Protein AF-A0A1S0Z612-F1 (afdb_monomer_lite)

Organism: NCBI:txid90105

Foldseek 3Di:
DDDDDDDDDDDDDDDDDDDDDDDDDDDDDDDDDDDDDDDDDDDDDDDDDDDDDDDDDDDDDDDDDDDDDPPPPDPPPDDDDPPDDDPDDDDDDDPDDDDPPCPPDPDPVVLVVVQVVQCVVCVVVVHHDDDSVVVVVVVVLVVVLVVQQVVVLVVVQVVVVVFFPPKDAQWKWWDDDPNDIDIDGFGIWGAGPVRAIATEHEDLAPDDDPVRVVRLVRCQAPWTFTDDQADGVRGGGDTGDHNHDYHYHYNHDPWDSVLVVVLVVADDDDQDPVLQVVQLPFQDDVVVPGFRDFLVVGDDPVNQVSLVVLQPQHWKDKALDCVVCVVVQWAADQLFHKIARPVVLVVLLVRCVQPVQSSCQLQQHDGCRNPNWMKMKGFQDFADKGQDRQNGPVRNPDPQDTRDQAGPPNSGGMITTGIGGSVRIDIGTSD

pLDDT: mean 73.45, std 26.63, range [21.95, 98.44]

Structure (mmCIF, N/CA/C/O backbone):
data_AF-A0A1S0Z612-F1
#
_entry.id   AF-A0A1S0Z612-F1
#
loop_
_atom_site.group_PDB
_atom_site.id
_atom_site.type_symbol
_atom_site.label_atom_id
_atom_site.label_alt_id
_atom_site.label_comp_id
_atom_site.label_asym_id
_atom_site.label_entity_id
_atom_site.label_seq_id
_atom_site.pdbx_PDB_ins_code
_atom_site.Cartn_x
_atom_site.Cartn_y
_atom_site.Cartn_z
_atom_site.occupancy
_atom_site.B_iso_or_equiv
_atom_site.auth_seq_id
_atom_site.auth_comp_id
_atom_site.auth_asym_id
_atom_site.auth_atom_id
_atom_site.pdbx_PDB_model_num
ATOM 1 N N . SER A 1 1 ? -15.750 5.768 -14.321 1.00 31.33 1 SER A N 1
ATOM 2 C CA . SER A 1 1 ? -16.744 4.994 -15.094 1.00 31.33 1 SER A CA 1
ATOM 3 C C . SER A 1 1 ? -16.498 5.187 -16.578 1.00 31.33 1 SER A C 1
ATOM 5 O O . SER A 1 1 ? -16.493 6.336 -16.980 1.00 31.33 1 SER A O 1
ATOM 7 N N . LYS A 1 2 ? -16.282 4.100 -17.341 1.00 25.38 2 LYS A N 1
ATOM 8 C CA . LYS A 1 2 ? -16.153 4.019 -18.819 1.00 25.38 2 LYS A CA 1
ATOM 9 C C . LYS A 1 2 ? -15.459 5.188 -19.551 1.00 25.38 2 LYS A C 1
ATOM 11 O O . LYS A 1 2 ? -16.087 6.201 -19.833 1.00 25.38 2 LYS A O 1
ATOM 16 N N . VAL A 1 3 ? -14.242 4.937 -20.033 1.00 23.78 3 VAL A N 1
ATOM 17 C CA . VAL A 1 3 ? -13.712 5.561 -21.258 1.00 23.78 3 VAL A CA 1
ATOM 18 C C . VAL A 1 3 ? -13.611 4.456 -22.311 1.00 23.78 3 VAL A C 1
ATOM 20 O O . VAL A 1 3 ? -13.101 3.377 -22.018 1.00 23.78 3 VAL A O 1
ATOM 23 N N . ILE A 1 4 ? -14.152 4.696 -23.505 1.00 26.53 4 ILE A N 1
ATOM 24 C CA . ILE A 1 4 ? -14.001 3.831 -24.683 1.00 26.53 4 ILE A CA 1
ATOM 25 C C . ILE A 1 4 ? -13.204 4.638 -25.704 1.00 26.53 4 ILE A C 1
ATOM 27 O O . ILE A 1 4 ? -13.576 5.771 -26.000 1.00 26.53 4 ILE A O 1
ATOM 31 N N . TYR A 1 5 ? -12.126 4.062 -26.233 1.00 26.64 5 TYR A N 1
ATOM 32 C CA . TYR A 1 5 ? -11.352 4.673 -27.310 1.00 26.64 5 TYR A CA 1
ATOM 33 C C . TYR A 1 5 ? -12.045 4.450 -28.658 1.00 26.64 5 TYR A C 1
ATOM 35 O O . TYR A 1 5 ? -12.297 3.310 -29.050 1.00 26.64 5 TYR A O 1
ATOM 43 N N . SER A 1 6 ? -12.307 5.537 -29.379 1.00 26.27 6 SER A N 1
ATOM 44 C CA . SER A 1 6 ? -12.602 5.530 -30.812 1.00 26.27 6 SER A CA 1
ATOM 45 C C . SER A 1 6 ? -11.356 5.967 -31.577 1.00 26.27 6 SER A C 1
ATOM 47 O O . SER A 1 6 ? -10.833 7.051 -31.323 1.00 26.27 6 SER A O 1
ATOM 49 N N . PHE A 1 7 ? -10.897 5.143 -32.516 1.00 31.05 7 PHE A N 1
ATOM 50 C CA . PHE A 1 7 ? -9.826 5.506 -33.443 1.00 31.05 7 PHE A CA 1
ATOM 51 C C . PHE A 1 7 ? -10.375 6.422 -34.541 1.00 31.05 7 PHE A C 1
ATOM 53 O O . PHE A 1 7 ? -11.472 6.178 -35.045 1.00 31.05 7 PHE A O 1
ATOM 60 N N . ALA A 1 8 ? -9.607 7.438 -34.934 1.00 26.27 8 ALA A N 1
ATOM 61 C CA . ALA A 1 8 ? -9.860 8.195 -36.154 1.00 26.27 8 ALA A CA 1
ATOM 62 C C . ALA A 1 8 ? -9.021 7.605 -37.296 1.00 26.27 8 ALA A C 1
ATOM 64 O O . ALA A 1 8 ? -7.806 7.462 -37.169 1.00 26.27 8 ALA A O 1
ATOM 65 N N . THR A 1 9 ? -9.676 7.262 -38.402 1.00 32.91 9 THR A N 1
ATOM 66 C CA . THR A 1 9 ? -9.040 6.963 -39.690 1.00 32.91 9 THR A CA 1
ATOM 67 C C . THR A 1 9 ? -9.418 8.069 -40.664 1.00 32.91 9 THR A C 1
ATOM 69 O O . THR A 1 9 ? -10.608 8.271 -40.906 1.00 32.91 9 THR A O 1
ATOM 72 N N . ASP A 1 10 ? -8.435 8.765 -41.228 1.00 27.55 10 ASP A N 1
ATOM 73 C CA . ASP A 1 10 ? -8.676 9.853 -42.177 1.00 27.55 10 ASP A CA 1
ATOM 74 C C . ASP A 1 10 ? -9.213 9.334 -43.521 1.00 27.55 10 ASP A C 1
ATOM 76 O O . ASP A 1 10 ? -8.425 8.907 -44.361 1.00 27.55 10 ASP A O 1
ATOM 80 N N . GLN A 1 11 ? -10.532 9.427 -43.746 1.00 28.70 11 GLN A N 1
ATOM 81 C CA . GLN A 1 11 ? -11.131 9.747 -45.056 1.00 28.70 11 GLN A CA 1
ATOM 82 C C . GLN A 1 11 ? -12.479 10.490 -44.894 1.00 28.70 11 GLN A C 1
ATOM 84 O O . GLN A 1 11 ? -13.418 9.961 -44.313 1.00 28.70 11 GLN A O 1
ATOM 89 N N . ASP A 1 12 ? -12.495 11.719 -45.426 1.00 27.14 12 ASP A N 1
ATOM 90 C CA . ASP A 1 12 ? -13.573 12.636 -45.869 1.00 27.14 12 ASP A CA 1
ATOM 91 C C . ASP A 1 12 ? -15.017 12.568 -45.270 1.00 27.14 12 ASP A C 1
ATOM 93 O O . ASP A 1 12 ? -15.658 11.515 -45.285 1.00 27.14 12 ASP A O 1
ATOM 97 N N . PRO A 1 13 ? -15.620 13.695 -44.813 1.00 38.22 13 PRO A N 1
ATOM 98 C CA . PRO A 1 13 ? -16.908 13.685 -44.115 1.00 38.22 13 PRO A CA 1
ATOM 99 C C . PRO A 1 13 ? -18.110 14.084 -44.997 1.00 38.22 13 PRO A C 1
ATOM 101 O O . PRO A 1 13 ? -18.361 15.272 -45.199 1.00 38.22 13 PRO A O 1
ATOM 104 N N . ASN A 1 14 ? -18.941 13.124 -45.435 1.00 24.69 14 ASN A N 1
ATOM 105 C CA . ASN A 1 14 ? -20.330 13.407 -45.859 1.00 24.69 14 ASN A CA 1
ATOM 106 C C . ASN A 1 14 ? -21.240 12.159 -45.984 1.00 24.69 14 ASN A C 1
ATOM 108 O O . ASN A 1 14 ? -21.367 11.577 -47.057 1.00 24.69 14 ASN A O 1
ATOM 112 N N . ALA A 1 15 ? -21.927 11.794 -44.894 1.00 28.98 15 ALA A N 1
ATOM 113 C CA . ALA A 1 15 ? -23.230 11.098 -44.868 1.00 28.98 15 ALA A CA 1
ATOM 114 C C . ALA A 1 15 ? -23.707 11.037 -43.398 1.00 28.98 15 ALA A C 1
ATOM 116 O O . ALA A 1 15 ? -23.167 10.292 -42.590 1.00 28.98 15 ALA A O 1
ATOM 117 N N . ALA A 1 16 ? -24.571 11.943 -42.935 1.00 24.00 16 ALA A N 1
ATOM 118 C CA . ALA A 1 16 ? -26.027 11.819 -43.067 1.00 24.00 16 ALA A CA 1
ATOM 119 C C . ALA A 1 16 ? -26.539 10.470 -42.500 1.00 24.00 16 ALA A C 1
ATOM 121 O O . ALA A 1 16 ? -26.438 9.445 -43.155 1.00 24.00 16 ALA A O 1
ATOM 122 N N . LEU A 1 17 ? -26.967 10.415 -41.233 1.00 23.56 17 LEU A N 1
ATOM 123 C CA . LEU A 1 17 ? -28.313 10.779 -40.737 1.00 23.56 17 LEU A CA 1
ATOM 124 C C . LEU A 1 17 ? -29.237 9.545 -40.569 1.00 23.56 17 LEU A C 1
ATOM 126 O O . LEU A 1 17 ? -29.348 8.724 -41.467 1.00 23.56 17 LEU A O 1
ATOM 130 N N . GLN A 1 18 ? -29.997 9.554 -39.462 1.00 23.20 18 GLN A N 1
ATOM 131 C CA . GLN A 1 18 ? -31.234 8.796 -39.165 1.00 23.20 18 GLN A CA 1
ATOM 132 C C . GLN A 1 18 ? -31.188 7.401 -38.493 1.00 23.20 18 GLN A C 1
ATOM 134 O O . GLN A 1 18 ? -30.359 6.543 -38.769 1.00 23.20 18 GLN A O 1
ATOM 139 N N . ASN A 1 19 ? -32.241 7.214 -37.679 1.00 26.34 19 ASN A N 1
ATOM 140 C CA . ASN A 1 19 ? -32.828 5.997 -37.094 1.00 26.34 19 ASN A CA 1
ATOM 141 C C . ASN A 1 19 ? -32.233 5.486 -35.757 1.00 26.34 19 ASN A C 1
ATOM 143 O O . ASN A 1 19 ? -31.111 5.003 -35.732 1.00 26.34 19 ASN A O 1
ATOM 147 N N . LEU A 1 20 ? -32.848 5.616 -34.561 1.00 24.78 20 LEU A N 1
ATOM 148 C CA . LEU A 1 20 ? -34.250 5.730 -34.064 1.00 24.78 20 LEU A CA 1
ATOM 149 C C . LEU A 1 20 ? -34.892 4.377 -33.641 1.00 24.78 20 LEU A C 1
ATOM 151 O O . LEU A 1 20 ? -35.499 3.707 -34.460 1.00 24.78 20 LEU A O 1
ATOM 155 N N . VAL A 1 21 ? -34.863 4.109 -32.320 1.00 23.91 21 VAL A N 1
ATOM 156 C CA . VAL A 1 21 ? -35.979 3.588 -31.473 1.00 23.91 21 VAL A CA 1
ATOM 157 C C . VAL A 1 21 ? -36.480 2.121 -31.605 1.00 23.91 21 VAL A C 1
ATOM 159 O O . VAL A 1 21 ? -36.608 1.569 -32.685 1.00 23.91 21 VAL A O 1
ATOM 162 N N . LEU A 1 22 ? -36.909 1.580 -30.442 1.00 24.48 22 LEU A N 1
ATOM 163 C CA . LEU A 1 22 ? -37.686 0.343 -30.172 1.00 24.48 22 LEU A CA 1
ATOM 164 C C . LEU A 1 22 ? -36.974 -1.018 -30.404 1.00 24.48 22 LEU A C 1
ATOM 166 O O . LEU A 1 22 ? -36.154 -1.166 -31.296 1.00 24.48 22 LEU A O 1
ATOM 170 N N . GLY A 1 23 ? -37.241 -2.063 -29.602 1.00 24.53 23 GLY A N 1
ATOM 171 C CA . GLY A 1 23 ? -38.189 -2.147 -28.478 1.00 24.53 23 GLY A CA 1
ATOM 172 C C . GLY A 1 23 ? -38.062 -3.414 -27.610 1.00 24.53 23 GLY A C 1
ATOM 173 O O . GLY A 1 23 ? -37.185 -4.248 -27.813 1.00 24.53 23 GLY A O 1
ATOM 174 N N . GLN A 1 24 ? -38.944 -3.532 -26.612 1.00 25.50 24 GLN A N 1
ATOM 175 C CA . GLN A 1 24 ? -39.135 -4.730 -25.774 1.00 25.50 24 GLN A CA 1
ATOM 176 C C . GLN A 1 24 ? -40.120 -5.712 -26.439 1.00 25.50 24 GLN A C 1
ATOM 178 O O . GLN A 1 24 ? -40.977 -5.249 -27.186 1.00 25.50 24 GLN A O 1
ATOM 183 N N . VAL A 1 25 ? -40.080 -7.008 -26.067 1.00 25.66 25 VAL A N 1
ATOM 184 C CA . VAL A 1 25 ? -41.227 -7.855 -25.608 1.00 25.66 25 VAL A CA 1
ATOM 185 C C . VAL A 1 25 ? -40.880 -9.364 -25.654 1.00 25.66 25 VAL A C 1
ATOM 187 O O . VAL A 1 25 ? -40.390 -9.827 -26.668 1.00 25.66 25 VAL A O 1
ATOM 190 N N . MET A 1 26 ? -41.161 -10.069 -24.535 1.00 25.95 26 MET A N 1
ATOM 191 C CA . MET A 1 26 ? -41.495 -11.507 -24.272 1.00 25.95 26 MET A CA 1
ATOM 192 C C . MET A 1 26 ? -41.015 -12.653 -25.211 1.00 25.95 26 MET A C 1
ATOM 194 O O . MET A 1 26 ? -40.861 -12.481 -26.405 1.00 25.95 26 MET A O 1
ATOM 198 N N . GLY A 1 27 ? -40.859 -13.917 -24.785 1.00 23.50 27 GLY A N 1
ATOM 199 C CA . GLY A 1 27 ? -41.155 -14.626 -23.523 1.00 23.50 27 GLY A CA 1
ATOM 200 C C . GLY A 1 27 ? -41.511 -16.112 -23.798 1.00 23.50 27 GLY A C 1
ATOM 201 O O . GLY A 1 27 ? -41.667 -16.477 -24.957 1.00 23.50 27 GLY A O 1
ATOM 202 N N . LEU A 1 28 ? -41.712 -16.932 -22.745 1.00 26.41 28 LEU A N 1
ATOM 203 C CA . LEU A 1 28 ? -41.977 -18.403 -22.740 1.00 26.41 28 LEU A CA 1
ATOM 204 C C . LEU A 1 28 ? -40.715 -19.305 -22.873 1.00 26.41 28 LEU A C 1
ATOM 206 O O . LEU A 1 28 ? -39.829 -19.011 -23.661 1.00 26.41 28 LEU A O 1
ATOM 210 N N . GLY A 1 29 ? -40.562 -20.420 -22.135 1.00 25.23 29 GLY A N 1
ATOM 211 C CA . GLY A 1 29 ? -41.479 -21.055 -21.169 1.00 25.23 29 GLY A CA 1
ATOM 212 C C . GLY A 1 29 ? -40.808 -22.030 -20.171 1.00 25.23 29 GLY A C 1
ATOM 213 O O . GLY A 1 29 ? -39.613 -22.296 -20.237 1.00 25.23 29 GLY A O 1
ATOM 214 N N . MET A 1 30 ? -41.598 -22.524 -19.207 1.00 24.75 30 MET A N 1
ATOM 215 C CA . MET A 1 30 ? -41.176 -23.256 -17.991 1.00 24.75 30 MET A CA 1
ATOM 216 C C . MET A 1 30 ? -41.228 -24.795 -18.116 1.00 24.75 30 MET A C 1
ATOM 218 O O . MET A 1 30 ? -42.009 -25.310 -18.912 1.00 24.75 30 MET A O 1
ATOM 222 N N . LYS A 1 31 ? -40.508 -25.497 -17.216 1.00 28.62 31 LYS A N 1
ATOM 223 C CA . LYS A 1 31 ? -40.882 -26.737 -16.466 1.00 28.62 31 LYS A CA 1
ATOM 224 C C . LYS A 1 31 ? -39.731 -27.062 -15.477 1.00 28.62 31 LYS A C 1
ATOM 226 O O . LYS A 1 31 ? -38.607 -27.234 -15.920 1.00 28.62 31 LYS A O 1
ATOM 231 N N . SER A 1 32 ? -39.851 -26.871 -14.154 1.00 28.86 32 SER A N 1
ATOM 232 C CA . SER A 1 32 ? -40.483 -27.735 -13.121 1.00 28.86 32 SER A CA 1
ATOM 233 C C . SER A 1 32 ? -39.885 -29.154 -13.007 1.00 28.86 32 SER A C 1
ATOM 235 O O . SER A 1 32 ? -39.773 -29.800 -14.039 1.00 28.86 32 SER A O 1
ATOM 237 N N . ALA A 1 33 ? -39.663 -29.816 -11.862 1.00 26.22 33 ALA A N 1
ATOM 238 C CA . ALA A 1 33 ? -39.539 -29.547 -10.411 1.00 26.22 33 ALA A CA 1
ATOM 239 C C . ALA A 1 33 ? -39.766 -30.911 -9.686 1.00 26.22 33 ALA A C 1
ATOM 241 O O . ALA A 1 33 ? -40.549 -31.717 -10.183 1.00 26.22 33 ALA A O 1
ATOM 242 N N . GLY A 1 34 ? -39.153 -31.158 -8.515 1.00 24.12 34 GLY A N 1
ATOM 243 C CA . GLY A 1 34 ? -39.317 -32.398 -7.712 1.00 24.12 34 GLY A CA 1
ATOM 244 C C . GLY A 1 34 ? -37.966 -33.059 -7.371 1.00 24.12 34 GLY A C 1
ATOM 245 O O . GLY A 1 34 ? -37.278 -33.461 -8.297 1.00 24.12 34 GLY A O 1
ATOM 246 N N . ASN A 1 35 ? -37.419 -33.145 -6.147 1.00 24.11 35 ASN A N 1
ATOM 247 C CA . ASN A 1 35 ? -37.853 -32.964 -4.745 1.00 24.11 35 ASN A CA 1
ATOM 248 C C . ASN A 1 35 ? -38.238 -34.265 -3.981 1.00 24.11 35 ASN A C 1
ATOM 250 O O . ASN A 1 35 ? -39.034 -35.053 -4.480 1.00 24.11 35 ASN A O 1
ATOM 254 N N . TYR A 1 36 ? -37.727 -34.372 -2.737 1.00 26.34 36 TYR A N 1
ATOM 255 C CA . TYR A 1 36 ? -38.213 -35.131 -1.554 1.00 26.34 36 TYR A CA 1
ATOM 256 C C . TYR A 1 36 ? -37.647 -36.497 -1.050 1.00 26.34 36 TYR A C 1
ATOM 258 O O . TYR A 1 36 ? -37.729 -37.530 -1.699 1.00 26.34 36 TYR A O 1
ATOM 266 N N . ILE A 1 37 ? -37.332 -36.455 0.267 1.00 25.83 37 ILE A N 1
ATOM 267 C CA . ILE A 1 37 ? -37.623 -37.415 1.374 1.00 25.83 37 ILE A CA 1
ATOM 268 C C . ILE A 1 37 ? -36.691 -38.626 1.636 1.00 25.83 37 ILE A C 1
ATOM 270 O O . ILE A 1 37 ? -36.299 -39.372 0.750 1.00 25.83 37 ILE A O 1
ATOM 274 N N . GLY A 1 38 ? -36.388 -38.840 2.931 1.00 22.77 38 GLY A N 1
ATOM 275 C CA . GLY A 1 38 ? -35.647 -39.990 3.481 1.00 22.77 38 GLY A CA 1
ATOM 276 C C . GLY A 1 38 ? -36.488 -40.917 4.383 1.00 22.77 38 GLY A C 1
ATOM 277 O O . GLY A 1 38 ? -37.709 -40.789 4.458 1.00 22.77 38 GLY A O 1
ATOM 278 N N . LYS A 1 39 ? -35.836 -41.850 5.099 1.00 25.67 39 LYS A N 1
ATOM 279 C CA . LYS A 1 39 ? -36.454 -42.815 6.043 1.00 25.67 39 LYS A CA 1
ATOM 280 C C . LYS A 1 39 ? -35.595 -43.040 7.301 1.00 25.67 39 LYS A C 1
ATOM 282 O O . LYS A 1 39 ? -34.401 -42.755 7.291 1.00 25.67 39 LYS A O 1
ATOM 287 N N . LYS A 1 40 ? -36.209 -43.549 8.382 1.00 28.38 40 LYS A N 1
ATOM 288 C CA . LYS A 1 40 ? -35.600 -43.768 9.714 1.00 28.38 40 LYS A CA 1
ATOM 289 C C . LYS A 1 40 ? -36.250 -44.970 10.444 1.00 28.38 40 LYS A C 1
ATOM 291 O O . LYS A 1 40 ? -37.417 -45.242 10.183 1.00 28.38 40 LYS A O 1
ATOM 296 N N . PHE A 1 41 ? -35.522 -45.556 11.414 1.00 27.08 41 PHE A N 1
ATOM 297 C CA . PHE A 1 41 ? -35.909 -46.617 12.389 1.00 27.08 41 PHE A CA 1
ATOM 298 C C . PHE A 1 41 ? -36.047 -48.069 11.843 1.00 27.08 41 PHE A C 1
ATOM 300 O O . PHE A 1 41 ? -36.478 -48.244 10.711 1.00 27.08 41 PHE A O 1
ATOM 307 N N . GLY A 1 42 ? -35.691 -49.146 12.577 1.00 21.95 42 GLY A N 1
ATOM 308 C CA . GLY A 1 42 ? -35.194 -49.274 13.971 1.00 21.95 42 GLY A CA 1
ATOM 309 C C . GLY A 1 42 ? -34.540 -50.648 14.311 1.00 21.95 42 GLY A C 1
ATOM 310 O O . GLY A 1 42 ? -34.349 -51.468 13.421 1.00 21.95 42 GLY A O 1
ATOM 311 N N . VAL A 1 43 ? -34.171 -50.860 15.590 1.00 27.03 43 VAL A N 1
ATOM 312 C CA . VAL A 1 43 ? -33.427 -52.024 16.182 1.00 27.03 43 VAL A CA 1
ATOM 313 C C . VAL A 1 43 ? -34.392 -53.044 16.853 1.00 27.03 43 VAL A C 1
ATOM 315 O O . VAL A 1 43 ? -35.556 -52.670 17.012 1.00 27.03 43 VAL A O 1
ATOM 318 N N . PRO A 1 44 ? -34.011 -54.301 17.221 1.00 33.50 44 PRO A N 1
ATOM 319 C CA . PRO A 1 44 ? -33.043 -54.684 18.289 1.00 33.50 44 PRO A CA 1
ATOM 320 C C . PRO A 1 44 ? -32.014 -55.760 17.797 1.00 33.50 44 PRO A C 1
ATOM 322 O O . PRO A 1 44 ? -31.892 -55.916 16.588 1.00 33.50 44 PRO A O 1
ATOM 325 N N . ALA A 1 45 ? -31.193 -56.503 18.568 1.00 22.34 45 ALA A N 1
ATOM 326 C CA . ALA A 1 45 ? -31.058 -56.760 20.020 1.00 22.34 45 ALA A CA 1
ATOM 327 C C . ALA A 1 45 ? -29.570 -56.993 20.453 1.00 22.34 45 ALA A C 1
ATOM 329 O O . ALA A 1 45 ? -28.678 -56.364 19.891 1.00 22.34 45 ALA A O 1
ATOM 330 N N . VAL A 1 46 ? -29.302 -57.842 21.467 1.00 25.48 46 VAL A N 1
ATOM 331 C CA . VAL A 1 46 ? -28.006 -58.073 22.166 1.00 25.48 46 VAL A CA 1
ATOM 332 C C . VAL A 1 46 ? -27.846 -59.560 22.555 1.00 25.48 46 VAL A C 1
ATOM 334 O O . VAL A 1 46 ? -28.839 -60.134 22.987 1.00 25.48 46 VAL A O 1
ATOM 337 N N . ASP A 1 47 ? -26.637 -60.153 22.468 1.00 22.00 47 ASP A N 1
ATOM 338 C CA . ASP A 1 47 ? -25.961 -60.749 23.650 1.00 22.00 47 ASP A CA 1
ATOM 339 C C . ASP A 1 47 ? -24.441 -61.000 23.489 1.00 22.00 47 ASP A C 1
ATOM 341 O O . ASP A 1 47 ? -23.903 -61.009 22.380 1.00 22.00 47 ASP A O 1
ATOM 345 N N . VAL A 1 48 ? -23.749 -61.122 24.628 1.00 30.11 48 VAL A N 1
ATOM 346 C CA . VAL A 1 48 ? -22.280 -61.080 24.808 1.00 30.11 48 VAL A CA 1
ATOM 347 C C . VAL A 1 48 ? -21.723 -62.462 25.213 1.00 30.11 48 VAL A C 1
ATOM 349 O O . VAL A 1 48 ? -22.471 -63.336 25.646 1.00 30.11 48 VAL A O 1
ATOM 352 N N . PRO A 1 49 ? -20.393 -62.673 25.172 1.00 22.67 49 PRO A N 1
ATOM 353 C CA . PRO A 1 49 ? -19.720 -62.922 26.454 1.00 22.67 49 PRO A CA 1
ATOM 354 C C . PRO A 1 49 ? -18.392 -62.166 26.645 1.00 22.67 49 PRO A C 1
ATOM 356 O O . PRO A 1 49 ? -17.730 -61.727 25.709 1.00 22.67 49 PRO A O 1
ATOM 359 N N . SER A 1 50 ? -18.011 -62.017 27.913 1.00 22.78 50 SER A N 1
ATOM 360 C CA . SER A 1 50 ? -16.896 -61.197 28.406 1.00 22.78 50 SER A CA 1
ATOM 361 C C . SER A 1 50 ? -15.780 -62.069 29.001 1.00 22.78 50 SER A C 1
ATOM 363 O O . SER A 1 50 ? -16.095 -63.102 29.585 1.00 22.78 50 SER A O 1
ATOM 365 N N . THR A 1 51 ? -14.504 -61.646 28.938 1.00 25.61 51 THR A N 1
ATOM 366 C CA . THR A 1 51 ? -13.668 -61.306 30.128 1.00 25.61 51 THR A CA 1
ATOM 367 C C . THR A 1 51 ? -12.136 -61.240 29.888 1.00 25.61 51 THR A C 1
ATOM 369 O O . THR A 1 51 ? -11.518 -62.167 29.389 1.00 25.61 51 THR A O 1
ATOM 372 N N . LYS A 1 52 ? -11.540 -60.134 30.373 1.00 23.42 52 LYS A N 1
ATOM 373 C CA . LYS A 1 52 ? -10.269 -59.983 31.138 1.00 23.42 52 LYS A CA 1
ATOM 374 C C . LYS A 1 52 ? -8.885 -60.487 30.638 1.00 23.42 52 LYS A C 1
ATOM 376 O O . LYS A 1 52 ? -8.538 -61.649 30.763 1.00 23.42 52 LYS A O 1
ATOM 381 N N . THR A 1 53 ? -8.040 -59.489 30.327 1.00 25.86 53 THR A N 1
ATOM 382 C CA . THR A 1 53 ? -6.684 -59.186 30.881 1.00 25.86 53 THR A CA 1
ATOM 383 C C . THR A 1 53 ? -5.624 -60.278 31.115 1.00 25.86 53 THR A C 1
ATOM 385 O O . THR A 1 53 ? -5.811 -61.122 31.985 1.00 25.86 53 THR A O 1
ATOM 388 N N . SER A 1 54 ? -4.414 -60.044 30.572 1.00 27.03 54 SER A N 1
ATOM 389 C CA . SER A 1 54 ? -3.115 -60.416 31.178 1.00 27.03 54 SER A CA 1
ATOM 390 C C . SER A 1 54 ? -1.993 -59.443 30.766 1.00 27.03 54 SER A C 1
ATOM 392 O O . SER A 1 54 ? -1.945 -59.007 29.618 1.00 27.03 54 SER A O 1
ATOM 394 N N . HIS A 1 55 ? -1.094 -59.113 31.702 1.00 24.97 55 HIS A N 1
ATOM 395 C CA . HIS A 1 55 ? 0.212 -58.468 31.454 1.00 24.97 55 HIS A CA 1
ATOM 396 C C . HIS A 1 55 ? 1.236 -59.478 30.889 1.00 24.97 55 HIS A C 1
ATOM 398 O O . HIS A 1 55 ? 1.076 -60.670 31.143 1.00 24.97 55 HIS A O 1
ATOM 404 N N . LEU A 1 56 ? 2.315 -58.991 30.242 1.00 25.31 56 LEU A N 1
ATOM 405 C CA . LEU A 1 56 ? 3.743 -59.198 30.620 1.00 25.31 56 LEU A CA 1
ATOM 406 C C . LEU A 1 56 ? 4.729 -58.985 29.436 1.00 25.31 56 LEU A C 1
ATOM 408 O O . LEU A 1 56 ? 4.830 -59.822 28.550 1.00 25.31 56 LEU A O 1
ATOM 412 N N . ASP A 1 57 ? 5.436 -57.849 29.477 1.00 24.94 57 ASP A N 1
ATOM 413 C CA . ASP A 1 57 ? 6.897 -57.613 29.381 1.00 24.94 57 ASP A CA 1
ATOM 414 C C . ASP A 1 57 ? 7.867 -58.299 28.366 1.00 24.94 57 ASP A C 1
ATOM 416 O O . ASP A 1 57 ? 7.732 -59.450 27.970 1.00 24.94 57 ASP A O 1
ATOM 420 N N . ILE A 1 58 ? 9.000 -57.583 28.166 1.00 25.91 58 ILE A N 1
ATOM 421 C CA . ILE A 1 58 ? 10.362 -58.018 27.734 1.00 25.91 58 ILE A CA 1
ATOM 422 C C . ILE A 1 58 ? 10.635 -58.097 26.200 1.00 25.91 58 ILE A C 1
ATOM 424 O O . ILE A 1 58 ? 9.812 -58.647 25.475 1.00 25.91 58 ILE A O 1
ATOM 428 N N . PRO A 1 59 ? 11.817 -57.667 25.664 1.00 33.94 59 PRO A N 1
ATOM 429 C CA . PRO A 1 59 ? 12.875 -56.782 26.192 1.00 33.94 59 PRO A CA 1
ATOM 430 C C . PRO A 1 59 ? 13.210 -55.560 25.302 1.00 33.94 59 PRO A C 1
ATOM 432 O O . PRO A 1 59 ? 13.081 -55.575 24.080 1.00 33.94 59 PRO A O 1
ATOM 435 N N . LEU A 1 60 ? 13.849 -54.554 25.909 1.00 35.69 60 LEU A N 1
ATOM 436 C CA . LEU A 1 60 ? 14.702 -53.602 25.192 1.00 35.69 60 LEU A CA 1
ATOM 437 C C . LEU A 1 60 ? 16.116 -54.206 25.043 1.00 35.69 60 LEU A C 1
ATOM 439 O O . LEU A 1 60 ? 16.822 -54.358 26.038 1.00 35.69 60 LEU A O 1
ATOM 443 N N . GLN A 1 61 ? 16.557 -54.533 23.823 1.00 30.53 61 GLN A N 1
ATOM 444 C CA . GLN A 1 61 ? 17.967 -54.843 23.533 1.00 30.53 61 GLN A CA 1
ATOM 445 C C . GLN A 1 61 ? 18.502 -53.920 22.435 1.00 30.53 61 GLN A C 1
ATOM 447 O O . GLN A 1 61 ? 17.917 -53.785 21.362 1.00 30.53 61 GLN A O 1
ATOM 452 N N . GLY A 1 62 ? 19.597 -53.225 22.746 1.00 29.45 62 GLY A N 1
ATOM 453 C CA . GLY A 1 62 ? 20.094 -52.120 21.935 1.00 29.45 62 GLY A CA 1
ATOM 454 C C . GLY A 1 62 ? 20.906 -52.556 20.718 1.00 29.45 62 GLY A C 1
ATOM 455 O O . GLY A 1 62 ? 21.663 -53.525 20.772 1.00 29.45 62 GLY A O 1
ATOM 456 N N . LYS A 1 63 ? 20.841 -51.753 19.649 1.00 31.52 63 LYS A N 1
ATOM 457 C CA . LYS A 1 63 ? 21.917 -51.693 18.657 1.00 31.52 63 LYS A CA 1
ATOM 458 C C . LYS A 1 63 ? 22.879 -50.560 19.001 1.00 31.52 63 LYS A C 1
ATOM 460 O O . LYS A 1 63 ? 22.520 -49.393 19.106 1.00 31.52 63 LYS A O 1
ATOM 465 N N . GLN A 1 64 ? 24.105 -50.999 19.219 1.00 29.94 64 GLN A N 1
ATOM 466 C CA . GLN A 1 64 ? 25.294 -50.287 19.650 1.00 29.94 64 GLN A CA 1
ATOM 467 C C . GLN A 1 64 ? 25.640 -49.101 18.734 1.00 29.94 64 GLN A C 1
ATOM 469 O O . GLN A 1 64 ? 25.871 -49.279 17.540 1.00 29.94 64 GLN A O 1
ATOM 474 N N . ILE A 1 65 ? 25.733 -47.898 19.308 1.00 35.88 65 ILE A N 1
ATOM 475 C CA . ILE A 1 65 ? 26.373 -46.748 18.653 1.00 35.88 65 ILE A CA 1
ATOM 476 C C . ILE A 1 65 ? 27.888 -47.030 18.605 1.00 35.88 65 ILE A C 1
ATOM 478 O O . ILE A 1 65 ? 28.452 -47.394 19.645 1.00 35.88 65 ILE A O 1
ATOM 482 N N . PRO A 1 66 ? 28.573 -46.878 17.455 1.00 33.06 66 PRO A N 1
ATOM 483 C CA . PRO A 1 66 ? 30.024 -47.021 17.393 1.00 33.06 66 PRO A CA 1
ATOM 484 C C . PRO A 1 66 ? 30.722 -46.020 18.321 1.00 33.06 66 PRO A C 1
ATOM 486 O O . PRO A 1 66 ? 30.481 -44.816 18.248 1.00 33.06 66 PRO A O 1
ATOM 489 N N . LYS A 1 67 ? 31.610 -46.516 19.190 1.00 30.67 67 LYS A N 1
ATOM 490 C CA . LYS A 1 67 ? 32.488 -45.660 19.996 1.00 30.67 67 LYS A CA 1
ATOM 491 C C . LYS A 1 67 ? 33.468 -44.942 19.067 1.00 30.67 67 LYS A C 1
ATOM 493 O O . LYS A 1 67 ? 34.289 -45.601 18.435 1.00 30.67 67 LYS A O 1
ATOM 498 N N . LEU A 1 68 ? 33.415 -43.613 19.030 1.00 34.88 68 LEU A N 1
ATOM 499 C CA . LEU A 1 68 ? 34.525 -42.802 18.534 1.00 34.88 68 LEU A CA 1
ATOM 500 C C . LEU A 1 68 ? 35.559 -42.639 19.652 1.00 34.88 68 LEU A C 1
ATOM 502 O O . LEU A 1 68 ? 35.216 -42.339 20.796 1.00 34.88 68 LEU A O 1
ATOM 506 N N . ASP A 1 69 ? 36.816 -42.893 19.306 1.00 35.28 69 ASP A N 1
ATOM 507 C CA . ASP A 1 69 ? 37.962 -42.869 20.212 1.00 35.28 69 ASP A CA 1
ATOM 508 C C . ASP A 1 69 ? 38.309 -41.420 20.631 1.00 35.28 69 ASP A C 1
ATOM 510 O O . ASP A 1 69 ? 38.514 -40.574 19.752 1.00 35.28 69 ASP A O 1
ATOM 514 N N . PRO A 1 70 ? 38.414 -41.101 21.940 1.00 41.81 70 PRO A N 1
ATOM 515 C CA . PRO A 1 70 ? 38.844 -39.780 22.407 1.00 41.81 70 PRO A CA 1
ATOM 516 C C . PRO A 1 70 ? 40.254 -39.356 21.957 1.00 41.81 70 PRO A C 1
ATOM 518 O O . PRO A 1 70 ? 40.594 -38.180 22.083 1.00 41.81 70 PRO A O 1
ATOM 521 N N . ALA A 1 71 ? 41.084 -40.266 21.436 1.00 36.91 71 ALA A N 1
ATOM 522 C CA . ALA A 1 71 ? 42.482 -39.993 21.098 1.00 36.91 71 ALA A CA 1
ATOM 523 C C . ALA A 1 71 ? 42.717 -39.086 19.867 1.00 36.91 71 ALA A C 1
ATOM 525 O O . ALA A 1 71 ? 43.849 -38.646 19.668 1.00 36.91 71 ALA A O 1
ATOM 526 N N . ASN A 1 72 ? 41.696 -38.778 19.050 1.00 39.28 72 ASN A N 1
ATOM 527 C CA . ASN A 1 72 ? 41.882 -38.085 17.758 1.00 39.28 72 ASN A CA 1
ATOM 528 C C . ASN A 1 72 ? 41.282 -36.669 17.632 1.00 39.28 72 ASN A C 1
ATOM 530 O O . ASN A 1 72 ? 41.306 -36.094 16.544 1.00 39.28 72 ASN A O 1
ATOM 534 N N . VAL A 1 73 ? 40.826 -36.034 18.721 1.00 34.06 73 VAL A N 1
ATOM 535 C CA . VAL A 1 73 ? 40.433 -34.606 18.689 1.00 34.06 73 VAL A CA 1
ATOM 536 C C . VAL A 1 73 ? 41.630 -33.700 19.001 1.00 34.06 73 VAL A C 1
ATOM 538 O O . VAL A 1 73 ? 41.689 -33.032 20.033 1.00 34.06 73 VAL A O 1
ATOM 541 N N . ARG A 1 74 ? 42.600 -33.635 18.079 1.00 34.03 74 ARG A N 1
ATOM 542 C CA . ARG A 1 74 ? 43.557 -32.517 18.042 1.00 34.03 74 ARG A CA 1
ATOM 543 C C . ARG A 1 74 ? 42.958 -31.363 17.244 1.00 34.03 74 ARG A C 1
ATOM 545 O O . ARG A 1 74 ? 43.054 -31.325 16.021 1.00 34.03 74 ARG A O 1
ATOM 552 N N . LEU A 1 75 ? 42.406 -30.385 17.960 1.00 33.28 75 LEU A N 1
ATOM 553 C CA . LEU A 1 75 ? 42.234 -29.030 17.437 1.00 33.28 75 LEU A CA 1
ATOM 554 C C . LEU A 1 75 ? 43.620 -28.475 17.087 1.00 33.28 75 LEU A C 1
ATOM 556 O O . LEU A 1 75 ? 44.356 -28.031 17.965 1.00 33.28 75 LEU A O 1
ATOM 560 N N . SER A 1 76 ? 43.993 -28.520 15.807 1.00 32.69 76 SER A N 1
ATOM 561 C CA . SER A 1 76 ? 45.195 -27.848 15.322 1.00 32.69 76 SER A CA 1
ATOM 562 C C . SER A 1 76 ? 44.941 -26.343 15.277 1.00 32.69 76 SER A C 1
ATOM 564 O O . SER A 1 76 ? 44.598 -25.784 14.232 1.00 32.69 76 SER A O 1
ATOM 566 N N . SER A 1 77 ? 45.126 -25.677 16.414 1.00 38.53 77 SER A N 1
ATOM 567 C CA . SER A 1 77 ? 45.448 -24.258 16.427 1.00 38.53 77 SER A CA 1
ATOM 568 C C . SER A 1 77 ? 46.709 -24.058 15.588 1.00 38.53 77 SER A C 1
ATOM 570 O O . SER A 1 77 ? 47.807 -24.425 16.001 1.00 38.53 77 SER A O 1
ATOM 572 N N . ARG A 1 78 ? 46.550 -23.490 14.390 1.00 32.31 78 ARG A N 1
ATOM 573 C CA . ARG A 1 78 ? 47.667 -22.866 13.687 1.00 32.31 78 ARG A CA 1
ATOM 574 C C . ARG A 1 78 ? 47.892 -21.489 14.325 1.00 32.31 78 ARG A C 1
ATOM 576 O O . ARG A 1 78 ? 47.043 -20.617 14.131 1.00 32.31 78 ARG A O 1
ATOM 583 N N . PRO A 1 79 ? 48.991 -21.259 15.071 1.00 37.81 79 PRO A N 1
ATOM 584 C CA . PRO A 1 79 ? 49.617 -19.943 15.030 1.00 37.81 79 PRO A CA 1
ATOM 585 C C . PRO A 1 79 ? 50.053 -19.650 13.578 1.00 37.81 79 PRO A C 1
ATOM 587 O O . PRO A 1 79 ? 49.940 -20.515 12.713 1.00 37.81 79 PRO A O 1
ATOM 590 N N . ASP A 1 80 ? 50.558 -18.442 13.328 1.00 36.47 80 ASP A N 1
ATOM 591 C CA . ASP A 1 80 ? 51.056 -17.956 12.024 1.00 36.47 80 ASP A CA 1
ATOM 592 C C . ASP A 1 80 ? 50.059 -17.143 11.181 1.00 36.47 80 ASP A C 1
ATOM 594 O O . ASP A 1 80 ? 49.867 -17.368 9.989 1.00 36.47 80 ASP A O 1
ATOM 598 N N . LEU A 1 81 ? 49.537 -16.066 11.777 1.00 32.97 81 LEU A N 1
ATOM 599 C CA . LEU A 1 81 ? 49.445 -14.796 11.047 1.00 32.97 81 LEU A CA 1
ATOM 600 C C . LEU A 1 81 ? 49.909 -13.631 11.938 1.00 32.97 81 LEU A C 1
ATOM 602 O O . LEU A 1 81 ? 49.125 -12.825 12.435 1.00 32.97 81 LEU A O 1
ATOM 606 N N . HIS A 1 82 ? 51.223 -13.562 12.168 1.00 34.41 82 HIS A N 1
ATOM 607 C CA . HIS A 1 82 ? 51.856 -12.428 12.842 1.00 34.41 82 HIS A CA 1
ATOM 608 C C . HIS A 1 82 ? 51.835 -11.189 11.935 1.00 34.41 82 HIS A C 1
ATOM 610 O O . HIS A 1 82 ? 52.814 -10.902 11.243 1.00 34.41 82 HIS A O 1
ATOM 616 N N . LEU A 1 83 ? 50.752 -10.408 11.979 1.00 32.16 83 LEU A N 1
ATOM 617 C CA . LEU A 1 83 ? 50.784 -9.040 11.467 1.00 32.16 83 LEU A CA 1
ATOM 618 C C . LEU A 1 83 ? 51.627 -8.193 12.432 1.00 32.16 83 LEU A C 1
ATOM 620 O O . LEU A 1 83 ? 51.137 -7.688 13.442 1.00 32.16 83 LEU A O 1
ATOM 624 N N . LYS A 1 84 ? 52.934 -8.103 12.161 1.00 33.41 84 LYS A N 1
ATOM 625 C CA . LYS A 1 84 ? 53.852 -7.279 12.953 1.00 33.41 84 LYS A CA 1
ATOM 626 C C . LYS A 1 84 ? 53.428 -5.816 12.848 1.00 33.41 84 LYS A C 1
ATOM 628 O O . LYS A 1 84 ? 53.451 -5.245 11.761 1.00 33.41 84 LYS A O 1
ATOM 633 N N . ALA A 1 85 ? 53.100 -5.203 13.982 1.00 33.09 85 ALA A N 1
ATOM 634 C CA . ALA A 1 85 ? 52.987 -3.756 14.067 1.00 33.09 85 ALA A CA 1
ATOM 635 C C . ALA A 1 85 ? 54.364 -3.136 13.773 1.00 33.09 85 ALA A C 1
ATOM 637 O O . ALA A 1 85 ? 55.316 -3.365 14.519 1.00 33.09 85 ALA A O 1
ATOM 638 N N . SER A 1 86 ? 54.466 -2.378 12.681 1.00 30.62 86 SER A N 1
ATOM 639 C CA . SER A 1 86 ? 55.631 -1.538 12.399 1.00 30.62 86 SER A CA 1
ATOM 640 C C . SER A 1 86 ? 55.420 -0.170 13.056 1.00 30.62 86 SER A C 1
ATOM 642 O O . SER A 1 86 ? 54.416 0.477 12.753 1.00 30.62 86 SER A O 1
ATOM 644 N N . PRO A 1 87 ? 56.303 0.287 13.961 1.00 37.53 87 PRO A N 1
ATOM 645 C CA . PRO A 1 87 ? 56.180 1.594 14.589 1.00 37.53 87 PRO A CA 1
ATOM 646 C C . PRO A 1 87 ? 56.939 2.652 13.774 1.00 37.53 87 PRO A C 1
ATOM 648 O O . PRO A 1 87 ? 58.083 2.969 14.089 1.00 37.53 87 PRO A O 1
ATOM 651 N N . ALA A 1 88 ? 56.303 3.210 12.741 1.00 31.64 88 ALA A N 1
ATOM 652 C CA . ALA A 1 88 ? 56.780 4.422 12.071 1.00 31.64 88 ALA A CA 1
ATOM 653 C C . ALA A 1 88 ? 55.634 5.190 11.387 1.00 31.64 88 ALA A C 1
ATOM 655 O O . ALA A 1 88 ? 54.716 4.592 10.834 1.00 31.64 88 ALA A O 1
ATOM 656 N N . ASP A 1 89 ? 55.751 6.516 11.434 1.00 32.12 89 ASP A N 1
ATOM 657 C CA . ASP A 1 89 ? 55.153 7.516 10.543 1.00 32.12 89 ASP A CA 1
ATOM 658 C C . ASP A 1 89 ? 53.618 7.627 10.440 1.00 32.12 89 ASP A C 1
ATOM 660 O O . ASP A 1 89 ? 52.949 7.128 9.543 1.00 32.12 89 ASP A O 1
ATOM 664 N N . GLY A 1 90 ? 53.088 8.492 11.309 1.00 36.91 90 GLY A N 1
ATOM 665 C CA . GLY A 1 90 ? 52.867 9.866 10.843 1.00 36.91 90 GLY A CA 1
ATOM 666 C C . GLY A 1 90 ? 51.600 10.149 10.026 1.00 36.91 90 GLY A C 1
ATOM 667 O O . GLY A 1 90 ? 51.563 10.012 8.811 1.00 36.91 90 GLY A O 1
ATOM 668 N N . THR A 1 91 ? 50.626 10.767 10.700 1.00 40.19 91 THR A N 1
ATOM 669 C CA . THR A 1 91 ? 49.577 11.628 10.115 1.00 40.19 91 THR A CA 1
ATOM 670 C C . THR A 1 91 ? 48.617 11.020 9.079 1.00 40.19 91 THR A C 1
ATOM 672 O O . THR A 1 91 ? 48.791 11.178 7.876 1.00 40.19 91 THR A O 1
ATOM 675 N N . LEU A 1 92 ? 47.447 10.574 9.553 1.00 32.78 92 LEU A N 1
ATOM 676 C CA . LEU A 1 92 ? 46.190 10.838 8.842 1.00 32.78 92 LEU A CA 1
ATOM 677 C C . LEU A 1 92 ? 45.166 11.445 9.811 1.00 32.78 92 LEU A C 1
ATOM 679 O O . LEU A 1 92 ? 44.925 10.922 10.899 1.00 32.78 92 LEU A O 1
ATOM 683 N N . ALA A 1 93 ? 44.607 12.599 9.452 1.00 31.44 93 ALA A N 1
ATOM 684 C CA . ALA A 1 93 ? 43.827 13.422 10.368 1.00 31.44 93 ALA A CA 1
ATOM 685 C C . ALA A 1 93 ? 42.311 13.165 10.279 1.00 31.44 93 ALA A C 1
ATOM 687 O O . ALA A 1 93 ? 41.743 13.105 9.195 1.00 31.44 93 ALA A O 1
ATOM 688 N N . LYS A 1 94 ? 41.649 13.191 11.445 1.00 37.34 94 LYS A N 1
ATOM 689 C CA . LYS A 1 94 ? 40.230 13.560 11.631 1.00 37.34 94 LYS A CA 1
ATOM 690 C C . LYS A 1 94 ? 39.187 12.776 10.812 1.00 37.34 94 LYS A C 1
ATOM 692 O O . LYS A 1 94 ? 38.463 13.365 10.011 1.00 37.34 94 LYS A O 1
ATOM 697 N N . LEU A 1 95 ? 38.935 11.520 11.187 1.00 28.52 95 LEU A N 1
ATOM 698 C CA . LEU A 1 95 ? 37.560 11.012 11.110 1.00 28.52 95 LEU A CA 1
ATOM 699 C C . LEU A 1 95 ? 36.784 11.569 12.316 1.00 28.52 95 LEU A C 1
ATOM 701 O O . LEU A 1 95 ? 37.097 11.245 13.462 1.00 28.52 95 LEU A O 1
ATOM 705 N N . LYS A 1 96 ? 35.813 12.463 12.086 1.00 32.00 96 LYS A N 1
ATOM 706 C CA . LYS A 1 96 ? 34.944 12.965 13.161 1.00 32.00 96 LYS A CA 1
ATOM 707 C C . LYS A 1 96 ? 33.970 11.859 13.563 1.00 32.00 96 LYS A C 1
ATOM 709 O O . LYS A 1 96 ? 33.104 11.494 12.775 1.00 32.00 96 LYS A O 1
ATOM 714 N N . THR A 1 97 ? 34.064 11.372 14.794 1.00 32.50 97 THR A N 1
ATOM 715 C CA . THR A 1 97 ? 33.003 10.558 15.389 1.00 32.50 97 THR A CA 1
ATOM 716 C C . THR A 1 97 ? 31.754 11.419 15.569 1.00 32.50 97 THR A C 1
ATOM 718 O O . THR A 1 97 ? 31.749 12.393 16.322 1.00 32.50 97 THR A O 1
ATOM 721 N N . HIS A 1 98 ? 30.679 11.078 14.860 1.00 30.61 98 HIS A N 1
ATOM 722 C CA . HIS A 1 98 ? 29.364 11.651 15.132 1.00 30.61 98 HIS A CA 1
ATOM 723 C C . HIS A 1 98 ? 28.895 11.183 16.522 1.00 30.61 98 HIS A C 1
ATOM 725 O O . HIS A 1 98 ? 29.155 10.030 16.883 1.00 30.61 98 HIS A O 1
ATOM 731 N N . PRO A 1 99 ? 28.229 12.034 17.324 1.00 28.39 99 PRO A N 1
ATOM 732 C CA . PRO A 1 99 ? 27.722 11.609 18.621 1.00 28.39 99 PRO A CA 1
ATOM 733 C C . PRO A 1 99 ? 26.675 10.499 18.426 1.00 28.39 99 PRO A C 1
ATOM 735 O O . PRO A 1 99 ? 25.840 10.613 17.524 1.00 28.39 99 PRO A O 1
ATOM 738 N N . PRO A 1 100 ? 26.684 9.434 19.248 1.00 31.38 100 PRO A N 1
ATOM 739 C CA . PRO A 1 100 ? 25.650 8.416 19.173 1.00 31.38 100 PRO A CA 1
ATOM 740 C C . PRO A 1 100 ? 24.293 9.049 19.490 1.00 31.38 100 PRO A C 1
ATOM 742 O O . PRO A 1 100 ? 24.132 9.724 20.509 1.00 31.38 100 PRO A O 1
ATOM 745 N N . VAL A 1 101 ? 23.307 8.811 18.623 1.00 29.19 101 VAL A N 1
ATOM 746 C CA . VAL A 1 101 ? 21.913 9.172 18.892 1.00 29.19 101 VAL A CA 1
ATOM 747 C C . VAL A 1 101 ? 21.480 8.419 20.146 1.00 29.19 101 VAL A C 1
ATOM 749 O O . VAL A 1 101 ? 21.372 7.193 20.138 1.00 29.19 101 VAL A O 1
ATOM 752 N N . SER A 1 102 ? 21.266 9.156 21.237 1.00 29.30 102 SER A N 1
ATOM 753 C CA . SER A 1 102 ? 20.879 8.598 22.532 1.00 29.30 102 SER A CA 1
ATOM 754 C C . SER A 1 102 ? 19.425 8.128 22.501 1.00 29.30 102 SER A C 1
ATOM 756 O O . SER A 1 102 ? 18.526 8.802 23.000 1.00 29.30 102 SER A O 1
ATOM 758 N N . VAL A 1 103 ? 19.193 6.949 21.924 1.00 35.78 103 VAL A N 1
ATOM 759 C CA . VAL A 1 103 ? 17.965 6.189 22.163 1.00 35.78 103 VAL A CA 1
ATOM 760 C C . VAL A 1 103 ? 17.979 5.788 23.637 1.00 35.78 103 VAL A C 1
ATOM 762 O O . VAL A 1 103 ? 18.901 5.098 24.071 1.00 35.78 103 VAL A O 1
ATOM 765 N N . ASP A 1 104 ? 16.995 6.257 24.406 1.00 40.41 104 ASP A N 1
ATOM 766 C CA . ASP A 1 104 ? 16.958 6.118 25.866 1.00 40.41 104 ASP A CA 1
ATOM 767 C C . ASP A 1 104 ? 16.766 4.642 26.274 1.00 40.41 104 ASP A C 1
ATOM 769 O O . ASP A 1 104 ? 15.656 4.108 26.372 1.00 40.41 104 ASP A O 1
ATOM 773 N N . LEU A 1 105 ? 17.891 3.935 26.392 1.00 48.53 105 LEU A N 1
ATOM 774 C CA . LEU A 1 105 ? 17.971 2.498 26.627 1.00 48.53 105 LEU A CA 1
ATOM 775 C C . LEU A 1 105 ? 17.745 2.205 28.118 1.00 48.53 105 LEU A C 1
ATOM 777 O O . LEU A 1 105 ? 18.538 2.652 28.952 1.00 48.53 105 LEU A O 1
ATOM 781 N N . PRO A 1 106 ? 16.728 1.397 28.487 1.00 54.59 106 PRO A N 1
ATOM 782 C CA . PRO A 1 106 ? 16.500 1.038 29.879 1.00 54.59 106 PRO A CA 1
ATOM 783 C C . PRO A 1 106 ? 17.748 0.407 30.500 1.00 54.59 106 PRO A C 1
ATOM 785 O O . PRO A 1 106 ? 18.353 -0.503 29.925 1.00 54.59 106 PRO A O 1
ATOM 788 N N . LYS A 1 107 ? 18.119 0.867 31.702 1.00 63.88 107 LYS A N 1
ATOM 789 C CA . LYS A 1 107 ? 19.265 0.335 32.457 1.00 63.88 107 LYS A CA 1
ATOM 790 C C . LYS A 1 107 ? 19.161 -1.191 32.520 1.00 63.88 107 LYS A C 1
ATOM 792 O O . LYS A 1 107 ? 18.117 -1.712 32.901 1.00 63.88 107 LYS A O 1
ATOM 797 N N . MET A 1 108 ? 20.245 -1.909 32.213 1.00 65.38 108 MET A N 1
ATOM 798 C CA . MET A 1 108 ? 20.235 -3.374 32.027 1.00 65.38 108 MET A CA 1
ATOM 799 C C . MET A 1 108 ? 19.605 -4.188 33.175 1.00 65.38 108 MET A C 1
ATOM 801 O O . MET A 1 108 ? 19.117 -5.291 32.941 1.00 65.38 108 MET A O 1
ATOM 805 N N . LYS A 1 109 ? 19.596 -3.651 34.404 1.00 72.38 109 LYS A N 1
ATOM 806 C CA . LYS A 1 109 ? 18.896 -4.242 35.556 1.00 72.38 109 LYS A CA 1
ATOM 807 C C . LYS A 1 109 ? 17.373 -4.309 35.356 1.00 72.38 109 LYS A C 1
ATOM 809 O O . LYS A 1 109 ? 16.790 -5.334 35.684 1.00 72.38 109 LYS A O 1
ATOM 814 N N . GLN A 1 110 ? 16.759 -3.274 34.776 1.00 79.31 110 GLN A N 1
ATOM 815 C CA . GLN A 1 110 ? 15.314 -3.213 34.526 1.00 79.31 110 GLN A CA 1
ATOM 816 C C . GLN A 1 110 ? 14.883 -4.271 33.508 1.00 79.31 110 GLN A C 1
ATOM 818 O O . GLN A 1 110 ? 14.002 -5.066 33.794 1.00 79.31 110 GLN A O 1
ATOM 823 N N . ILE A 1 111 ? 15.595 -4.367 32.377 1.00 76.25 111 ILE A N 1
ATOM 824 C CA . ILE A 1 111 ? 15.324 -5.360 31.319 1.00 76.25 111 ILE A CA 1
ATOM 825 C C . ILE A 1 111 ? 15.328 -6.795 31.879 1.00 76.25 111 ILE A C 1
ATOM 827 O O . ILE A 1 111 ? 14.581 -7.651 31.415 1.00 76.25 111 ILE A O 1
ATOM 831 N N . ARG A 1 112 ? 16.174 -7.064 32.883 1.00 84.31 112 ARG A N 1
ATOM 832 C CA . ARG A 1 112 ? 16.268 -8.374 33.540 1.00 84.31 112 ARG A CA 1
ATOM 833 C C . ARG A 1 112 ? 15.118 -8.636 34.517 1.00 84.31 112 ARG A C 1
ATOM 835 O O . ARG A 1 112 ? 14.679 -9.775 34.602 1.00 84.31 112 ARG A O 1
ATOM 842 N N . ALA A 1 113 ? 14.634 -7.610 35.219 1.00 88.69 113 ALA A N 1
ATOM 843 C CA . ALA A 1 113 ? 13.440 -7.705 36.059 1.00 88.69 113 ALA A CA 1
ATOM 844 C C . ALA A 1 113 ? 12.186 -7.938 35.198 1.00 88.69 113 ALA A C 1
ATOM 846 O O . ALA A 1 113 ? 11.526 -8.959 35.357 1.00 88.69 113 ALA A O 1
ATOM 847 N N . ASP A 1 114 ? 11.964 -7.081 34.196 1.00 86.62 114 ASP A N 1
ATOM 848 C CA . ASP A 1 114 ? 10.844 -7.166 33.249 1.00 86.62 114 ASP A CA 1
ATOM 849 C C . ASP A 1 114 ? 10.759 -8.549 32.557 1.00 86.62 114 ASP A C 1
ATOM 851 O O . ASP A 1 114 ? 9.670 -9.084 32.338 1.00 86.62 114 ASP A O 1
ATOM 855 N N . TYR A 1 115 ? 11.910 -9.150 32.218 1.00 91.44 115 TYR A N 1
ATOM 856 C CA . TYR A 1 115 ? 11.977 -10.497 31.640 1.00 91.44 115 TYR A CA 1
ATOM 857 C C . TYR A 1 115 ? 11.624 -11.597 32.652 1.00 91.44 115 TYR A C 1
ATOM 859 O O . TYR A 1 115 ? 10.905 -12.533 32.305 1.00 91.44 115 TYR A O 1
ATOM 867 N N . ASN A 1 116 ? 12.093 -11.492 33.899 1.00 91.81 116 ASN A N 1
ATOM 868 C CA . ASN A 1 116 ? 11.773 -12.465 34.945 1.00 91.81 116 ASN A CA 1
ATOM 869 C C . ASN A 1 116 ? 10.271 -12.460 35.277 1.00 91.81 116 ASN A C 1
ATOM 871 O O . ASN A 1 116 ? 9.677 -13.531 35.398 1.00 91.81 116 ASN A O 1
ATOM 875 N N . ASP A 1 117 ? 9.648 -11.281 35.341 1.00 93.31 117 ASP A N 1
ATOM 876 C CA . ASP A 1 117 ? 8.203 -11.135 35.557 1.00 93.31 117 ASP A CA 1
ATOM 877 C C . ASP A 1 117 ? 7.400 -11.735 34.387 1.00 93.31 117 ASP A C 1
ATOM 879 O O . ASP A 1 117 ? 6.415 -12.449 34.593 1.00 93.31 117 ASP A O 1
ATOM 883 N N . TYR A 1 118 ? 7.859 -11.523 33.146 1.00 91.44 118 TYR A N 1
ATOM 884 C CA . TYR A 1 118 ? 7.294 -12.165 31.955 1.00 91.44 118 TYR A CA 1
ATOM 885 C C . TYR A 1 118 ? 7.390 -13.699 32.006 1.00 91.44 118 TYR A C 1
ATOM 887 O O . TYR A 1 118 ? 6.404 -14.382 31.711 1.00 91.44 118 TYR A O 1
ATOM 895 N N . VAL A 1 119 ? 8.549 -14.245 32.390 1.00 92.81 119 VAL A N 1
ATOM 896 C CA . VAL A 1 119 ? 8.757 -15.695 32.540 1.00 92.81 119 VAL A CA 1
ATOM 897 C C . VAL A 1 119 ? 7.820 -16.255 33.609 1.00 92.81 119 VAL A C 1
ATOM 899 O O . VAL A 1 119 ? 7.093 -17.205 33.329 1.00 92.81 119 VAL A O 1
ATOM 902 N N . ALA A 1 120 ? 7.760 -15.626 34.787 1.00 93.31 120 ALA A N 1
ATOM 903 C CA . ALA A 1 120 ? 6.883 -16.043 35.879 1.00 93.31 120 ALA A CA 1
ATOM 904 C C . ALA A 1 120 ? 5.402 -16.052 35.463 1.00 93.31 120 ALA A C 1
ATOM 906 O O . ALA A 1 120 ? 4.697 -17.028 35.726 1.00 93.31 120 ALA A O 1
ATOM 907 N N . HIS A 1 121 ? 4.941 -15.016 34.750 1.00 91.88 121 HIS A N 1
ATOM 908 C CA . HIS A 1 121 ? 3.584 -14.969 34.202 1.00 91.88 121 HIS A CA 1
ATOM 909 C C . HIS A 1 121 ? 3.336 -16.079 33.174 1.00 91.88 121 HIS A C 1
ATOM 911 O O . HIS A 1 121 ? 2.258 -16.668 33.160 1.00 91.88 121 HIS A O 1
ATOM 917 N N . LYS A 1 122 ? 4.269 -16.355 32.254 1.00 91.06 122 LYS A N 1
ATOM 918 C CA . LYS A 1 122 ? 4.045 -17.390 31.229 1.00 91.06 122 LYS A CA 1
ATOM 919 C C . LYS A 1 122 ? 4.002 -18.785 31.842 1.00 91.06 122 LYS A C 1
ATOM 921 O O . LYS A 1 122 ? 3.070 -19.536 31.562 1.00 91.06 122 LYS A O 1
ATOM 926 N N . THR A 1 123 ? 4.909 -19.073 32.770 1.00 90.25 123 THR A N 1
ATOM 927 C CA . THR A 1 123 ? 4.913 -20.332 33.522 1.00 90.25 123 THR A CA 1
ATOM 928 C C . THR A 1 123 ? 3.645 -20.514 34.363 1.00 90.25 123 THR A C 1
ATOM 930 O O . THR A 1 123 ? 3.110 -21.619 34.393 1.00 90.25 123 THR A O 1
ATOM 933 N N . SER A 1 124 ? 3.104 -19.462 34.994 1.00 93.12 124 SER A N 1
ATOM 934 C CA . SER A 1 124 ? 1.887 -19.584 35.818 1.00 93.12 124 SER A CA 1
ATOM 935 C C . SER A 1 124 ? 0.605 -19.863 35.021 1.00 93.12 124 SER A C 1
ATOM 937 O O . SER A 1 124 ? -0.333 -20.428 35.578 1.00 93.12 124 SER A O 1
ATOM 939 N N . VAL A 1 125 ? 0.573 -19.535 33.722 1.00 91.00 125 VAL A N 1
ATOM 940 C CA . VAL A 1 125 ? -0.531 -19.893 32.805 1.00 91.00 125 VAL A CA 1
ATOM 941 C C . VAL A 1 125 ? -0.259 -21.162 31.983 1.00 91.00 125 VAL A C 1
ATOM 943 O O . VAL A 1 125 ? -1.032 -21.484 31.085 1.00 91.00 125 VAL A O 1
ATOM 946 N N . GLY A 1 126 ? 0.824 -21.894 32.275 1.00 87.44 126 GLY A N 1
ATOM 947 C CA . GLY A 1 126 ? 1.186 -23.132 31.572 1.00 87.44 126 GLY A CA 1
ATOM 948 C C . GLY A 1 126 ? 1.758 -22.932 30.162 1.00 87.44 126 GLY A C 1
ATOM 949 O O . GLY A 1 126 ? 1.808 -23.882 29.384 1.00 87.44 126 GLY A O 1
ATOM 950 N N . GLU A 1 127 ? 2.189 -21.717 29.814 1.00 89.81 127 GLU A N 1
ATOM 951 C CA . GLU A 1 127 ? 2.817 -21.408 28.527 1.00 89.81 127 GLU A CA 1
ATOM 952 C C . GLU A 1 127 ? 4.352 -21.431 28.616 1.00 89.81 127 GLU A C 1
ATOM 954 O O . GLU A 1 127 ? 4.952 -20.952 29.582 1.00 89.81 127 GLU A O 1
ATOM 959 N N . ASN A 1 128 ? 5.007 -21.894 27.547 1.00 91.06 128 ASN A N 1
ATOM 960 C CA . ASN A 1 128 ? 6.460 -21.797 27.423 1.00 91.06 128 ASN A CA 1
ATOM 961 C C . ASN A 1 128 ? 6.884 -20.334 27.163 1.00 91.06 128 ASN A C 1
ATOM 963 O O . ASN A 1 128 ? 6.403 -19.723 26.202 1.00 91.06 128 ASN A O 1
ATOM 967 N N . PRO A 1 129 ? 7.781 -19.748 27.978 1.00 89.88 129 PRO A N 1
ATOM 968 C CA . PRO A 1 129 ? 8.297 -18.405 27.737 1.00 89.88 129 PRO A CA 1
ATOM 969 C C . PRO A 1 129 ? 9.231 -18.364 26.518 1.00 89.88 129 PRO A C 1
ATOM 971 O O . PRO A 1 129 ? 9.923 -19.331 26.203 1.00 89.88 129 PRO A O 1
ATOM 974 N N . LEU A 1 130 ? 9.281 -17.207 25.855 1.00 89.62 130 LEU A N 1
ATOM 975 C CA . LEU A 1 130 ? 10.276 -16.910 24.821 1.00 89.62 130 LEU A CA 1
ATOM 976 C C . LEU A 1 130 ? 11.681 -16.776 25.421 1.00 89.62 130 LEU A C 1
ATOM 978 O O . LEU A 1 130 ? 11.825 -16.389 26.582 1.00 89.62 130 LEU A O 1
ATOM 982 N N . SER A 1 131 ? 12.714 -17.003 24.603 1.00 90.31 131 SER A N 1
ATOM 983 C CA . SER A 1 131 ? 14.094 -16.693 24.988 1.00 90.31 131 SER A CA 1
ATOM 984 C C . SER A 1 131 ? 14.272 -15.190 25.258 1.00 90.31 131 SER A C 1
ATOM 986 O O . SER A 1 131 ? 13.508 -14.355 24.765 1.00 90.31 131 SER A O 1
ATOM 988 N N . MET A 1 132 ? 15.310 -14.809 26.008 1.00 86.00 132 MET A N 1
ATOM 989 C CA . MET A 1 132 ? 15.549 -13.397 26.335 1.00 86.00 132 MET A CA 1
ATOM 990 C C . MET A 1 132 ? 15.813 -12.530 25.090 1.00 86.00 132 MET A C 1
ATOM 992 O O . MET A 1 132 ? 15.433 -11.357 25.076 1.00 86.00 132 MET A O 1
ATOM 996 N N . SER A 1 133 ? 16.423 -13.086 24.038 1.00 77.25 133 SER A N 1
ATOM 997 C CA . SER A 1 133 ? 16.607 -12.410 22.747 1.00 77.25 133 SER A CA 1
ATOM 998 C C . SER A 1 133 ? 15.277 -12.195 22.028 1.00 77.25 133 SER A C 1
ATOM 1000 O O . SER A 1 133 ? 14.978 -11.062 21.647 1.00 77.25 133 SER A O 1
ATOM 1002 N N . ASP A 1 134 ? 14.447 -13.233 21.917 1.00 76.19 134 ASP A N 1
ATOM 1003 C CA . ASP A 1 134 ? 13.185 -13.172 21.163 1.00 76.19 134 ASP A CA 1
ATOM 1004 C C . ASP A 1 134 ? 12.145 -12.322 21.898 1.00 76.19 134 ASP A C 1
ATOM 1006 O O . ASP A 1 134 ? 11.408 -11.547 21.288 1.00 76.19 134 ASP A O 1
ATOM 1010 N N . TRP A 1 135 ? 12.123 -12.398 23.232 1.00 87.12 135 TRP A N 1
ATOM 1011 C CA . TRP A 1 135 ? 11.322 -11.513 24.072 1.00 87.12 135 TRP A CA 1
ATOM 1012 C C . TRP A 1 135 ? 11.753 -10.052 23.919 1.00 87.12 135 TRP A C 1
ATOM 1014 O O . TRP A 1 135 ? 10.902 -9.184 23.725 1.00 87.12 135 TRP A O 1
ATOM 1024 N N . LYS A 1 136 ? 13.062 -9.760 23.943 1.00 81.06 136 LYS A N 1
ATOM 1025 C CA . LYS A 1 136 ? 13.571 -8.392 23.761 1.00 81.06 136 LYS A CA 1
ATOM 1026 C C . LYS A 1 136 ? 13.236 -7.853 22.368 1.00 81.06 136 LYS A C 1
ATOM 1028 O O . LYS A 1 136 ? 12.830 -6.696 22.261 1.00 81.06 136 LYS A O 1
ATOM 1033 N N . LEU A 1 137 ? 13.347 -8.682 21.328 1.00 71.56 137 LEU A N 1
ATOM 1034 C CA . LEU A 1 137 ? 12.919 -8.345 19.968 1.00 71.56 137 LEU A CA 1
ATOM 1035 C C . LEU A 1 137 ? 11.414 -8.037 19.935 1.00 71.56 137 LEU A C 1
ATOM 1037 O O . LEU A 1 137 ? 11.019 -6.948 19.530 1.00 71.56 137 LEU A O 1
ATOM 1041 N N . LYS A 1 138 ? 10.575 -8.925 20.479 1.00 69.94 138 LYS A N 1
ATOM 1042 C CA . LYS A 1 138 ? 9.118 -8.741 20.569 1.00 69.94 138 LYS A CA 1
ATOM 1043 C C . LYS A 1 138 ? 8.717 -7.471 21.329 1.00 69.94 138 LYS A C 1
ATOM 1045 O O . LYS A 1 138 ? 7.817 -6.759 20.889 1.00 69.94 138 LYS A O 1
ATOM 1050 N N . VAL A 1 139 ? 9.380 -7.157 22.443 1.00 72.81 139 VAL A N 1
ATOM 1051 C CA . VAL A 1 139 ? 9.140 -5.929 23.224 1.00 72.81 139 VAL A CA 1
ATOM 1052 C C . VAL A 1 139 ? 9.572 -4.679 22.455 1.00 72.81 139 VAL A C 1
ATOM 1054 O O . VAL A 1 139 ? 8.854 -3.679 22.477 1.00 72.81 139 VAL A O 1
ATOM 1057 N N . ASN A 1 140 ? 10.702 -4.722 21.747 1.00 69.44 140 ASN A N 1
ATOM 1058 C CA . ASN A 1 140 ? 11.135 -3.621 20.886 1.00 69.44 140 ASN A CA 1
ATOM 1059 C C . ASN A 1 140 ? 10.150 -3.393 19.730 1.00 69.44 140 ASN A C 1
ATOM 1061 O O . ASN A 1 140 ? 9.740 -2.254 19.512 1.00 69.44 140 ASN A O 1
ATOM 1065 N N . ASN A 1 141 ? 9.691 -4.460 19.072 1.00 58.62 141 ASN A N 1
ATOM 1066 C CA . ASN A 1 141 ? 8.707 -4.395 17.990 1.00 58.62 141 ASN A CA 1
ATOM 1067 C C . ASN A 1 141 ? 7.360 -3.845 18.489 1.00 58.62 141 ASN A C 1
ATOM 1069 O O . ASN A 1 141 ? 6.763 -2.990 17.843 1.00 58.62 141 ASN A O 1
ATOM 1073 N N . LEU A 1 142 ? 6.900 -4.254 19.679 1.00 63.09 142 LEU A N 1
ATOM 1074 C CA . LEU A 1 142 ? 5.703 -3.683 20.313 1.00 63.09 142 LEU A CA 1
ATOM 1075 C C . LEU A 1 142 ? 5.847 -2.175 20.566 1.00 63.09 142 LEU A C 1
ATOM 1077 O O . LEU A 1 142 ? 4.915 -1.423 20.284 1.00 63.09 142 LEU A O 1
ATOM 1081 N N . LYS A 1 143 ? 7.010 -1.720 21.051 1.00 68.31 143 LYS A N 1
ATOM 1082 C CA . LYS A 1 143 ? 7.298 -0.289 21.255 1.00 68.31 143 LYS A CA 1
ATOM 1083 C C . LYS A 1 143 ? 7.354 0.476 19.930 1.00 68.31 143 LYS A C 1
ATOM 1085 O O . LYS A 1 143 ? 6.752 1.540 19.830 1.00 68.31 143 LYS A O 1
ATOM 1090 N N . GLN A 1 144 ? 8.010 -0.068 18.904 1.00 58.56 144 GLN A N 1
ATOM 1091 C CA . GLN A 1 144 ? 8.051 0.536 17.568 1.00 58.56 144 GLN A CA 1
ATOM 1092 C C . GLN A 1 144 ? 6.651 0.634 16.950 1.00 58.56 144 GLN A C 1
ATOM 1094 O O . GLN A 1 144 ? 6.267 1.711 16.506 1.00 58.56 144 GLN A O 1
ATOM 1099 N N . ASN A 1 145 ? 5.839 -0.423 17.021 1.00 59.28 145 ASN A N 1
ATOM 1100 C CA . ASN A 1 145 ? 4.462 -0.417 16.517 1.00 59.28 145 ASN A CA 1
ATOM 1101 C C . ASN A 1 145 ? 3.565 0.588 17.266 1.00 59.28 145 ASN A C 1
ATOM 1103 O O . ASN A 1 145 ? 2.714 1.233 16.653 1.00 59.28 145 ASN A O 1
ATOM 1107 N N . GLN A 1 146 ? 3.774 0.778 18.575 1.00 62.91 146 GLN A N 1
ATOM 1108 C CA . GLN A 1 146 ? 3.115 1.844 19.342 1.00 62.91 146 GLN A CA 1
ATOM 1109 C C . GLN A 1 146 ? 3.544 3.244 18.875 1.00 62.91 146 GLN A C 1
ATOM 1111 O O . GLN A 1 146 ? 2.692 4.125 18.755 1.00 62.91 146 GLN A O 1
ATOM 1116 N N . THR A 1 147 ? 4.832 3.450 18.581 1.00 67.69 147 THR A N 1
ATOM 1117 C CA . THR A 1 147 ? 5.355 4.711 18.031 1.00 67.69 147 THR A CA 1
ATOM 1118 C C . THR A 1 147 ? 4.790 4.992 16.639 1.00 67.69 147 THR A C 1
ATOM 1120 O O . THR A 1 147 ? 4.153 6.026 16.459 1.00 67.69 147 THR A O 1
ATOM 1123 N N . VAL A 1 148 ? 4.899 4.050 15.697 1.00 63.81 148 VAL A N 1
ATOM 1124 C CA . VAL A 1 148 ? 4.364 4.175 14.326 1.00 63.81 148 VAL A CA 1
ATOM 1125 C C . VAL A 1 148 ? 2.855 4.431 14.347 1.00 63.81 148 VAL A C 1
ATOM 1127 O O . VAL A 1 148 ? 2.365 5.343 13.684 1.00 63.81 148 VAL A O 1
ATOM 1130 N N . GLY A 1 149 ? 2.101 3.696 15.171 1.00 65.06 149 GLY A N 1
ATOM 1131 C CA . GLY A 1 149 ? 0.660 3.910 15.317 1.00 65.06 149 GLY A CA 1
ATOM 1132 C C . GLY A 1 149 ? 0.296 5.277 15.910 1.00 65.06 149 GLY A C 1
ATOM 1133 O O . GLY A 1 149 ? -0.738 5.845 15.557 1.00 65.06 149 GLY A O 1
ATOM 1134 N N . LYS A 1 150 ? 1.143 5.841 16.779 1.00 73.75 150 LYS A N 1
ATOM 1135 C CA . LYS A 1 150 ? 0.986 7.199 17.321 1.00 73.75 150 LYS A CA 1
ATOM 1136 C C . LYS A 1 150 ? 1.326 8.263 16.273 1.00 73.75 150 LYS A C 1
ATOM 1138 O O . LYS A 1 150 ? 0.566 9.217 16.127 1.00 73.75 150 LYS A O 1
ATOM 1143 N N . GLU A 1 151 ? 2.423 8.096 15.542 1.00 72.62 151 GLU A N 1
ATOM 1144 C CA . GLU A 1 151 ? 2.865 9.004 14.476 1.00 72.62 151 GLU A CA 1
ATOM 1145 C C . GLU A 1 151 ? 1.856 9.054 13.326 1.00 72.62 151 GLU A C 1
ATOM 1147 O O . GLU A 1 151 ? 1.477 10.145 12.903 1.00 72.62 151 GLU A O 1
ATOM 1152 N N . PHE A 1 152 ? 1.308 7.905 12.915 1.00 73.94 152 PHE A N 1
ATOM 1153 C CA . PHE A 1 152 ? 0.197 7.833 11.963 1.00 73.94 152 PHE A CA 1
ATOM 1154 C C . PHE A 1 152 ? -0.999 8.691 12.408 1.00 73.94 152 PHE A C 1
ATOM 1156 O O . PHE A 1 152 ? -1.493 9.512 11.636 1.00 73.94 152 PHE A O 1
ATOM 1163 N N . LYS A 1 153 ? -1.443 8.558 13.667 1.00 80.69 153 LYS A N 1
ATOM 1164 C CA . LYS A 1 153 ? -2.572 9.341 14.209 1.00 80.69 153 LYS A CA 1
ATOM 1165 C C . LYS A 1 153 ? -2.293 10.846 14.251 1.00 80.69 153 LYS A C 1
ATOM 1167 O O . LYS A 1 153 ? -3.209 11.643 14.038 1.00 80.69 153 LYS A O 1
ATOM 1172 N N . VAL A 1 154 ? -1.046 11.242 14.510 1.00 79.31 154 VAL A N 1
ATOM 1173 C CA . VAL A 1 154 ? -0.618 12.647 14.430 1.00 79.31 154 VAL A CA 1
ATOM 1174 C C . VAL A 1 154 ? -0.677 13.130 12.980 1.00 79.31 154 VAL A C 1
ATOM 1176 O O . VAL A 1 154 ? -1.356 14.116 12.710 1.00 79.31 154 VAL A O 1
ATOM 1179 N N . ALA A 1 155 ? -0.076 12.401 12.037 1.00 69.31 155 ALA A N 1
ATOM 1180 C CA . ALA A 1 155 ? -0.070 12.764 10.619 1.00 69.31 155 ALA A CA 1
ATOM 1181 C C . ALA A 1 155 ? -1.488 12.897 10.031 1.00 69.31 155 ALA A C 1
ATOM 1183 O O . ALA A 1 155 ? -1.780 13.887 9.362 1.00 69.31 155 ALA A O 1
ATOM 1184 N N . GLN A 1 156 ? -2.404 11.968 10.336 1.00 76.44 156 GLN A N 1
ATOM 1185 C CA . GLN A 1 156 ? -3.800 12.091 9.892 1.00 76.44 156 GLN A CA 1
ATOM 1186 C C . GLN A 1 156 ? -4.525 13.279 10.537 1.00 76.44 156 GLN A C 1
ATOM 1188 O O . GLN A 1 156 ? -5.310 13.944 9.868 1.00 76.44 156 GLN A O 1
ATOM 1193 N N . THR A 1 157 ? -4.216 13.623 11.794 1.00 81.00 157 THR A N 1
ATOM 1194 C CA . THR A 1 157 ? -4.747 14.848 12.420 1.00 81.00 157 THR A CA 1
ATOM 1195 C C . THR A 1 157 ? -4.281 16.108 11.687 1.00 81.00 157 THR A C 1
ATOM 1197 O O . THR A 1 157 ? -5.095 16.999 11.447 1.00 81.00 157 THR A O 1
ATOM 1200 N N . GLU A 1 158 ? -3.006 16.189 11.295 1.00 77.12 158 GLU A N 1
ATOM 1201 C CA . GLU A 1 158 ? -2.498 17.335 10.524 1.00 77.12 158 GLU A CA 1
ATOM 1202 C C . GLU A 1 158 ? -3.073 17.393 9.100 1.00 77.12 158 GLU A C 1
ATOM 1204 O O . GLU A 1 158 ? -3.342 18.484 8.599 1.00 77.12 158 GLU A O 1
ATOM 1209 N N . ASN A 1 159 ? -3.352 16.247 8.468 1.00 70.19 159 ASN A N 1
ATOM 1210 C CA . ASN A 1 159 ? -4.090 16.200 7.200 1.00 70.19 159 ASN A CA 1
ATOM 1211 C C . ASN A 1 159 ? -5.537 16.690 7.368 1.00 70.19 159 ASN A C 1
ATOM 1213 O O . ASN A 1 159 ? -6.017 17.497 6.576 1.00 70.19 159 ASN A O 1
ATOM 1217 N N . PHE A 1 160 ? -6.234 16.259 8.423 1.00 84.31 160 PHE A N 1
ATOM 1218 C CA . PHE A 1 160 ? -7.620 16.658 8.671 1.00 84.31 160 PHE A CA 1
ATOM 1219 C C . PHE A 1 160 ? -7.761 18.170 8.919 1.00 84.31 160 PHE A C 1
ATOM 1221 O O . PHE A 1 160 ? -8.702 18.784 8.419 1.00 84.31 160 PHE A O 1
ATOM 1228 N N . LYS A 1 161 ? -6.785 18.805 9.584 1.00 82.38 161 LYS A N 1
ATOM 1229 C CA . LYS A 1 161 ? -6.718 20.273 9.751 1.00 82.38 161 LYS A CA 1
ATOM 1230 C C . LYS A 1 161 ? -6.619 21.062 8.438 1.00 82.38 161 LYS A C 1
ATOM 1232 O O . LYS A 1 161 ? -6.923 22.249 8.441 1.00 82.38 161 LYS A O 1
ATOM 1237 N N . GLN A 1 162 ? -6.205 20.445 7.329 1.00 77.19 162 GLN A N 1
ATOM 1238 C CA . GLN A 1 162 ? -6.162 21.112 6.016 1.00 77.19 162 GLN A CA 1
ATOM 1239 C C . GLN A 1 162 ? -7.557 21.227 5.380 1.00 77.19 162 GLN A C 1
ATOM 1241 O O . GLN A 1 162 ? -7.768 22.080 4.524 1.00 77.19 162 GLN A O 1
ATOM 1246 N N . ILE A 1 163 ? -8.506 20.378 5.796 1.00 73.50 163 ILE A N 1
ATOM 1247 C CA . ILE A 1 163 ? -9.857 20.277 5.215 1.00 73.50 163 ILE A CA 1
ATOM 1248 C C . ILE A 1 163 ? -10.986 20.563 6.220 1.00 73.50 163 ILE A C 1
ATOM 1250 O O . ILE A 1 163 ? -12.157 20.581 5.838 1.00 73.50 163 ILE A O 1
ATOM 1254 N N . ALA A 1 164 ? -10.656 20.774 7.497 1.00 84.94 164 ALA A N 1
ATOM 1255 C CA . ALA A 1 164 ? -11.604 21.065 8.564 1.00 84.94 164 ALA A CA 1
ATOM 1256 C C . ALA A 1 164 ? -11.063 22.118 9.544 1.00 84.94 164 ALA A C 1
ATOM 1258 O O . ALA A 1 164 ? -9.882 22.139 9.888 1.00 84.94 164 ALA A O 1
ATOM 1259 N N . SER A 1 165 ? -11.957 22.973 10.039 1.00 90.94 165 SER A N 1
ATOM 1260 C CA . SER A 1 165 ? -11.668 23.990 11.052 1.00 90.94 165 SER A CA 1
ATOM 1261 C C . SER A 1 165 ? -11.983 23.499 12.470 1.00 90.94 165 SER A C 1
ATOM 1263 O O . SER A 1 165 ? -12.761 22.561 12.663 1.00 90.94 165 SER A O 1
ATOM 1265 N N . HIS A 1 166 ? -11.402 24.171 13.471 1.00 96.25 166 HIS A N 1
ATOM 1266 C CA . HIS A 1 166 ? -11.615 23.899 14.902 1.00 96.25 166 HIS A CA 1
ATOM 1267 C C . HIS A 1 166 ? -11.353 22.435 15.314 1.00 96.25 166 HIS A C 1
ATOM 1269 O O . HIS A 1 166 ? -12.030 21.918 16.200 1.00 96.25 166 HIS A O 1
ATOM 1275 N N . VAL A 1 167 ? -10.396 21.764 14.663 1.00 94.75 167 VAL A N 1
ATOM 1276 C CA . VAL A 1 167 ? -10.126 20.335 14.877 1.00 94.75 167 VAL A CA 1
ATOM 1277 C C . VAL A 1 167 ? -9.695 20.053 16.318 1.00 94.75 167 VAL A C 1
ATOM 1279 O O . VAL A 1 167 ? -8.688 20.575 16.791 1.00 94.75 167 VAL A O 1
ATOM 1282 N N . GLU A 1 168 ? -10.431 19.164 16.980 1.00 97.50 168 GLU A N 1
ATOM 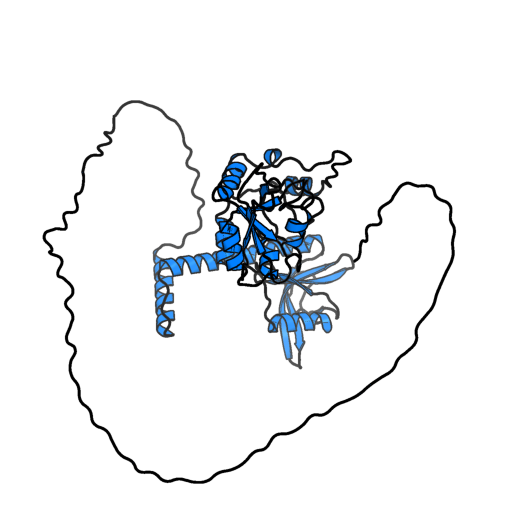1283 C CA . GLU A 1 168 ? -10.182 18.693 18.340 1.00 97.50 168 GLU A CA 1
ATOM 1284 C C . GLU A 1 168 ? -9.990 17.174 18.371 1.00 97.50 168 GLU A C 1
ATOM 1286 O O . GLU A 1 168 ? -10.663 16.423 17.665 1.00 97.50 168 GLU A O 1
ATOM 1291 N N . ASN A 1 169 ? -9.094 16.700 19.239 1.00 95.38 169 ASN A N 1
ATOM 1292 C CA . ASN A 1 169 ? -8.805 15.272 19.397 1.00 95.38 169 ASN A CA 1
ATOM 1293 C C . ASN A 1 169 ? -9.384 14.687 20.689 1.00 95.38 169 ASN A C 1
ATOM 1295 O O . ASN A 1 169 ? -9.417 15.363 21.723 1.00 95.38 169 ASN A O 1
ATOM 1299 N N . ARG A 1 170 ? -9.668 13.377 20.690 1.00 93.50 170 ARG A N 1
ATOM 1300 C CA . ARG A 1 170 ? -10.106 12.603 21.874 1.00 93.50 170 ARG A CA 1
ATOM 1301 C C . ARG A 1 170 ? -11.429 13.092 22.477 1.00 93.50 170 ARG A C 1
ATOM 1303 O O . ARG A 1 170 ? -11.580 13.156 23.698 1.00 93.50 170 ARG A O 1
ATOM 1310 N N . ILE A 1 171 ? -12.388 13.434 21.623 1.00 97.75 171 ILE A N 1
ATOM 1311 C CA . ILE A 1 171 ? -13.753 13.778 22.033 1.00 97.75 171 ILE A CA 1
ATOM 1312 C C . ILE A 1 171 ? -14.560 12.492 22.230 1.00 97.75 171 ILE A C 1
ATOM 1314 O O . ILE A 1 171 ? -14.459 11.562 21.433 1.00 97.75 171 ILE A O 1
ATOM 1318 N N . THR A 1 172 ? -15.339 12.412 23.310 1.00 98.19 172 THR A N 1
ATOM 1319 C CA . THR A 1 172 ? -16.163 11.235 23.616 1.00 98.19 172 THR A CA 1
ATOM 1320 C C . THR A 1 172 ? -17.610 11.500 23.230 1.00 98.19 172 THR A C 1
ATOM 1322 O O . THR A 1 172 ? -18.225 12.433 23.741 1.00 98.19 172 THR A O 1
ATOM 1325 N N . ILE A 1 173 ? -18.162 10.652 22.367 1.00 98.38 173 ILE A N 1
ATOM 1326 C CA . ILE A 1 173 ? -19.544 10.715 21.890 1.00 98.38 173 ILE A CA 1
ATOM 1327 C C . ILE A 1 173 ? -20.315 9.545 22.504 1.00 98.38 173 ILE A C 1
ATOM 1329 O O . ILE A 1 173 ? -19.833 8.409 22.522 1.00 98.38 173 ILE A O 1
ATOM 1333 N N . ALA A 1 174 ? -21.503 9.827 23.028 1.00 98.12 174 ALA A N 1
ATOM 1334 C CA . ALA A 1 174 ? -22.475 8.844 23.479 1.00 98.12 174 ALA A CA 1
ATOM 1335 C C . ALA A 1 174 ? -23.588 8.670 22.438 1.00 98.12 174 ALA A C 1
ATOM 1337 O O . ALA A 1 174 ? -24.020 9.636 21.815 1.00 98.12 174 ALA A O 1
ATOM 1338 N N . THR A 1 175 ? -24.075 7.445 22.280 1.00 97.88 175 THR A N 1
ATOM 1339 C CA . THR A 1 175 ? -25.240 7.107 21.452 1.00 97.88 175 THR A CA 1
ATOM 1340 C C . THR A 1 175 ? -25.995 5.945 22.101 1.00 97.88 175 THR A C 1
ATOM 1342 O O . THR A 1 175 ? -25.426 5.230 22.931 1.00 97.88 175 THR A O 1
ATOM 1345 N N . THR A 1 176 ? -27.259 5.736 21.744 1.00 96.38 176 THR A N 1
ATOM 1346 C CA . THR A 1 176 ? -28.079 4.651 22.306 1.00 96.38 176 THR A CA 1
ATOM 1347 C C . THR A 1 176 ? -28.236 3.529 21.286 1.00 96.38 176 THR A C 1
ATOM 1349 O O . THR A 1 176 ? -28.632 3.777 20.149 1.00 96.38 176 THR A O 1
ATOM 1352 N N . ILE A 1 177 ? -27.933 2.299 21.705 1.00 93.88 177 ILE A N 1
ATOM 1353 C CA . ILE A 1 177 ? -28.117 1.062 20.933 1.00 93.88 177 ILE A CA 1
ATOM 1354 C C . ILE A 1 177 ? -28.881 0.093 21.834 1.00 93.88 177 ILE A C 1
ATOM 1356 O O . ILE A 1 177 ? -28.450 -0.146 22.963 1.00 93.88 177 ILE A O 1
ATOM 1360 N N . ASP A 1 178 ? -30.023 -0.416 21.369 1.00 93.25 178 ASP A N 1
ATOM 1361 C CA . ASP A 1 178 ? -30.889 -1.360 22.098 1.00 93.25 178 ASP A CA 1
ATOM 1362 C C . ASP A 1 178 ? -31.230 -0.901 23.532 1.00 93.25 178 ASP A C 1
ATOM 1364 O O . ASP A 1 178 ? -31.127 -1.647 24.506 1.00 93.25 178 ASP A O 1
ATOM 1368 N N . GLY A 1 179 ? -31.559 0.388 23.681 1.00 92.31 179 GLY A N 1
ATOM 1369 C CA . GLY A 1 179 ? -31.850 1.025 24.974 1.00 92.31 179 GLY A CA 1
ATOM 1370 C C . GLY A 1 179 ? -30.630 1.261 25.878 1.00 92.31 179 GLY A C 1
ATOM 1371 O O . GLY A 1 179 ? -30.764 1.874 26.935 1.00 92.31 179 GLY A O 1
ATOM 1372 N N . GLN A 1 180 ? -29.429 0.833 25.480 1.00 95.62 180 GLN A N 1
ATOM 1373 C CA . GLN A 1 180 ? -28.198 1.001 26.254 1.00 95.62 180 GLN A CA 1
ATOM 1374 C C . GLN A 1 180 ? -27.326 2.131 25.701 1.00 95.62 180 GLN A C 1
ATOM 1376 O O . GLN A 1 180 ? -26.995 2.165 24.514 1.00 95.62 180 GLN A O 1
ATOM 1381 N N . VAL A 1 181 ? -26.855 3.013 26.585 1.00 96.50 181 VAL A N 1
ATOM 1382 C CA . VAL A 1 181 ? -25.877 4.047 26.222 1.00 96.50 181 VAL A CA 1
ATOM 1383 C C . VAL A 1 181 ? -24.522 3.398 25.932 1.00 96.50 181 VAL A C 1
ATOM 1385 O O . VAL A 1 181 ? -23.883 2.823 26.818 1.00 96.50 181 VAL A O 1
ATOM 1388 N N . LYS A 1 182 ? -24.053 3.524 24.692 1.00 97.81 182 LYS A N 1
ATOM 1389 C CA . LYS A 1 182 ? -22.692 3.188 24.261 1.00 97.81 182 LYS A CA 1
ATOM 1390 C C . LYS A 1 182 ? -21.894 4.474 24.072 1.00 97.81 182 LYS A C 1
ATOM 1392 O O . LYS A 1 182 ? -22.450 5.525 23.766 1.00 97.81 182 LYS A O 1
ATOM 1397 N N . LYS A 1 183 ? -20.582 4.404 24.296 1.00 97.31 183 LYS A N 1
ATOM 1398 C CA . LYS A 1 183 ? -19.672 5.551 24.194 1.00 97.31 183 LYS A CA 1
ATOM 1399 C C . LYS A 1 183 ? -18.457 5.175 23.363 1.00 97.31 183 LYS A C 1
ATOM 1401 O O . LYS A 1 183 ? -17.923 4.079 23.524 1.00 97.31 183 LYS A O 1
ATOM 1406 N N . VAL A 1 184 ? -17.999 6.098 22.530 1.00 97.06 184 VAL A N 1
ATOM 1407 C CA . VAL A 1 184 ? -16.748 5.983 21.778 1.00 97.06 184 VAL A CA 1
ATOM 1408 C C . VAL A 1 184 ? -15.976 7.290 21.895 1.00 97.06 184 VAL A C 1
ATOM 1410 O O . VAL A 1 184 ? -16.554 8.371 21.821 1.00 97.06 184 VAL A O 1
ATOM 1413 N N . GLN A 1 185 ? -14.668 7.194 22.116 1.00 97.06 185 GLN A N 1
ATOM 1414 C CA . GLN A 1 185 ? -13.768 8.329 21.963 1.00 97.06 185 GLN A CA 1
ATOM 1415 C C . GLN A 1 185 ? -13.218 8.308 20.542 1.00 97.06 185 GLN A C 1
ATOM 1417 O O . GLN A 1 185 ? -12.570 7.325 20.173 1.00 97.06 185 GLN A O 1
ATOM 1422 N N . VAL A 1 186 ? -13.506 9.360 19.777 1.00 96.31 186 VAL A N 1
ATOM 1423 C CA . VAL A 1 186 ? -13.056 9.530 18.389 1.00 96.31 186 VAL A CA 1
ATOM 1424 C C . VAL A 1 186 ? -11.694 10.212 18.351 1.00 96.31 186 VAL A C 1
ATOM 1426 O O . VAL A 1 186 ? -11.343 10.984 19.255 1.00 96.31 186 VAL A O 1
ATOM 1429 N N . ASP A 1 187 ? -10.905 9.913 17.324 1.00 94.62 187 ASP A N 1
ATOM 1430 C CA . ASP A 1 187 ? -9.548 10.443 17.216 1.00 94.62 187 ASP A CA 1
ATOM 1431 C C . ASP A 1 187 ? -9.521 11.928 16.844 1.00 94.62 187 ASP A C 1
ATOM 1433 O O . ASP A 1 187 ? -8.757 12.675 17.465 1.00 94.62 187 ASP A O 1
ATOM 1437 N N . ALA A 1 188 ? -10.375 12.370 15.914 1.00 96.12 188 ALA A N 1
ATOM 1438 C CA . ALA A 1 188 ? -10.523 13.776 15.544 1.00 96.12 188 ALA A CA 1
ATOM 1439 C C . ALA A 1 188 ? -11.977 14.161 15.206 1.00 96.12 188 ALA A C 1
ATOM 1441 O O . ALA A 1 188 ? -12.756 13.355 14.699 1.00 96.12 188 ALA A O 1
ATOM 1442 N N . ILE A 1 189 ? -12.340 15.414 15.476 1.00 97.75 189 ILE A N 1
ATOM 1443 C CA . ILE A 1 189 ? -13.625 16.029 15.113 1.00 97.75 189 ILE A CA 1
ATOM 1444 C C . ILE A 1 189 ? -13.405 17.507 14.770 1.00 97.75 189 ILE A C 1
ATOM 1446 O O . ILE A 1 189 ? -12.578 18.164 15.395 1.00 97.75 189 ILE A O 1
ATOM 1450 N N . GLY A 1 190 ? -14.106 18.022 13.762 1.00 96.12 190 GLY A N 1
ATOM 1451 C CA . GLY A 1 190 ? -13.977 19.396 13.263 1.00 96.12 190 GLY A CA 1
ATOM 1452 C C . GLY A 1 190 ? -15.201 19.817 12.448 1.00 96.12 190 GLY A C 1
ATOM 1453 O O . GLY A 1 190 ? -16.160 19.053 12.334 1.00 96.12 190 GLY A O 1
ATOM 1454 N N . PHE A 1 191 ? -15.170 21.017 11.869 1.00 91.88 191 PHE A N 1
ATOM 1455 C CA . PHE A 1 191 ? -16.194 21.486 10.925 1.00 91.88 191 PHE A CA 1
ATOM 1456 C C . PHE A 1 191 ? -15.624 21.582 9.511 1.00 91.88 191 PHE A C 1
ATOM 1458 O O . PHE A 1 191 ? -14.541 22.142 9.338 1.00 91.88 191 PHE A O 1
ATOM 1465 N N . ASP A 1 192 ? -16.346 21.084 8.507 1.00 80.06 192 ASP A N 1
ATOM 1466 C CA . ASP A 1 192 ? -15.992 21.308 7.100 1.00 80.06 192 ASP A CA 1
ATOM 1467 C C . ASP A 1 192 ? -16.252 22.758 6.647 1.00 80.06 192 ASP A C 1
ATOM 1469 O O . ASP A 1 192 ? -16.707 23.608 7.417 1.00 80.06 192 ASP A O 1
ATOM 1473 N N . SER A 1 193 ? -15.950 23.051 5.379 1.00 77.50 193 SER A N 1
ATOM 1474 C CA . SER A 1 193 ? -16.133 24.375 4.768 1.00 77.50 193 SER A CA 1
ATOM 1475 C C . SER A 1 193 ? -17.582 24.881 4.768 1.00 77.50 193 SER A C 1
ATOM 1477 O O . SER A 1 193 ? -17.790 26.084 4.639 1.00 77.50 193 SER A O 1
ATOM 1479 N N . ASN A 1 194 ? -18.572 24.000 4.946 1.00 83.12 194 ASN A N 1
ATOM 1480 C CA . ASN A 1 194 ? -19.989 24.359 5.051 1.00 83.12 194 ASN A CA 1
ATOM 1481 C C . ASN A 1 194 ? -20.450 24.502 6.514 1.00 83.12 194 ASN A C 1
ATOM 1483 O O . ASN A 1 194 ? -21.641 24.665 6.775 1.00 83.12 194 ASN A O 1
ATOM 1487 N N . GLY A 1 195 ? -19.533 24.391 7.482 1.00 86.56 195 GLY A N 1
ATOM 1488 C CA . GLY A 1 195 ? -19.847 24.413 8.909 1.00 86.56 195 GLY A CA 1
ATOM 1489 C C . GLY A 1 195 ? -20.485 23.122 9.432 1.00 86.56 195 GLY A C 1
ATOM 1490 O O . GLY A 1 195 ? -20.948 23.103 10.574 1.00 86.56 195 GLY A O 1
ATOM 1491 N N . LYS A 1 196 ? -20.518 22.030 8.651 1.00 87.88 196 LYS A N 1
ATOM 1492 C CA . LYS A 1 196 ? -21.055 20.744 9.118 1.00 87.88 196 LYS A CA 1
ATOM 1493 C C . LYS A 1 196 ? -19.987 19.982 9.903 1.00 87.88 196 LYS A C 1
ATOM 1495 O O . LYS A 1 196 ? -18.815 19.967 9.533 1.00 87.88 196 LYS A O 1
ATOM 1500 N N . ILE A 1 197 ? -20.400 19.316 10.984 1.00 92.56 197 ILE A N 1
ATOM 1501 C CA . ILE A 1 197 ? -19.515 18.443 11.763 1.00 92.56 197 ILE A CA 1
ATOM 1502 C C . ILE A 1 197 ? -18.974 17.313 10.871 1.00 92.56 197 ILE A C 1
ATOM 1504 O O . ILE A 1 197 ? -19.723 16.651 10.148 1.00 92.56 197 ILE A O 1
ATOM 1508 N N . ARG A 1 198 ? -17.667 17.069 10.968 1.00 89.50 198 ARG A N 1
ATOM 1509 C CA . ARG A 1 198 ? -16.959 15.915 10.406 1.00 89.50 198 ARG A CA 1
ATOM 1510 C C . ARG A 1 198 ? -16.160 15.235 11.503 1.00 89.50 198 ARG A C 1
ATOM 1512 O O . ARG A 1 198 ? -15.548 15.901 12.337 1.00 89.50 198 ARG A O 1
ATOM 1519 N N . ILE A 1 199 ? -16.168 13.909 11.492 1.00 94.56 199 ILE A N 1
ATOM 1520 C CA . ILE A 1 199 ? -15.495 13.070 12.483 1.00 94.56 199 ILE A CA 1
ATOM 1521 C C . ILE A 1 199 ? -14.544 12.137 11.739 1.00 94.56 199 ILE A C 1
ATOM 1523 O O . ILE A 1 199 ? -14.910 11.594 10.697 1.00 94.56 199 ILE A O 1
ATOM 1527 N N . GLN A 1 200 ? -13.349 11.926 12.287 1.00 89.38 200 GLN A N 1
ATOM 1528 C CA . GLN A 1 200 ? -12.438 10.884 11.829 1.00 89.38 200 GLN A CA 1
ATOM 1529 C C . GLN A 1 200 ? -12.040 9.953 12.977 1.00 89.38 200 GLN A C 1
ATOM 1531 O O . GLN A 1 200 ? -11.790 10.388 14.107 1.00 89.38 200 GLN A O 1
ATOM 1536 N N . ASP A 1 201 ? -11.973 8.661 12.668 1.00 91.75 201 ASP A N 1
ATOM 1537 C CA . ASP A 1 201 ? -11.518 7.616 13.582 1.00 91.75 201 ASP A CA 1
ATOM 1538 C C . ASP A 1 201 ? -10.291 6.925 12.993 1.00 91.75 201 ASP A C 1
ATOM 1540 O O . ASP A 1 201 ? -10.293 6.567 11.816 1.00 91.75 201 ASP A O 1
ATOM 1544 N N . TYR A 1 202 ? -9.232 6.744 13.779 1.00 86.62 202 TYR A N 1
ATOM 1545 C CA . TYR A 1 202 ? -7.953 6.257 13.270 1.00 86.62 202 TYR A CA 1
ATOM 1546 C C . TYR A 1 202 ? -7.617 4.892 13.862 1.00 86.62 202 TYR A C 1
ATOM 1548 O O . TYR A 1 202 ? -7.503 4.728 15.080 1.00 86.62 202 TYR A O 1
ATOM 1556 N N . THR A 1 203 ? -7.334 3.911 13.010 1.00 80.12 203 THR A N 1
ATOM 1557 C CA . THR A 1 203 ? -6.805 2.613 13.449 1.00 80.12 203 THR A CA 1
ATOM 1558 C C . THR A 1 203 ? -5.449 2.345 12.811 1.00 80.12 203 THR A C 1
ATOM 1560 O O . THR A 1 203 ? -5.307 2.380 11.597 1.00 80.12 203 THR A O 1
ATOM 1563 N N . ALA A 1 204 ? -4.439 2.048 13.633 1.00 64.75 204 ALA A N 1
ATOM 1564 C CA . ALA A 1 204 ? -3.130 1.568 13.176 1.00 64.75 204 ALA A CA 1
ATOM 1565 C C . ALA A 1 204 ? -3.134 0.047 12.893 1.00 64.75 204 ALA A C 1
ATOM 1567 O O . ALA A 1 204 ? -2.090 -0.594 12.865 1.00 64.75 204 ALA A O 1
ATOM 1568 N N . SER A 1 205 ? -4.320 -0.538 12.704 1.00 63.91 205 SER A N 1
ATOM 1569 C CA . SER A 1 205 ? -4.545 -1.891 12.196 1.00 63.91 205 SER A CA 1
ATOM 1570 C C . SER A 1 205 ? -5.306 -1.804 10.869 1.00 63.91 205 SER A C 1
ATOM 1572 O O . SER A 1 205 ? -6.058 -0.857 10.640 1.00 63.91 205 SER A O 1
ATOM 1574 N N . SER A 1 206 ? -5.156 -2.812 10.011 1.00 60.59 206 SER A N 1
ATOM 1575 C CA . SER A 1 206 ? -6.005 -3.010 8.829 1.00 60.59 206 SER A CA 1
ATOM 1576 C C . SER A 1 206 ? -7.490 -3.188 9.185 1.00 60.59 206 SER A C 1
ATOM 1578 O O . SER A 1 206 ? -8.368 -2.985 8.341 1.00 60.59 206 SER A O 1
ATOM 1580 N N . ASN A 1 207 ? -7.793 -3.516 10.445 1.00 63.94 207 ASN A N 1
ATOM 1581 C CA . ASN A 1 207 ? -9.141 -3.743 10.944 1.00 63.94 207 ASN A CA 1
ATOM 1582 C C . ASN A 1 207 ? -9.512 -2.829 12.121 1.00 63.94 207 ASN A C 1
ATOM 1584 O O . ASN A 1 207 ? -8.682 -2.305 12.865 1.00 63.94 207 ASN A O 1
ATOM 1588 N N . ILE A 1 208 ? -10.820 -2.657 12.283 1.00 79.69 208 ILE A N 1
ATOM 1589 C CA . ILE A 1 208 ? -11.476 -2.023 13.424 1.00 79.69 208 ILE A CA 1
ATOM 1590 C C . ILE A 1 208 ? -12.404 -3.072 14.042 1.00 79.69 208 ILE A C 1
ATOM 1592 O O . ILE A 1 208 ? -12.967 -3.901 13.328 1.00 79.69 208 ILE A O 1
ATOM 1596 N N . SER A 1 209 ? -12.532 -3.104 15.371 1.00 85.44 209 SER A N 1
ATOM 1597 C CA . SER A 1 209 ? -13.361 -4.131 16.009 1.00 85.44 209 SER A CA 1
ATOM 1598 C C . SER A 1 209 ? -14.838 -3.929 15.663 1.00 85.44 209 SER A C 1
ATOM 1600 O O . SER A 1 209 ? -15.334 -2.802 15.679 1.00 85.44 209 SER A O 1
ATOM 1602 N N . SER A 1 210 ? -15.563 -5.021 15.408 1.00 85.25 210 SER A N 1
ATOM 1603 C CA . SER A 1 210 ? -16.995 -4.989 15.063 1.00 85.25 210 SER A CA 1
ATOM 1604 C C . SER 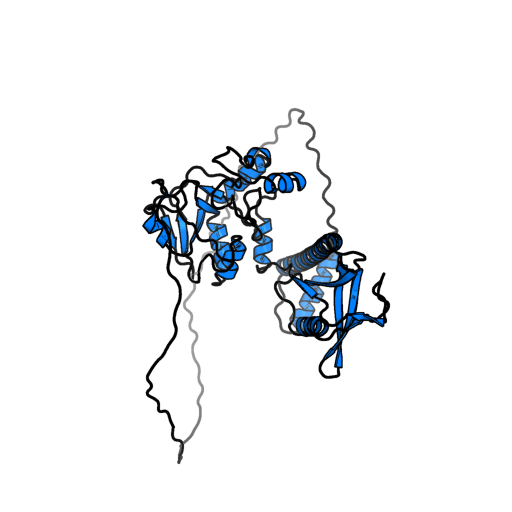A 1 210 ? -17.831 -4.202 16.080 1.00 85.25 210 SER A C 1
ATOM 1606 O O . SER A 1 210 ? -18.694 -3.415 15.703 1.00 85.25 210 SER A O 1
ATOM 1608 N N . LYS A 1 211 ? -17.504 -4.328 17.374 1.00 90.31 211 LYS A N 1
ATOM 1609 C CA . LYS A 1 211 ? -18.115 -3.550 18.465 1.00 90.31 211 LYS A CA 1
ATOM 1610 C C . LYS A 1 211 ? -17.877 -2.041 18.340 1.00 90.31 211 LYS A C 1
ATOM 1612 O O . LYS A 1 211 ? -18.771 -1.275 18.677 1.00 90.31 211 LYS A O 1
ATOM 1617 N N . ARG A 1 212 ? -16.692 -1.600 17.893 1.00 93.69 212 ARG A N 1
ATOM 1618 C CA . ARG A 1 212 ? -16.397 -0.172 17.679 1.00 93.69 212 ARG A CA 1
ATOM 1619 C C . ARG A 1 212 ? -17.081 0.333 16.412 1.00 93.69 212 ARG A C 1
ATOM 1621 O O . ARG A 1 212 ? -17.730 1.371 16.480 1.00 93.69 212 ARG A O 1
ATOM 1628 N N . GLN A 1 213 ? -17.013 -0.431 15.318 1.00 89.50 213 GLN A N 1
ATOM 1629 C CA . GLN A 1 213 ? -17.695 -0.096 14.065 1.00 89.50 213 GLN A CA 1
ATOM 1630 C C . GLN A 1 213 ? -19.198 0.099 14.291 1.00 89.50 213 GLN A C 1
ATOM 1632 O O . GLN A 1 213 ? -19.718 1.146 13.940 1.00 89.50 213 GLN A O 1
ATOM 1637 N N . ALA A 1 214 ? -19.868 -0.827 14.990 1.00 91.38 214 ALA A N 1
ATOM 1638 C CA . ALA A 1 214 ? -21.297 -0.724 15.302 1.00 91.38 214 ALA A CA 1
ATOM 1639 C C . ALA A 1 214 ? -21.684 0.561 16.068 1.00 91.38 214 ALA A C 1
ATOM 1641 O O . ALA A 1 214 ? -22.789 1.070 15.892 1.00 91.38 214 ALA A O 1
ATOM 1642 N N . ILE A 1 215 ? -20.787 1.111 16.899 1.00 97.31 215 ILE A N 1
ATOM 1643 C CA . ILE A 1 215 ? -21.032 2.378 17.608 1.00 97.31 215 ILE A CA 1
ATOM 1644 C C . ILE A 1 215 ? -20.866 3.575 16.664 1.00 97.31 215 ILE A C 1
ATOM 1646 O O . ILE A 1 215 ? -21.705 4.474 16.693 1.00 97.31 215 ILE A O 1
ATOM 1650 N N . LEU A 1 216 ? -19.826 3.587 15.822 1.00 95.12 216 LEU A N 1
ATOM 1651 C CA . LEU A 1 216 ? -19.604 4.648 14.827 1.00 95.12 216 LEU A CA 1
ATOM 1652 C C . LEU A 1 216 ? -20.753 4.685 13.805 1.00 95.12 216 LEU A C 1
ATOM 1654 O O . LEU A 1 216 ? -21.378 5.724 13.614 1.00 95.12 216 LEU A O 1
ATOM 1658 N N . ASP A 1 217 ? -21.108 3.523 13.260 1.00 89.19 217 ASP A N 1
ATOM 1659 C CA . ASP A 1 217 ? -22.279 3.284 12.416 1.00 89.19 217 ASP A CA 1
ATOM 1660 C C . ASP A 1 217 ? -23.576 3.851 13.015 1.00 89.19 217 ASP A C 1
ATOM 1662 O O . ASP A 1 217 ? -24.380 4.468 12.314 1.00 89.19 217 ASP A O 1
ATOM 1666 N N . ASN A 1 218 ? -23.808 3.632 14.315 1.00 96.19 218 ASN A N 1
ATOM 1667 C CA . ASN A 1 218 ? -25.007 4.135 14.979 1.00 96.19 218 ASN A CA 1
ATOM 1668 C C . ASN A 1 218 ? -24.971 5.658 15.156 1.00 96.19 218 ASN A C 1
ATOM 1670 O O . ASN A 1 218 ? -26.006 6.298 14.994 1.00 96.19 218 ASN A O 1
ATOM 1674 N N . ILE A 1 219 ? -23.802 6.248 15.432 1.00 96.50 219 ILE A N 1
ATOM 1675 C CA . ILE A 1 219 ? -23.648 7.711 15.492 1.00 96.50 219 ILE A CA 1
ATOM 1676 C C . ILE A 1 219 ? -23.913 8.334 14.117 1.00 96.50 219 ILE A C 1
ATOM 1678 O O . ILE A 1 219 ? -24.618 9.336 14.037 1.00 96.50 219 ILE A O 1
ATOM 1682 N N . GLU A 1 220 ? -23.440 7.729 13.028 1.00 87.88 220 GLU A N 1
ATOM 1683 C CA . GLU A 1 220 ? -23.735 8.229 11.681 1.00 87.88 220 GLU A CA 1
ATOM 1684 C C . GLU A 1 220 ? -25.236 8.117 11.346 1.00 87.88 220 GLU A C 1
ATOM 1686 O O . GLU A 1 220 ? -25.846 9.084 10.880 1.00 87.88 220 GLU A O 1
ATOM 1691 N N . ARG A 1 221 ? -25.879 6.977 11.642 1.00 88.12 221 ARG A N 1
ATOM 1692 C CA . ARG A 1 221 ? -27.302 6.734 11.310 1.00 88.12 221 ARG A CA 1
ATOM 1693 C C . ARG A 1 221 ? -28.306 7.456 12.207 1.00 88.12 221 ARG A C 1
ATOM 1695 O O . ARG A 1 221 ? -29.386 7.805 11.728 1.00 88.12 221 ARG A O 1
ATOM 1702 N N . ASN A 1 222 ? -27.989 7.637 13.487 1.00 94.69 222 ASN A N 1
ATOM 1703 C CA . ASN A 1 222 ? -28.934 8.072 14.524 1.00 94.69 222 ASN A CA 1
ATOM 1704 C C . ASN A 1 222 ? -28.454 9.288 15.332 1.00 94.69 222 ASN A C 1
ATOM 1706 O O . ASN A 1 222 ? -29.227 9.825 16.120 1.00 94.69 222 ASN A O 1
ATOM 1710 N N . GLY A 1 223 ? -27.222 9.752 15.116 1.00 95.31 223 GLY A N 1
ATOM 1711 C CA . GLY A 1 223 ? -26.622 10.835 15.884 1.00 95.31 223 GLY A CA 1
ATOM 1712 C C . GLY A 1 223 ? -26.091 10.391 17.250 1.00 95.31 223 GLY A C 1
ATOM 1713 O O . GLY A 1 223 ? -26.007 9.205 17.598 1.00 95.31 223 GLY A O 1
ATOM 1714 N N . GLY A 1 224 ? -25.705 11.377 18.047 1.00 97.56 224 GLY A N 1
ATOM 1715 C CA . GLY A 1 224 ? -25.188 11.175 19.396 1.00 97.56 224 GLY A CA 1
ATOM 1716 C C . GLY A 1 224 ? -25.050 12.487 20.154 1.00 97.56 224 GLY A C 1
ATOM 1717 O O . GLY A 1 224 ? -25.420 13.542 19.654 1.00 97.56 224 GLY A O 1
ATOM 1718 N N . VAL A 1 225 ? -24.492 12.430 21.359 1.00 98.06 225 VAL A N 1
ATOM 1719 C CA . VAL A 1 225 ? -24.241 13.609 22.201 1.00 98.06 225 VAL A CA 1
ATOM 1720 C C . VAL A 1 225 ? -22.814 13.551 22.728 1.00 98.06 225 VAL A C 1
ATOM 1722 O O . VAL A 1 225 ? -22.346 12.497 23.168 1.00 98.06 225 VAL A O 1
ATOM 1725 N N . ILE A 1 226 ? -22.103 14.673 22.695 1.00 98.12 226 ILE A N 1
ATOM 1726 C CA . ILE A 1 226 ? -20.761 14.790 23.267 1.00 98.12 226 ILE A CA 1
ATOM 1727 C C . ILE A 1 226 ? -20.857 14.730 24.795 1.00 98.12 226 ILE A C 1
ATOM 1729 O O . ILE A 1 226 ? -21.657 15.432 25.411 1.00 98.12 226 ILE A O 1
ATOM 1733 N N . VAL A 1 227 ? -20.037 13.890 25.429 1.00 96.94 227 VAL A N 1
ATOM 1734 C CA . VAL A 1 227 ? -20.083 13.633 26.877 1.00 96.94 227 VAL A CA 1
ATOM 1735 C C . VAL A 1 227 ? -18.733 13.840 27.562 1.00 96.94 227 VAL A C 1
ATOM 1737 O O . VAL A 1 227 ? -17.665 13.636 26.985 1.00 96.94 227 VAL A O 1
ATOM 1740 N N . GLY A 1 228 ? -18.787 14.203 28.845 1.00 94.25 228 GLY A N 1
ATOM 1741 C CA . GLY A 1 228 ? -17.620 14.648 29.607 1.00 94.25 228 GLY A CA 1
ATOM 1742 C C . GLY A 1 228 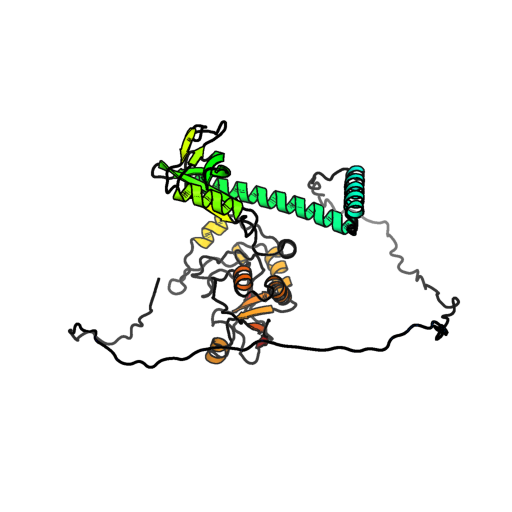? -17.339 16.135 29.377 1.00 94.25 228 GLY A C 1
ATOM 1743 O O . GLY A 1 228 ? -18.224 16.877 28.967 1.00 94.25 228 GLY A O 1
ATOM 1744 N N . LYS A 1 229 ? -16.108 16.583 29.654 1.00 91.38 229 LYS A N 1
ATOM 1745 C CA . LYS A 1 229 ? -15.745 18.009 29.533 1.00 91.38 229 LYS A CA 1
ATOM 1746 C C . LYS A 1 229 ? -15.739 18.517 28.081 1.00 91.38 229 LYS A C 1
ATOM 1748 O O . LYS A 1 229 ? -16.032 19.684 27.853 1.00 91.38 229 LYS A O 1
ATOM 1753 N N . GLY A 1 230 ? -15.429 17.645 27.117 1.00 92.06 230 GLY A N 1
ATOM 1754 C CA . GLY A 1 230 ? -15.200 18.045 25.727 1.00 92.06 230 GLY A CA 1
ATOM 1755 C C . GLY A 1 230 ? -13.993 18.984 25.571 1.00 92.06 230 GLY A C 1
ATOM 1756 O O . GLY A 1 230 ? -13.163 19.072 26.481 1.00 92.06 230 GLY A O 1
ATOM 1757 N N . LYS A 1 231 ? -13.874 19.651 24.416 1.00 95.12 231 LYS A N 1
ATOM 1758 C CA . LYS A 1 231 ? -12.836 20.659 24.111 1.00 95.12 231 LYS A CA 1
ATOM 1759 C C . LYS A 1 231 ? -13.311 21.644 23.044 1.00 95.12 231 LYS A C 1
ATOM 1761 O O . LYS A 1 231 ? -14.159 21.287 22.231 1.00 95.12 231 LYS A O 1
ATOM 1766 N N . GLY A 1 232 ? -12.732 22.843 23.005 1.00 95.00 232 GLY A N 1
ATOM 1767 C CA . GLY A 1 232 ? -12.977 23.819 21.939 1.00 95.00 232 GLY A CA 1
ATOM 1768 C C . GLY A 1 232 ? -14.466 24.115 21.740 1.00 95.00 232 GLY A C 1
ATOM 1769 O O . GLY A 1 232 ? -15.162 24.508 22.673 1.00 95.00 232 GLY A O 1
ATOM 1770 N N . LYS A 1 233 ? -14.963 23.908 20.516 1.00 94.50 233 LYS A N 1
ATOM 1771 C CA . LYS A 1 233 ? -16.395 24.019 20.164 1.00 94.50 233 LYS A CA 1
ATOM 1772 C C . LYS A 1 233 ? -17.205 22.745 20.468 1.00 94.50 233 LYS A C 1
ATOM 1774 O O . LYS A 1 233 ? -18.427 22.759 20.388 1.00 94.50 233 LYS A O 1
ATOM 1779 N N . PHE A 1 234 ? -16.530 21.660 20.834 1.00 96.75 234 PHE A N 1
ATOM 1780 C CA . PHE A 1 234 ? -17.060 20.316 21.054 1.00 96.75 234 PHE A CA 1
ATOM 1781 C C . PHE A 1 234 ? -17.122 20.004 22.556 1.00 96.75 234 PHE A C 1
ATOM 1783 O O . PHE A 1 234 ? -16.456 19.092 23.055 1.00 96.75 234 PHE A O 1
ATOM 1790 N N . VAL A 1 235 ? -17.878 20.821 23.294 1.00 95.75 235 VAL A N 1
ATOM 1791 C CA . VAL A 1 235 ? -18.098 20.683 24.745 1.00 95.75 235 VAL A CA 1
ATOM 1792 C C . VAL A 1 235 ? -19.182 19.648 25.067 1.00 95.75 235 VAL A C 1
ATOM 1794 O O . VAL A 1 235 ? -19.955 19.243 24.198 1.00 95.75 235 VAL A O 1
ATOM 1797 N N . GLY A 1 236 ? -19.241 19.198 26.323 1.00 95.44 236 GLY A N 1
ATOM 1798 C CA . GLY A 1 236 ? -20.292 18.285 26.782 1.00 95.44 236 GLY A CA 1
ATOM 1799 C C . GLY A 1 236 ? -21.701 18.854 26.568 1.00 95.44 236 GLY A C 1
ATOM 1800 O O . GLY A 1 236 ? -21.940 20.027 26.841 1.00 95.44 236 GLY A O 1
ATOM 1801 N N . GLY A 1 237 ? -22.624 18.018 26.089 1.00 94.38 237 GLY A N 1
ATOM 1802 C CA . GLY A 1 237 ? -24.006 18.390 25.765 1.00 94.38 237 GLY A CA 1
ATOM 1803 C C . GLY A 1 237 ? -24.242 18.800 24.307 1.00 94.38 237 GLY A C 1
ATOM 1804 O O . GLY A 1 237 ? -25.393 18.868 23.895 1.00 94.38 237 GLY A O 1
ATOM 1805 N N . VAL A 1 238 ? -23.192 19.023 23.507 1.00 96.81 238 VAL A N 1
ATOM 1806 C CA . VAL A 1 238 ? -23.336 19.286 22.063 1.00 96.81 238 VAL A CA 1
ATOM 1807 C C . VAL A 1 238 ? -23.862 18.038 21.350 1.00 96.81 238 VAL A C 1
ATOM 1809 O O . VAL A 1 238 ? -23.303 16.948 21.498 1.00 96.81 238 VAL A O 1
ATOM 1812 N N . GLU A 1 239 ? -24.918 18.196 20.556 1.00 97.38 239 GLU A N 1
ATOM 1813 C CA . GLU A 1 239 ? -25.468 17.125 19.725 1.00 97.38 239 GLU A CA 1
ATOM 1814 C C . GLU A 1 239 ? -24.622 16.895 18.464 1.00 97.38 239 GLU A C 1
ATOM 1816 O O . GLU A 1 239 ? -24.124 17.826 17.830 1.00 97.38 239 GLU A O 1
ATOM 1821 N N . ILE A 1 240 ? -24.488 15.627 18.084 1.00 97.69 240 ILE A N 1
ATOM 1822 C CA . ILE A 1 240 ? -23.958 15.175 16.800 1.00 97.69 240 ILE A CA 1
ATOM 1823 C C . ILE A 1 240 ? -25.168 14.859 15.913 1.00 97.69 240 ILE A C 1
ATOM 1825 O O . ILE A 1 240 ? -25.859 13.872 16.187 1.00 97.69 240 ILE A O 1
ATOM 1829 N N . PRO A 1 241 ? -25.449 15.657 14.864 1.00 93.50 241 PRO A N 1
ATOM 1830 C CA . PRO A 1 241 ? -26.617 15.451 14.018 1.00 93.50 241 PRO A CA 1
ATOM 1831 C C . PRO A 1 241 ? -26.638 14.071 13.360 1.00 93.50 241 PRO A C 1
ATOM 1833 O O . PRO A 1 241 ? -25.601 13.547 12.943 1.00 93.50 241 PRO A O 1
ATOM 1836 N N . LYS A 1 242 ? -27.837 13.519 13.176 1.00 92.31 242 LYS A N 1
ATOM 1837 C CA . LYS A 1 242 ? -28.060 12.356 12.310 1.00 92.31 242 LYS A CA 1
ATOM 1838 C C . LYS A 1 242 ? -27.523 12.628 10.897 1.00 92.31 242 LYS A C 1
ATOM 1840 O O . LYS A 1 242 ? -27.727 13.708 10.344 1.00 92.31 242 LYS A O 1
ATOM 1845 N N . GLY A 1 243 ? -26.838 11.651 10.305 1.00 80.31 243 GLY A N 1
ATOM 1846 C CA . GLY A 1 243 ? -26.149 11.810 9.022 1.00 80.31 243 GLY A CA 1
ATOM 1847 C C . GLY A 1 243 ? -24.841 12.606 9.118 1.00 80.31 243 GLY A C 1
ATOM 1848 O O . GLY A 1 243 ? -24.395 13.179 8.117 1.00 80.31 243 GLY A O 1
ATOM 1849 N N . THR A 1 244 ? -24.231 12.696 10.305 1.00 84.75 244 THR A N 1
ATOM 1850 C CA . THR A 1 244 ? -22.850 13.177 10.465 1.00 84.75 244 THR A CA 1
ATOM 1851 C C . THR A 1 244 ? -21.889 12.084 10.020 1.00 84.75 244 THR A C 1
ATOM 1853 O O . THR A 1 244 ? -21.819 11.033 10.647 1.00 84.75 244 THR A O 1
ATOM 1856 N N . ARG A 1 245 ? -21.154 12.352 8.937 1.00 77.88 245 ARG A N 1
ATOM 1857 C CA . ARG A 1 245 ? -20.221 11.406 8.322 1.00 77.88 245 ARG A CA 1
ATOM 1858 C C . ARG A 1 245 ? -19.014 11.145 9.227 1.00 77.88 245 ARG A C 1
ATOM 1860 O O . ARG A 1 245 ? -18.361 12.103 9.660 1.00 77.88 245 ARG A O 1
ATOM 1867 N N . ILE A 1 246 ? -18.700 9.869 9.435 1.00 87.38 246 ILE A N 1
ATOM 1868 C CA . ILE A 1 246 ? -17.525 9.399 10.175 1.00 87.38 246 ILE A CA 1
ATOM 1869 C C . ILE A 1 246 ? -16.566 8.685 9.218 1.00 87.38 246 ILE A C 1
ATOM 1871 O O . ILE A 1 246 ? -16.839 7.586 8.742 1.00 87.38 246 ILE A O 1
ATOM 1875 N N . ASP A 1 247 ? -15.407 9.286 8.962 1.00 78.19 247 ASP A N 1
ATOM 1876 C CA . ASP A 1 247 ? -14.375 8.685 8.116 1.00 78.19 247 ASP A CA 1
ATOM 1877 C C . ASP A 1 247 ? -13.420 7.818 8.966 1.00 78.19 247 ASP A C 1
ATOM 1879 O O . ASP A 1 247 ? -12.641 8.332 9.771 1.00 78.19 247 ASP A O 1
ATOM 1883 N N . VAL A 1 248 ? -13.470 6.489 8.804 1.00 83.62 248 VAL A N 1
ATOM 1884 C CA . VAL A 1 248 ? -12.551 5.553 9.485 1.00 83.62 248 VAL A CA 1
ATOM 1885 C C . VAL A 1 248 ? -11.269 5.398 8.663 1.00 83.62 248 VAL A C 1
ATOM 1887 O O . VAL A 1 248 ? -11.232 4.647 7.688 1.00 83.62 248 VAL A O 1
ATOM 1890 N N . ILE A 1 249 ? -10.202 6.093 9.061 1.00 75.00 249 ILE A N 1
ATOM 1891 C CA . ILE A 1 249 ? -8.907 6.057 8.374 1.00 75.00 249 ILE A CA 1
ATOM 1892 C C . ILE A 1 249 ? -8.045 4.930 8.955 1.00 75.00 249 ILE A C 1
ATOM 1894 O O . ILE A 1 249 ? -7.638 4.942 10.124 1.00 75.00 249 ILE A O 1
ATOM 1898 N N . LYS A 1 250 ? -7.752 3.939 8.115 1.00 77.31 250 LYS A N 1
ATOM 1899 C CA . LYS A 1 250 ? -6.896 2.798 8.443 1.00 77.31 250 LYS A CA 1
ATOM 1900 C C . LYS A 1 250 ? -5.451 3.107 8.050 1.00 77.31 250 LYS A C 1
ATOM 1902 O O . LYS A 1 250 ? -5.180 3.439 6.903 1.00 77.31 250 LYS A O 1
ATOM 1907 N N . GLY A 1 251 ? -4.541 2.999 9.010 1.00 52.03 251 GLY A N 1
ATOM 1908 C CA . GLY A 1 251 ? -3.094 3.180 8.850 1.00 52.03 251 GLY A CA 1
ATOM 1909 C C . GLY A 1 251 ? -2.268 1.973 9.251 1.00 52.03 251 GLY A C 1
ATOM 1910 O O . GLY A 1 251 ? -1.046 2.011 9.147 1.00 52.03 251 GLY A O 1
ATOM 1911 N N . GLY A 1 252 ? -2.908 0.905 9.729 1.00 54.06 252 GLY A N 1
ATOM 1912 C CA . GLY A 1 252 ? -2.216 -0.367 9.820 1.00 54.06 252 GLY A CA 1
ATOM 1913 C C . GLY A 1 252 ? -1.945 -0.872 8.422 1.00 54.06 252 GLY A C 1
ATOM 1914 O O . GLY A 1 252 ? -2.877 -0.993 7.625 1.00 54.06 252 GLY A O 1
ATOM 1915 N N . SER A 1 253 ? -0.684 -1.196 8.154 1.00 56.25 253 SER A N 1
ATOM 1916 C CA . SER A 1 253 ? -0.367 -2.016 7.001 1.00 56.25 253 SER A CA 1
ATOM 1917 C C . SER A 1 253 ? -1.232 -3.276 7.029 1.00 56.25 253 SER A C 1
ATOM 1919 O O . SER A 1 253 ? -1.448 -3.879 8.082 1.00 56.25 253 SER A O 1
ATOM 1921 N N . GLN A 1 254 ? -1.740 -3.668 5.866 1.00 56.81 254 GLN A N 1
ATOM 1922 C CA . GLN A 1 254 ? -2.381 -4.971 5.686 1.00 56.81 254 GLN A CA 1
ATOM 1923 C C . GLN A 1 254 ? -1.365 -6.127 5.693 1.00 56.81 254 GLN A C 1
ATOM 1925 O O . GLN A 1 254 ? -1.762 -7.291 5.651 1.00 56.81 254 GLN A O 1
ATOM 1930 N N . PHE A 1 255 ? -0.072 -5.799 5.755 1.00 73.25 255 PHE A N 1
ATOM 1931 C CA . PHE A 1 255 ? 1.046 -6.730 5.797 1.00 73.25 255 PHE A CA 1
ATOM 1932 C C . PHE A 1 255 ? 1.531 -6.964 7.235 1.00 73.25 255 PHE A C 1
ATOM 1934 O O . PHE A 1 255 ? 1.296 -6.152 8.135 1.00 73.25 255 PHE A O 1
ATOM 1941 N N . SER A 1 256 ? 2.209 -8.086 7.446 1.00 67.94 256 SER A N 1
ATOM 1942 C CA . SER A 1 256 ? 2.712 -8.540 8.740 1.00 67.94 256 SER A CA 1
ATOM 1943 C C . SER A 1 256 ? 3.745 -7.579 9.365 1.00 67.94 256 SER A C 1
ATOM 1945 O O . SER A 1 256 ? 4.407 -6.808 8.660 1.00 67.94 256 SER A O 1
ATOM 1947 N N . PRO A 1 257 ? 3.931 -7.608 10.699 1.00 65.25 257 PRO A N 1
ATOM 1948 C CA . PRO A 1 257 ? 5.057 -6.936 11.348 1.00 65.25 257 PRO A CA 1
ATOM 1949 C C . PRO A 1 257 ? 6.416 -7.371 10.782 1.00 65.25 257 PRO A C 1
ATOM 1951 O O . PRO A 1 257 ? 7.306 -6.539 10.628 1.00 65.25 257 PRO A O 1
ATOM 1954 N N . GLU A 1 258 ? 6.560 -8.649 10.435 1.00 69.25 258 GLU A N 1
ATOM 1955 C CA . GLU A 1 258 ? 7.741 -9.231 9.799 1.00 69.25 258 GLU A CA 1
ATOM 1956 C C . GLU A 1 258 ? 8.006 -8.586 8.431 1.00 69.25 258 GLU A C 1
ATOM 1958 O O . GLU A 1 258 ? 9.133 -8.185 8.144 1.00 69.25 258 GLU A O 1
ATOM 1963 N N . TRP A 1 259 ? 6.961 -8.376 7.625 1.00 79.62 259 TRP A N 1
ATOM 1964 C CA . TRP A 1 259 ? 7.052 -7.627 6.373 1.00 79.62 259 TRP A CA 1
ATOM 1965 C C . TRP A 1 259 ? 7.475 -6.172 6.596 1.00 79.62 259 TRP A C 1
ATOM 1967 O O . TRP A 1 259 ? 8.363 -5.665 5.915 1.00 79.62 259 TRP A O 1
ATOM 1977 N N . GLN A 1 260 ? 6.893 -5.495 7.590 1.00 71.69 260 GLN A N 1
ATOM 1978 C CA . GLN A 1 260 ? 7.283 -4.124 7.939 1.00 71.69 260 GLN A CA 1
ATOM 1979 C C . GLN A 1 260 ? 8.741 -4.026 8.417 1.00 71.69 260 GLN A C 1
ATOM 1981 O O . GLN A 1 260 ? 9.394 -3.011 8.173 1.00 71.69 260 GLN A O 1
ATOM 1986 N N . MET A 1 261 ? 9.279 -5.071 9.054 1.00 67.69 261 MET A N 1
ATOM 1987 C CA . MET A 1 261 ? 10.710 -5.169 9.353 1.00 67.69 261 MET A CA 1
ATOM 1988 C C . MET A 1 261 ? 11.539 -5.357 8.079 1.00 67.69 261 MET A C 1
ATOM 1990 O O . MET A 1 261 ? 12.514 -4.633 7.902 1.00 67.69 261 MET A O 1
ATOM 1994 N N . TYR A 1 262 ? 11.119 -6.232 7.165 1.00 77.62 262 TYR A N 1
ATOM 1995 C CA . TYR A 1 262 ? 11.814 -6.476 5.897 1.00 77.62 262 TYR A CA 1
ATOM 1996 C C . TYR A 1 262 ? 11.905 -5.209 5.019 1.00 77.62 262 TYR A C 1
ATOM 1998 O O . TYR A 1 262 ? 12.973 -4.875 4.510 1.00 77.62 262 TYR A O 1
ATOM 2006 N N . LEU A 1 263 ? 10.844 -4.387 4.969 1.00 76.88 263 LEU A N 1
ATOM 2007 C CA . LEU A 1 263 ? 10.862 -3.059 4.322 1.00 76.88 263 LEU A CA 1
ATOM 2008 C C . LEU A 1 263 ? 11.893 -2.069 4.925 1.00 76.88 263 LEU A C 1
ATOM 2010 O O . LEU A 1 263 ? 12.161 -1.004 4.347 1.00 76.88 263 LEU A O 1
ATOM 2014 N N . ASN A 1 264 ? 12.455 -2.359 6.104 1.00 76.62 264 ASN A N 1
ATOM 2015 C CA . ASN A 1 264 ? 13.512 -1.557 6.724 1.00 76.62 264 ASN A CA 1
ATOM 2016 C C . ASN A 1 264 ? 14.931 -1.971 6.337 1.00 76.62 264 ASN A C 1
ATOM 2018 O O . ASN A 1 264 ? 15.832 -1.158 6.535 1.00 76.62 264 ASN A O 1
ATOM 2022 N N . GLU A 1 265 ? 15.119 -3.152 5.752 1.00 82.00 265 GLU A N 1
ATOM 2023 C CA . GLU A 1 265 ? 16.422 -3.628 5.271 1.00 82.00 265 GLU A CA 1
ATOM 2024 C C . GLU A 1 265 ? 16.821 -2.955 3.948 1.00 82.00 265 GLU A C 1
ATOM 2026 O O . GLU A 1 265 ? 18.004 -2.753 3.679 1.00 82.00 265 GLU A O 1
ATOM 2031 N N . PHE A 1 266 ? 15.843 -2.529 3.141 1.00 85.94 266 PHE A N 1
ATOM 2032 C CA . PHE A 1 266 ? 16.107 -1.845 1.875 1.00 85.94 266 PHE A CA 1
ATOM 2033 C C . PHE A 1 266 ? 16.702 -0.437 2.067 1.00 85.94 266 PHE A C 1
ATOM 2035 O O . PHE A 1 266 ? 16.266 0.292 2.970 1.00 85.94 266 PHE A O 1
ATOM 2042 N N . PRO A 1 267 ? 17.585 0.016 1.148 1.00 83.75 267 PRO A N 1
ATOM 2043 C CA . PRO A 1 267 ? 18.147 1.362 1.138 1.00 83.75 267 PRO A CA 1
ATOM 2044 C C . PRO A 1 267 ? 17.082 2.434 1.373 1.00 83.75 267 PRO A C 1
ATOM 2046 O O . PRO A 1 267 ? 16.005 2.420 0.764 1.00 83.75 267 PRO A O 1
ATOM 2049 N N . LYS A 1 268 ? 17.364 3.368 2.279 1.00 80.31 268 LYS A N 1
ATOM 2050 C CA . LYS A 1 268 ? 16.481 4.497 2.585 1.00 80.31 268 LYS A CA 1
ATOM 2051 C C . LYS A 1 268 ? 16.962 5.722 1.806 1.00 80.31 268 LYS A C 1
ATOM 2053 O O . LYS A 1 268 ? 18.136 6.068 1.873 1.00 80.31 268 LYS A O 1
ATOM 2058 N N . VAL A 1 269 ? 16.043 6.404 1.127 1.00 78.31 269 VAL A N 1
ATOM 2059 C CA . VAL A 1 269 ? 16.256 7.752 0.587 1.00 78.31 269 VAL A CA 1
ATOM 2060 C C . VAL A 1 269 ? 15.186 8.676 1.150 1.00 78.31 269 VAL A C 1
ATOM 2062 O O . VAL A 1 269 ? 14.023 8.291 1.263 1.00 78.31 269 VAL A O 1
ATOM 2065 N N . GLN A 1 270 ? 15.589 9.886 1.523 1.00 70.69 270 GLN A N 1
ATOM 2066 C CA . GLN A 1 270 ? 14.673 10.995 1.762 1.00 70.69 270 GLN A CA 1
ATOM 2067 C C . GLN A 1 270 ? 14.812 11.939 0.572 1.00 70.69 270 GLN A C 1
ATOM 2069 O O . GLN A 1 270 ? 15.716 12.770 0.539 1.00 70.69 270 GLN A O 1
ATOM 2074 N N . VAL A 1 271 ? 13.954 11.764 -0.435 1.00 73.31 271 VAL A N 1
ATOM 2075 C CA . VAL A 1 271 ? 13.778 12.784 -1.475 1.00 73.31 271 VAL A CA 1
ATOM 2076 C C . VAL A 1 271 ? 13.052 13.956 -0.819 1.00 73.31 271 VAL A C 1
ATOM 2078 O O . VAL A 1 271 ? 12.084 13.736 -0.086 1.00 73.31 271 VAL A O 1
ATOM 2081 N N . ASP A 1 272 ? 13.527 15.186 -1.034 1.00 76.50 272 ASP A N 1
ATOM 2082 C CA . ASP A 1 272 ? 12.874 16.371 -0.472 1.00 76.50 272 ASP A CA 1
ATOM 2083 C C . ASP A 1 272 ? 11.401 16.421 -0.895 1.00 76.50 272 ASP A C 1
ATOM 2085 O O . ASP A 1 272 ? 11.073 16.221 -2.068 1.00 76.50 272 ASP A O 1
ATOM 2089 N N . LYS A 1 273 ? 10.503 16.700 0.057 1.00 72.31 273 LYS A N 1
ATOM 2090 C CA . LYS A 1 273 ? 9.063 16.655 -0.206 1.00 72.31 273 LYS A CA 1
ATOM 2091 C C . LYS A 1 273 ? 8.654 17.644 -1.300 1.00 72.31 273 LYS A C 1
ATOM 2093 O O . LYS A 1 273 ? 7.829 17.292 -2.136 1.00 72.31 273 LYS A O 1
ATOM 2098 N N . ASN A 1 274 ? 9.239 18.842 -1.336 1.00 78.06 274 ASN A N 1
ATOM 2099 C CA . ASN A 1 274 ? 8.913 19.821 -2.372 1.00 78.06 274 ASN A CA 1
ATOM 2100 C C . ASN A 1 274 ? 9.368 19.319 -3.745 1.00 78.06 274 ASN A C 1
ATOM 2102 O O . ASN A 1 274 ? 8.641 19.512 -4.714 1.00 78.06 274 ASN A O 1
ATOM 2106 N N . LYS A 1 275 ? 10.509 18.617 -3.826 1.00 84.12 275 LYS A N 1
ATOM 2107 C CA . LYS A 1 275 ? 10.971 17.991 -5.075 1.00 84.12 275 LYS A CA 1
ATOM 2108 C C . LYS A 1 275 ? 10.074 16.829 -5.516 1.00 84.12 275 LYS A C 1
ATOM 2110 O O . LYS A 1 275 ? 9.804 16.700 -6.706 1.00 84.12 275 LYS A O 1
ATOM 2115 N N . VAL A 1 276 ? 9.549 16.025 -4.586 1.00 79.81 276 VAL A N 1
ATOM 2116 C CA . VAL A 1 276 ? 8.514 15.016 -4.899 1.00 79.81 276 VAL A CA 1
ATOM 2117 C C . VAL A 1 276 ? 7.244 15.693 -5.429 1.00 79.81 276 VAL A C 1
ATOM 2119 O O . VAL A 1 276 ? 6.747 15.317 -6.488 1.00 79.81 276 VAL A O 1
ATOM 2122 N N . ASP A 1 277 ? 6.752 16.722 -4.736 1.00 80.62 277 ASP A N 1
ATOM 2123 C CA . ASP A 1 277 ? 5.549 17.473 -5.119 1.00 80.62 277 ASP A CA 1
ATOM 2124 C C . ASP A 1 277 ? 5.736 18.258 -6.439 1.00 80.62 277 ASP A C 1
ATOM 2126 O O . ASP A 1 277 ? 4.756 18.559 -7.117 1.00 80.62 277 ASP A O 1
ATOM 2130 N N . GLU A 1 278 ? 6.969 18.609 -6.814 1.00 90.00 278 GLU A N 1
ATOM 2131 C CA . GLU A 1 278 ? 7.346 19.185 -8.113 1.00 90.00 278 GLU A CA 1
ATOM 2132 C C . GLU A 1 278 ? 7.265 18.128 -9.225 1.00 90.00 278 GLU A C 1
ATOM 2134 O O . GLU A 1 278 ? 6.538 18.321 -10.199 1.00 90.00 278 GLU A O 1
ATOM 2139 N N . ILE A 1 279 ? 7.930 16.978 -9.049 1.00 89.50 279 ILE A N 1
ATOM 2140 C CA . ILE A 1 279 ? 7.955 15.876 -10.028 1.00 89.50 279 ILE A CA 1
ATOM 2141 C C . ILE A 1 279 ? 6.542 15.335 -10.296 1.00 89.50 279 ILE A C 1
ATOM 2143 O O . ILE A 1 279 ? 6.178 15.091 -11.446 1.00 89.50 279 ILE A O 1
ATOM 2147 N N . LEU A 1 280 ? 5.713 15.189 -9.256 1.00 84.25 280 LEU A N 1
ATOM 2148 C CA . LEU A 1 280 ? 4.340 14.684 -9.387 1.00 84.25 280 LEU A CA 1
ATOM 2149 C C . LEU A 1 280 ? 3.374 15.671 -10.070 1.00 84.25 280 LEU A C 1
ATOM 2151 O O . LEU A 1 280 ? 2.315 15.248 -10.531 1.00 84.25 280 LEU A O 1
ATOM 2155 N N . LYS A 1 281 ? 3.717 16.964 -10.170 1.00 89.00 281 LYS A N 1
ATOM 2156 C CA . LYS A 1 281 ? 2.945 17.946 -10.961 1.00 89.00 281 LYS A CA 1
ATOM 2157 C C . LYS A 1 281 ? 3.254 17.878 -12.454 1.00 89.00 281 LYS A C 1
ATOM 2159 O O . LYS A 1 281 ? 2.455 18.369 -13.248 1.00 89.00 281 LYS A O 1
ATOM 2164 N N . ILE A 1 282 ? 4.384 17.285 -12.842 1.00 89.88 282 ILE A N 1
ATOM 2165 C CA . ILE A 1 282 ? 4.716 17.067 -14.249 1.00 89.88 282 ILE A CA 1
ATOM 2166 C C . ILE A 1 282 ? 3.781 15.985 -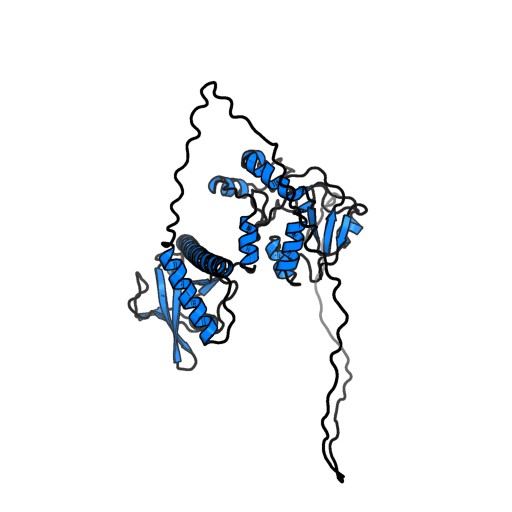14.797 1.00 89.88 282 ILE A C 1
ATOM 2168 O O . ILE A 1 282 ? 3.714 14.871 -14.266 1.00 89.88 282 ILE A O 1
ATOM 2172 N N . GLN A 1 283 ? 3.078 16.326 -15.875 1.00 88.31 283 GLN A N 1
ATOM 2173 C CA . GLN A 1 283 ? 2.311 15.406 -16.712 1.00 88.31 283 GLN A CA 1
ATOM 2174 C C . GLN A 1 283 ? 3.177 15.078 -17.939 1.00 88.31 283 GLN A C 1
ATOM 2176 O O . GLN A 1 283 ? 3.293 15.935 -18.818 1.00 88.31 283 GLN A O 1
ATOM 2181 N N . PRO A 1 284 ? 3.851 13.912 -17.996 1.00 90.12 284 PRO A N 1
ATOM 2182 C CA . PRO A 1 284 ? 4.723 13.591 -19.112 1.00 90.12 284 PRO A CA 1
ATOM 2183 C C . PRO A 1 284 ? 3.905 13.391 -20.380 1.00 90.12 284 PRO A C 1
ATOM 2185 O O . PRO A 1 284 ? 2.878 12.713 -20.376 1.00 90.12 284 PRO A O 1
ATOM 2188 N N . ASN A 1 285 ? 4.398 13.949 -21.472 1.00 90.25 285 ASN A N 1
ATOM 2189 C CA . ASN A 1 285 ? 3.844 13.794 -22.801 1.00 90.25 285 ASN A CA 1
ATOM 2190 C C . ASN A 1 285 ? 5.014 13.761 -23.799 1.00 90.25 285 ASN A C 1
ATOM 2192 O O . ASN A 1 285 ? 5.540 14.825 -24.143 1.00 90.25 285 ASN A O 1
ATOM 2196 N N . PRO A 1 286 ? 5.439 12.563 -24.251 1.00 87.75 286 PRO A N 1
ATOM 2197 C CA . PRO A 1 286 ? 6.540 12.423 -25.199 1.00 87.75 286 PRO A CA 1
ATOM 2198 C C . PRO A 1 286 ? 6.294 13.141 -26.528 1.00 87.75 286 PRO A C 1
ATOM 2200 O O . PRO A 1 286 ? 7.236 13.700 -27.083 1.00 87.75 286 PRO A O 1
ATOM 2203 N N . ASP A 1 287 ? 5.041 13.201 -26.995 1.00 90.12 287 ASP A N 1
ATOM 2204 C CA . ASP A 1 287 ? 4.678 13.843 -28.266 1.00 90.12 287 ASP A CA 1
ATOM 2205 C C . ASP A 1 287 ? 4.928 15.361 -28.228 1.00 90.12 287 ASP A C 1
ATOM 2207 O O . ASP A 1 287 ? 5.212 15.978 -29.253 1.00 90.12 287 ASP A O 1
ATOM 2211 N N . SER A 1 288 ? 4.872 15.968 -27.034 1.00 91.06 288 SER A N 1
ATOM 2212 C CA . SER A 1 288 ? 5.255 17.366 -26.797 1.00 91.06 288 SER A CA 1
ATOM 2213 C C . SER A 1 288 ? 6.607 17.530 -26.088 1.00 91.06 288 SER A C 1
ATOM 2215 O O . SER A 1 288 ? 6.910 18.624 -25.612 1.00 91.06 288 SER A O 1
ATOM 2217 N N . GLY A 1 289 ? 7.411 16.467 -25.980 1.00 92.81 289 GLY A N 1
ATOM 2218 C CA . GLY A 1 289 ? 8.742 16.492 -25.360 1.00 92.81 289 GLY A CA 1
ATOM 2219 C C . GLY A 1 289 ? 8.761 16.786 -23.853 1.00 92.81 289 GLY A C 1
ATOM 2220 O O . GLY A 1 289 ? 9.780 17.241 -23.337 1.00 92.81 289 GLY A O 1
ATOM 2221 N N . ILE A 1 290 ? 7.649 16.569 -23.143 1.00 93.69 290 ILE A N 1
ATOM 2222 C CA . ILE A 1 290 ? 7.542 16.809 -21.697 1.00 93.69 290 ILE A CA 1
ATOM 2223 C C . ILE A 1 290 ? 7.854 15.511 -20.952 1.00 93.69 290 ILE A C 1
ATOM 2225 O O . ILE A 1 290 ? 7.134 14.525 -21.098 1.00 93.69 290 ILE A O 1
ATOM 2229 N N . PHE A 1 291 ? 8.877 15.536 -20.100 1.00 95.00 291 PHE A N 1
ATOM 2230 C CA . PHE A 1 291 ? 9.322 14.389 -19.308 1.00 95.00 291 PHE A CA 1
ATOM 2231 C C . PHE A 1 291 ? 9.508 14.767 -17.833 1.00 95.00 291 PHE A C 1
ATOM 2233 O O . PHE A 1 291 ? 9.809 15.917 -17.502 1.00 95.00 291 PHE A O 1
ATOM 2240 N N . ARG A 1 292 ? 9.331 13.793 -16.936 1.00 95.00 292 ARG A N 1
ATOM 2241 C CA . ARG A 1 292 ? 9.836 13.851 -15.555 1.00 95.00 292 ARG A CA 1
ATOM 2242 C C . ARG A 1 292 ? 11.371 13.746 -15.576 1.00 95.00 292 ARG A C 1
ATOM 2244 O O . ARG A 1 292 ? 11.894 13.088 -16.475 1.00 95.00 292 ARG A O 1
ATOM 2251 N N . PRO A 1 293 ? 12.081 14.390 -14.630 1.00 96.00 293 PRO A N 1
ATOM 2252 C CA . PRO A 1 293 ? 13.543 14.380 -14.588 1.00 96.00 293 PRO A CA 1
ATOM 2253 C C . PRO A 1 293 ? 14.086 12.973 -14.347 1.00 96.00 293 PRO A C 1
ATOM 2255 O O . PRO A 1 293 ? 13.446 12.157 -13.675 1.00 96.00 293 PRO A O 1
ATOM 2258 N N . GLU A 1 294 ? 15.297 12.708 -14.829 1.00 95.50 294 GLU A N 1
ATOM 2259 C CA . GLU A 1 294 ? 15.916 11.398 -14.644 1.00 95.50 294 GLU A CA 1
ATOM 2260 C C . GLU A 1 294 ? 16.235 11.133 -13.158 1.00 95.50 294 GLU A C 1
ATOM 2262 O O . GLU A 1 294 ? 16.568 12.062 -12.411 1.00 95.50 294 GLU A O 1
ATOM 2267 N N . PRO A 1 295 ? 16.257 9.865 -12.695 1.00 95.38 295 PRO A N 1
ATOM 2268 C CA . PRO A 1 295 ? 16.513 9.542 -11.290 1.00 95.38 295 PRO A CA 1
ATOM 2269 C C . PRO A 1 295 ? 17.872 10.042 -10.792 1.00 95.38 295 PRO A C 1
ATOM 2271 O O . PRO A 1 295 ? 18.066 10.243 -9.596 1.00 95.38 295 PRO A O 1
ATOM 2274 N N . GLN A 1 296 ? 18.829 10.264 -11.694 1.00 95.56 296 GLN A N 1
ATOM 2275 C CA . GLN A 1 296 ? 20.147 10.788 -11.353 1.00 95.56 296 GLN A CA 1
ATOM 2276 C C . GLN A 1 296 ? 20.191 12.282 -11.015 1.00 95.56 296 GLN A C 1
ATOM 2278 O O . GLN A 1 296 ? 21.165 12.715 -10.402 1.00 95.56 296 GLN A O 1
ATOM 2283 N N . GLU A 1 297 ? 19.149 13.047 -11.344 1.00 94.88 297 GLU A N 1
ATOM 2284 C CA . GLU A 1 297 ? 19.033 14.462 -10.976 1.00 94.88 297 GLU A CA 1
ATOM 2285 C C . GLU A 1 297 ? 18.598 14.664 -9.516 1.00 94.88 297 GLU A C 1
ATOM 2287 O O . GLU A 1 297 ? 18.867 15.712 -8.930 1.00 94.88 297 GLU A O 1
ATOM 2292 N N . TYR A 1 298 ? 17.919 13.676 -8.918 1.00 92.69 298 TYR A N 1
ATOM 2293 C CA . TYR A 1 298 ? 17.319 13.799 -7.582 1.00 92.69 298 TYR A CA 1
ATOM 2294 C C . TYR A 1 298 ? 17.634 12.645 -6.610 1.00 92.69 298 TYR A C 1
ATOM 2296 O O . TYR A 1 298 ? 17.281 12.744 -5.432 1.00 92.69 298 TYR A O 1
ATOM 2304 N N . LEU A 1 299 ? 18.315 11.575 -7.046 1.00 94.00 299 LEU A N 1
ATOM 2305 C CA . LEU A 1 299 ? 18.773 10.480 -6.178 1.00 94.00 299 LEU A CA 1
ATOM 2306 C C . LEU A 1 299 ? 20.309 10.445 -6.056 1.00 94.00 299 LEU A C 1
ATOM 2308 O O . LEU A 1 299 ? 21.002 10.367 -7.078 1.00 94.00 299 LEU A O 1
ATOM 2312 N N . PRO A 1 300 ? 20.861 10.399 -4.824 1.00 94.38 300 PRO A N 1
ATOM 2313 C CA . PRO A 1 300 ? 22.294 10.223 -4.595 1.00 94.38 300 PRO A CA 1
ATOM 2314 C C . PRO A 1 300 ? 22.856 8.979 -5.290 1.00 94.38 300 PRO A C 1
ATOM 2316 O O . PRO A 1 300 ? 22.192 7.941 -5.373 1.00 94.38 300 PRO A O 1
ATOM 2319 N N . LYS A 1 301 ? 24.109 9.057 -5.752 1.00 95.88 301 LYS A N 1
ATOM 2320 C CA . LYS A 1 301 ? 24.789 7.951 -6.446 1.00 95.88 301 LYS A CA 1
ATOM 2321 C C . LYS A 1 301 ? 24.843 6.690 -5.578 1.00 95.88 301 LYS A C 1
ATOM 2323 O O . LYS A 1 301 ? 24.635 5.591 -6.080 1.00 95.88 301 LYS A O 1
ATOM 2328 N N . GLU A 1 302 ? 25.061 6.868 -4.282 1.00 93.81 302 GLU A N 1
ATOM 2329 C CA . GLU A 1 302 ? 25.153 5.819 -3.269 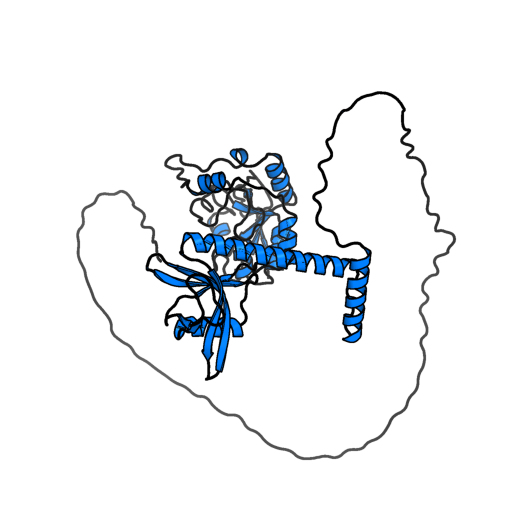1.00 93.81 302 GLU A CA 1
ATOM 2330 C C . GLU A 1 302 ? 23.817 5.079 -3.122 1.00 93.81 302 GLU A C 1
ATOM 2332 O O . GLU A 1 302 ? 23.798 3.854 -3.053 1.00 93.81 302 GLU A O 1
ATOM 2337 N N . TYR A 1 303 ? 22.692 5.807 -3.156 1.00 94.88 303 TYR A N 1
ATOM 2338 C CA . TYR A 1 303 ? 21.362 5.193 -3.152 1.00 94.88 303 TYR A CA 1
ATOM 2339 C C . TYR A 1 303 ? 21.102 4.416 -4.442 1.00 94.88 303 TYR A C 1
ATOM 2341 O O . TYR A 1 303 ? 20.631 3.286 -4.376 1.00 94.88 303 TYR A O 1
ATOM 2349 N N . ARG A 1 304 ? 21.428 4.988 -5.611 1.00 96.50 304 ARG A N 1
ATOM 2350 C CA . ARG A 1 304 ? 21.227 4.309 -6.905 1.00 96.50 304 ARG A CA 1
ATOM 2351 C C . ARG A 1 304 ? 22.048 3.021 -7.011 1.00 96.50 304 ARG A C 1
ATOM 2353 O O . ARG A 1 304 ? 21.539 2.025 -7.514 1.00 96.50 304 ARG A O 1
ATOM 2360 N N . GLN A 1 305 ? 23.278 3.032 -6.498 1.00 96.38 305 GLN A N 1
ATOM 2361 C CA . GLN A 1 305 ? 24.143 1.854 -6.435 1.00 96.38 305 GLN A CA 1
ATOM 2362 C C . GLN A 1 305 ? 23.563 0.781 -5.499 1.00 96.38 305 GLN A C 1
ATOM 2364 O O . GLN A 1 305 ? 23.316 -0.337 -5.943 1.00 96.38 305 GLN A O 1
ATOM 2369 N N . ALA A 1 306 ? 23.251 1.137 -4.248 1.00 94.44 306 ALA A N 1
ATOM 2370 C CA . ALA A 1 306 ? 22.681 0.201 -3.276 1.00 94.44 306 ALA A CA 1
ATOM 2371 C C . ALA A 1 306 ? 21.284 -0.314 -3.674 1.00 94.44 306 ALA A C 1
ATOM 2373 O O . ALA A 1 306 ? 20.896 -1.413 -3.292 1.00 94.44 306 ALA A O 1
ATOM 2374 N N . HIS A 1 307 ? 20.509 0.469 -4.434 1.00 96.56 307 HIS A N 1
ATOM 2375 C CA . HIS A 1 307 ? 19.230 0.042 -5.009 1.00 96.56 307 HIS A CA 1
ATOM 2376 C C . HIS A 1 307 ? 19.439 -0.986 -6.127 1.00 96.56 307 HIS A C 1
ATOM 2378 O O . HIS A 1 307 ? 18.781 -2.022 -6.096 1.00 96.56 307 HIS A O 1
ATOM 2384 N N . LYS A 1 308 ? 20.401 -0.766 -7.041 1.00 96.44 308 LYS A N 1
ATOM 2385 C CA . LYS A 1 308 ? 20.768 -1.744 -8.082 1.00 96.44 308 LYS A CA 1
ATOM 2386 C C . LYS A 1 308 ? 21.228 -3.078 -7.489 1.00 96.44 308 LYS A C 1
ATOM 2388 O O . LYS A 1 308 ? 20.801 -4.120 -7.975 1.00 96.44 308 LYS A O 1
ATOM 2393 N N . GLU A 1 309 ? 22.069 -3.053 -6.457 1.00 96.44 309 GLU A N 1
ATOM 2394 C CA . GLU A 1 309 ? 22.642 -4.261 -5.831 1.00 96.44 309 GLU A CA 1
ATOM 2395 C C . GLU A 1 309 ? 21.574 -5.268 -5.362 1.00 96.44 309 GLU A C 1
ATOM 2397 O O . GLU A 1 309 ? 21.812 -6.472 -5.375 1.00 96.44 309 GLU A O 1
ATOM 2402 N N . LEU A 1 310 ? 20.357 -4.807 -5.047 1.00 96.00 310 LEU A N 1
ATOM 2403 C CA . LEU A 1 310 ? 19.225 -5.675 -4.689 1.00 96.00 310 LEU A CA 1
ATOM 2404 C C . LEU A 1 310 ? 18.796 -6.614 -5.829 1.00 96.00 310 LEU A C 1
ATOM 2406 O O . LEU A 1 310 ? 18.190 -7.648 -5.566 1.00 96.00 310 LEU A O 1
ATOM 2410 N N . PHE A 1 311 ? 19.070 -6.255 -7.084 1.00 97.31 311 PHE A N 1
ATOM 2411 C CA . PHE A 1 311 ? 18.636 -6.980 -8.282 1.00 97.31 311 PHE A CA 1
ATOM 2412 C C . PHE A 1 311 ? 19.739 -7.872 -8.875 1.00 97.31 311 PHE A C 1
ATOM 2414 O O . PHE A 1 311 ? 19.487 -8.560 -9.865 1.00 97.31 311 PHE A O 1
ATOM 2421 N N . ASP A 1 312 ? 20.942 -7.892 -8.287 1.00 93.62 312 ASP A N 1
ATOM 2422 C CA . ASP A 1 312 ? 22.087 -8.642 -8.826 1.00 93.62 312 ASP A CA 1
ATOM 2423 C C . ASP A 1 312 ? 21.896 -10.168 -8.725 1.00 93.62 312 ASP A C 1
ATOM 2425 O O . ASP A 1 312 ? 22.321 -10.900 -9.618 1.00 93.62 312 ASP A O 1
ATOM 2429 N N . ASP A 1 313 ? 21.137 -10.649 -7.733 1.00 93.81 313 ASP A N 1
ATOM 2430 C CA . ASP A 1 313 ? 20.673 -12.045 -7.650 1.00 93.81 313 ASP A CA 1
ATOM 2431 C C . ASP A 1 313 ? 19.481 -12.351 -8.589 1.00 93.81 313 ASP A C 1
ATOM 2433 O O . ASP A 1 313 ? 18.850 -13.412 -8.509 1.00 93.81 313 ASP A O 1
ATOM 2437 N N . GLY A 1 314 ? 19.166 -11.451 -9.519 1.00 95.25 314 GLY A N 1
ATOM 2438 C CA . GLY A 1 314 ? 18.122 -11.591 -10.529 1.00 95.25 314 GLY A CA 1
ATOM 2439 C C . GLY A 1 314 ? 16.778 -10.986 -10.123 1.00 95.25 314 GLY A C 1
ATOM 2440 O O . GLY A 1 314 ? 16.542 -10.588 -8.979 1.00 95.25 314 GLY A O 1
ATOM 2441 N N . VAL A 1 315 ? 15.867 -10.936 -11.094 1.00 98.19 315 VAL A N 1
ATOM 2442 C CA . VAL A 1 315 ? 14.600 -10.199 -10.987 1.00 98.19 315 VAL A CA 1
ATOM 2443 C C . VAL A 1 315 ? 13.387 -11.116 -11.148 1.00 98.19 315 VAL A C 1
ATOM 2445 O O . VAL A 1 315 ? 13.492 -12.237 -11.648 1.00 98.19 315 VAL A O 1
ATOM 2448 N N . ALA A 1 316 ? 12.224 -10.622 -10.742 1.00 98.44 316 ALA A N 1
ATOM 2449 C CA . ALA A 1 316 ? 10.932 -11.246 -10.981 1.00 98.44 316 ALA A CA 1
ATOM 2450 C C . ALA A 1 316 ? 9.849 -10.182 -11.210 1.00 98.44 316 ALA A C 1
ATOM 2452 O O . ALA A 1 316 ? 9.998 -9.034 -10.798 1.00 98.44 316 ALA A O 1
ATOM 2453 N N . ALA A 1 317 ? 8.735 -10.569 -11.819 1.00 98.06 317 ALA A N 1
ATOM 2454 C CA . ALA A 1 317 ? 7.536 -9.742 -11.944 1.00 98.06 317 ALA A CA 1
ATOM 2455 C C . ALA A 1 317 ? 6.273 -10.584 -11.741 1.00 98.06 317 ALA A C 1
ATOM 2457 O O . ALA A 1 317 ? 6.353 -11.805 -11.625 1.00 98.06 317 ALA A O 1
ATOM 2458 N N . PHE A 1 318 ? 5.106 -9.942 -11.729 1.00 98.00 318 PHE A N 1
ATOM 2459 C CA . PHE A 1 318 ? 3.812 -10.616 -11.633 1.00 98.00 318 PHE A CA 1
ATOM 2460 C C . PHE A 1 318 ? 2.916 -10.211 -12.796 1.00 98.00 318 PHE A C 1
ATOM 2462 O O . PHE A 1 318 ? 2.846 -9.038 -13.158 1.00 98.00 318 PHE A O 1
ATOM 2469 N N . VAL A 1 319 ? 2.225 -11.191 -13.367 1.00 96.94 319 VAL A N 1
ATOM 2470 C CA . VAL A 1 319 ? 1.232 -11.005 -14.429 1.00 96.94 319 VAL A CA 1
ATOM 2471 C C . VAL A 1 319 ? -0.043 -11.748 -14.064 1.00 96.94 319 VAL A C 1
ATOM 2473 O O . VAL A 1 319 ? -0.008 -12.746 -13.347 1.00 96.94 319 VAL A O 1
ATOM 2476 N N . LYS A 1 320 ? -1.178 -11.272 -14.572 1.00 95.12 320 LYS A N 1
ATOM 2477 C CA . LYS A 1 320 ? -2.473 -11.933 -14.391 1.00 95.12 320 LYS A CA 1
ATOM 2478 C C . LYS A 1 320 ? -2.516 -13.322 -15.038 1.00 95.12 320 LYS A C 1
ATOM 2480 O O . LYS A 1 320 ? -3.014 -14.273 -14.449 1.00 95.12 320 LYS A O 1
ATOM 2485 N N . ASP A 1 321 ? -2.006 -13.411 -16.258 1.00 94.81 321 ASP A N 1
ATOM 2486 C CA . ASP A 1 321 ? -1.948 -14.602 -17.100 1.00 94.81 321 ASP A CA 1
ATOM 2487 C C . ASP A 1 321 ? -0.850 -14.397 -18.166 1.00 94.81 321 ASP A C 1
ATOM 2489 O O . ASP A 1 321 ? -0.162 -13.370 -18.171 1.00 94.81 321 ASP A O 1
ATOM 2493 N N . ASP A 1 322 ? -0.641 -15.371 -19.054 1.00 95.19 322 ASP A N 1
ATOM 2494 C CA . ASP A 1 322 ? 0.374 -15.293 -20.111 1.00 95.19 322 ASP A CA 1
ATOM 2495 C C . ASP A 1 322 ? -0.139 -14.693 -21.432 1.00 95.19 322 ASP A C 1
ATOM 2497 O O . ASP A 1 322 ? 0.639 -14.563 -22.382 1.00 95.19 322 ASP A O 1
ATOM 2501 N N . PHE A 1 323 ? -1.410 -14.271 -21.511 1.00 95.88 323 PHE A N 1
ATOM 2502 C CA . PHE A 1 323 ? -2.068 -13.868 -22.761 1.00 95.88 323 PHE A CA 1
ATOM 2503 C C . PHE A 1 323 ? -1.284 -12.793 -23.517 1.00 95.88 323 PHE A C 1
ATOM 2505 O O . PHE A 1 323 ? -1.049 -12.916 -24.721 1.00 95.88 323 PHE A O 1
ATOM 2512 N N . PHE A 1 324 ? -0.847 -11.744 -22.816 1.00 92.81 324 PHE A N 1
ATOM 2513 C CA . PHE A 1 324 ? -0.100 -10.651 -23.438 1.00 92.81 324 PHE A CA 1
ATOM 2514 C C . PHE A 1 324 ? 1.309 -11.068 -23.874 1.00 92.81 324 PHE A C 1
ATOM 2516 O O . PHE A 1 324 ? 1.750 -10.638 -24.939 1.00 92.81 324 PHE A O 1
ATOM 2523 N N . ILE A 1 325 ? 1.966 -11.964 -23.129 1.00 96.56 325 ILE A N 1
ATOM 2524 C CA . ILE A 1 325 ? 3.294 -12.493 -23.478 1.00 96.56 325 ILE A CA 1
ATOM 2525 C C . ILE A 1 325 ? 3.202 -13.349 -24.748 1.00 96.56 325 ILE A C 1
ATOM 2527 O O . ILE A 1 325 ? 4.017 -13.205 -25.662 1.00 96.56 325 ILE A O 1
ATOM 2531 N N . GLN A 1 326 ? 2.170 -14.191 -24.864 1.00 96.44 326 GLN A N 1
ATOM 2532 C CA . GLN A 1 326 ? 1.937 -14.970 -26.083 1.00 96.44 326 GLN A CA 1
ATOM 2533 C C . GLN A 1 326 ? 1.557 -14.084 -27.272 1.00 96.44 326 GLN A C 1
ATOM 2535 O O . GLN A 1 326 ? 2.042 -14.323 -28.380 1.00 96.44 326 GLN A O 1
ATOM 2540 N N . LYS A 1 327 ? 0.714 -13.066 -27.044 1.00 96.19 327 LYS A N 1
ATOM 2541 C CA . LYS A 1 327 ? 0.206 -12.154 -28.079 1.00 96.19 327 LYS A CA 1
ATOM 2542 C C . LYS A 1 327 ? 1.291 -11.256 -28.675 1.00 96.19 327 LYS A C 1
ATOM 2544 O O . LYS A 1 327 ? 1.288 -11.054 -29.886 1.00 96.19 327 LYS A O 1
ATOM 2549 N N . PHE A 1 328 ? 2.173 -10.701 -27.845 1.00 94.81 328 PHE A N 1
ATOM 2550 C CA . PHE A 1 328 ? 3.201 -9.746 -28.277 1.00 94.81 328 PHE A CA 1
ATOM 2551 C C . PHE A 1 328 ? 4.595 -10.367 -28.443 1.00 94.81 328 PHE A C 1
ATOM 2553 O O . PHE A 1 328 ? 5.487 -9.732 -28.996 1.00 94.81 328 PHE A O 1
ATOM 2560 N N . GLY A 1 329 ? 4.794 -11.617 -28.013 1.00 97.00 329 GLY A N 1
ATOM 2561 C CA . GLY A 1 329 ? 6.065 -12.329 -28.169 1.00 97.00 329 GLY A CA 1
ATOM 2562 C C . GLY A 1 329 ? 7.140 -11.951 -27.146 1.00 97.00 329 GLY A C 1
ATOM 2563 O O . GLY A 1 329 ? 8.245 -12.486 -27.216 1.00 97.00 329 GLY A O 1
ATOM 2564 N N . ASN A 1 330 ? 6.832 -11.070 -26.194 1.00 96.69 330 ASN A N 1
ATOM 2565 C CA . ASN A 1 330 ? 7.731 -10.623 -25.136 1.00 96.69 330 ASN A CA 1
ATOM 2566 C C . ASN A 1 330 ? 6.967 -10.324 -23.834 1.00 96.69 330 ASN A C 1
ATOM 2568 O O . ASN A 1 330 ? 5.751 -10.139 -23.827 1.00 96.69 330 ASN A O 1
ATOM 2572 N N . PHE A 1 331 ? 7.697 -10.305 -22.724 1.00 97.19 331 PHE A N 1
ATOM 2573 C CA . PHE A 1 331 ? 7.269 -9.755 -21.446 1.00 97.19 331 PHE A CA 1
ATOM 2574 C C . PHE A 1 331 ? 7.744 -8.305 -21.335 1.00 97.19 331 PHE A C 1
ATOM 2576 O O . PHE A 1 331 ? 8.935 -8.029 -21.464 1.00 97.19 331 PHE A O 1
ATOM 2583 N N . GLY A 1 332 ? 6.811 -7.398 -21.053 1.00 92.94 332 GLY A N 1
ATOM 2584 C CA . GLY A 1 332 ? 7.053 -5.960 -21.027 1.00 92.94 332 GLY A CA 1
ATOM 2585 C C . GLY A 1 332 ? 6.314 -5.231 -22.142 1.00 92.94 332 GLY A C 1
ATOM 2586 O O . GLY A 1 332 ? 5.478 -5.793 -22.846 1.00 92.94 332 GLY A O 1
ATOM 2587 N N . ARG A 1 333 ? 6.612 -3.945 -22.262 1.00 90.94 333 ARG A N 1
ATOM 2588 C CA . ARG A 1 333 ? 6.220 -3.069 -23.365 1.00 90.94 333 ARG A CA 1
ATOM 2589 C C . ARG A 1 333 ? 7.488 -2.564 -24.053 1.00 90.94 333 ARG A C 1
ATOM 2591 O O . ARG A 1 333 ? 8.583 -2.746 -23.529 1.00 90.94 333 ARG A O 1
ATOM 2598 N N . GLU A 1 334 ? 7.353 -1.891 -25.192 1.00 90.44 334 GLU A N 1
ATOM 2599 C CA . GLU A 1 334 ? 8.491 -1.279 -25.902 1.00 90.44 334 GLU A CA 1
ATOM 2600 C C . GLU A 1 334 ? 9.287 -0.295 -25.022 1.00 90.44 334 GLU A C 1
ATOM 2602 O O . GLU A 1 334 ? 10.501 -0.193 -25.155 1.00 90.44 334 GLU A O 1
ATOM 2607 N N . ASP A 1 335 ? 8.620 0.372 -24.074 1.00 90.62 335 ASP A N 1
ATOM 2608 C CA . ASP A 1 335 ? 9.212 1.284 -23.090 1.00 90.62 335 ASP A CA 1
ATOM 2609 C C . ASP A 1 335 ? 9.726 0.599 -21.804 1.00 90.62 335 ASP A C 1
ATOM 2611 O O . ASP A 1 335 ? 10.301 1.261 -20.933 1.00 90.62 335 ASP A O 1
ATOM 2615 N N . GLY A 1 336 ? 9.600 -0.728 -21.704 1.00 94.19 336 GLY A N 1
ATOM 2616 C CA . GLY A 1 336 ? 10.207 -1.559 -20.663 1.00 94.19 336 GLY A CA 1
ATOM 2617 C C . GLY A 1 336 ? 9.251 -2.508 -19.937 1.00 94.19 336 GLY A C 1
ATOM 2618 O O . GLY A 1 336 ? 8.043 -2.560 -20.183 1.00 94.19 336 GLY A O 1
ATOM 2619 N N . ALA A 1 337 ? 9.812 -3.273 -19.004 1.00 95.81 337 ALA A N 1
ATOM 2620 C CA . ALA A 1 337 ? 9.100 -4.160 -18.094 1.00 95.81 337 ALA A CA 1
ATOM 2621 C C . ALA A 1 337 ? 9.424 -3.804 -16.635 1.00 95.81 337 ALA A C 1
ATOM 2623 O O . ALA A 1 337 ? 10.595 -3.743 -16.261 1.00 95.81 337 ALA A O 1
ATOM 2624 N N . PHE A 1 338 ? 8.394 -3.601 -15.809 1.00 96.06 338 PHE A N 1
ATOM 2625 C CA . PHE A 1 338 ? 8.557 -3.401 -14.366 1.00 96.06 338 PHE A CA 1
ATOM 2626 C C . PHE A 1 338 ? 8.897 -4.726 -13.678 1.00 96.06 338 PHE A C 1
ATOM 2628 O O . PHE A 1 338 ? 8.237 -5.744 -13.909 1.00 96.06 338 PHE A O 1
ATOM 2635 N N . VAL A 1 339 ? 9.924 -4.706 -12.831 1.00 97.94 339 VAL A N 1
ATOM 2636 C CA . VAL A 1 339 ? 10.459 -5.874 -12.125 1.00 97.94 339 VAL A CA 1
ATOM 2637 C C . VAL A 1 339 ? 10.862 -5.534 -10.687 1.00 97.94 339 VAL A C 1
ATOM 2639 O O . VAL A 1 339 ? 11.142 -4.387 -10.339 1.00 97.94 339 VAL A O 1
ATOM 2642 N N . PHE A 1 340 ? 10.935 -6.569 -9.859 1.00 98.12 340 PHE A N 1
ATOM 2643 C CA . PHE A 1 340 ? 11.314 -6.546 -8.446 1.00 98.12 340 PHE A CA 1
ATOM 2644 C C . PHE A 1 340 ? 12.514 -7.478 -8.228 1.00 98.12 340 PHE A C 1
ATOM 2646 O O . PHE A 1 340 ? 12.717 -8.397 -9.029 1.00 98.12 340 PHE A O 1
ATOM 2653 N N . PRO A 1 341 ? 13.286 -7.331 -7.139 1.00 98.00 341 PRO A N 1
ATOM 2654 C CA . PRO A 1 341 ? 14.277 -8.330 -6.758 1.00 98.00 341 PRO A CA 1
ATOM 2655 C C . PRO A 1 341 ? 13.627 -9.708 -6.599 1.00 98.00 341 PRO A C 1
ATOM 2657 O O . PRO A 1 341 ? 12.596 -9.840 -5.931 1.00 98.00 341 PRO A O 1
ATOM 2660 N N . LYS A 1 342 ? 14.226 -10.752 -7.178 1.00 97.25 342 LYS A N 1
ATOM 2661 C CA . LYS A 1 342 ? 13.647 -12.108 -7.225 1.00 97.25 342 LYS A CA 1
ATOM 2662 C C . LYS A 1 342 ? 13.270 -12.649 -5.842 1.00 97.25 342 LYS A C 1
ATOM 2664 O O . LYS A 1 342 ? 12.211 -13.254 -5.682 1.00 97.25 342 LYS A O 1
ATOM 2669 N N . ASP A 1 343 ? 14.105 -12.419 -4.834 1.00 95.38 343 ASP A N 1
ATOM 2670 C CA . ASP A 1 343 ? 13.847 -12.927 -3.482 1.00 95.38 343 ASP A CA 1
ATOM 2671 C C . ASP A 1 343 ? 12.869 -12.042 -2.689 1.00 95.38 343 ASP A C 1
ATOM 2673 O O . ASP A 1 343 ? 12.090 -12.567 -1.890 1.00 95.38 343 ASP A O 1
ATOM 2677 N N . VAL A 1 344 ? 12.777 -10.744 -3.009 1.00 96.25 344 VAL A N 1
ATOM 2678 C CA . VAL A 1 344 ? 11.692 -9.872 -2.520 1.00 96.25 344 VAL A CA 1
ATOM 2679 C C . VAL A 1 344 ? 10.350 -10.317 -3.103 1.00 96.25 344 VAL A C 1
ATOM 2681 O O . VAL A 1 344 ? 9.361 -10.364 -2.377 1.00 96.25 344 VAL A O 1
ATOM 2684 N N . ALA A 1 345 ? 10.300 -10.727 -4.375 1.00 97.56 345 ALA A N 1
ATOM 2685 C CA . ALA A 1 345 ? 9.090 -11.277 -4.986 1.00 97.56 345 ALA A CA 1
ATOM 2686 C C . ALA A 1 345 ? 8.632 -12.586 -4.317 1.00 97.56 345 ALA A C 1
ATOM 2688 O O . ALA A 1 345 ? 7.451 -12.734 -4.003 1.00 97.56 345 ALA A O 1
ATOM 2689 N N . LYS A 1 346 ? 9.555 -13.500 -3.986 1.00 96.38 346 LYS A N 1
ATOM 2690 C CA . LYS A 1 346 ? 9.238 -14.690 -3.168 1.00 96.38 346 LYS A CA 1
ATOM 2691 C C . LYS A 1 346 ? 8.716 -14.316 -1.780 1.00 96.38 346 LYS A C 1
ATOM 2693 O O . LYS A 1 346 ? 7.769 -14.934 -1.293 1.00 96.38 346 LYS A O 1
ATOM 2698 N N . ALA A 1 347 ? 9.309 -13.305 -1.146 1.00 95.25 347 ALA A N 1
ATOM 2699 C CA . ALA A 1 347 ? 8.835 -12.799 0.136 1.00 95.25 347 ALA A CA 1
ATOM 2700 C C . ALA A 1 347 ? 7.430 -12.173 0.018 1.00 95.25 347 ALA A C 1
ATOM 2702 O O . ALA A 1 347 ? 6.609 -12.397 0.904 1.00 95.25 347 ALA A O 1
ATOM 2703 N N . MET A 1 348 ? 7.113 -11.486 -1.089 1.00 95.38 348 MET A N 1
ATOM 2704 C CA . MET A 1 348 ? 5.761 -10.984 -1.376 1.00 95.38 348 MET A CA 1
ATOM 2705 C C . MET A 1 348 ? 4.740 -12.115 -1.540 1.00 95.38 348 MET A C 1
ATOM 2707 O O . MET A 1 348 ? 3.647 -12.002 -0.999 1.00 95.38 348 MET A O 1
ATOM 2711 N N . ILE A 1 349 ? 5.084 -13.221 -2.212 1.00 96.00 349 ILE A N 1
ATOM 2712 C CA . ILE A 1 349 ? 4.202 -14.404 -2.321 1.00 96.00 349 ILE A CA 1
ATOM 2713 C C . ILE A 1 349 ? 3.924 -14.994 -0.930 1.00 96.00 349 ILE A C 1
ATOM 2715 O O . ILE A 1 349 ? 2.772 -15.249 -0.580 1.00 96.00 349 ILE A O 1
ATOM 2719 N N . LYS A 1 350 ? 4.968 -15.155 -0.106 1.00 93.62 350 LYS A N 1
ATOM 2720 C CA . LYS A 1 350 ? 4.833 -15.650 1.273 1.00 93.62 350 LYS A CA 1
ATOM 2721 C C . LYS A 1 350 ? 3.996 -14.712 2.148 1.00 93.62 350 LYS A C 1
ATOM 2723 O O . LYS A 1 350 ? 3.212 -15.182 2.962 1.00 93.62 350 LYS A O 1
ATOM 2728 N N . GLU A 1 351 ? 4.163 -13.401 1.995 1.00 88.00 351 GLU A N 1
ATOM 2729 C CA . GLU A 1 351 ? 3.356 -12.406 2.702 1.00 88.00 351 GLU A CA 1
ATOM 2730 C C . GLU A 1 351 ? 1.907 -12.398 2.196 1.00 88.00 351 GLU A C 1
ATOM 2732 O O . GLU A 1 351 ? 0.989 -12.225 2.993 1.00 88.00 351 GLU A O 1
ATOM 2737 N N . ALA A 1 352 ? 1.677 -12.608 0.898 1.00 89.12 352 ALA A N 1
ATOM 2738 C CA . ALA A 1 352 ? 0.345 -12.695 0.312 1.00 89.12 352 ALA A CA 1
ATOM 2739 C C . ALA A 1 352 ? -0.450 -13.911 0.819 1.00 89.12 352 ALA A C 1
ATOM 2741 O O . ALA A 1 352 ? -1.664 -13.794 0.954 1.00 89.12 352 ALA A O 1
ATOM 2742 N N . ASP A 1 353 ? 0.214 -15.031 1.133 1.00 88.50 353 ASP A N 1
ATOM 2743 C CA . ASP A 1 353 ? -0.389 -16.250 1.709 1.00 88.50 353 ASP A CA 1
ATOM 2744 C C . ASP A 1 353 ? -1.610 -16.742 0.900 1.00 88.50 353 ASP A C 1
ATOM 2746 O O . ASP A 1 353 ? -2.717 -16.914 1.409 1.00 88.50 353 ASP A O 1
ATOM 2750 N N . GLY A 1 354 ? -1.427 -16.857 -0.422 1.00 88.12 354 GLY A N 1
ATOM 2751 C CA . GLY A 1 354 ? -2.479 -17.248 -1.372 1.00 88.12 354 GLY A CA 1
ATOM 2752 C C . GLY A 1 354 ? -3.539 -16.174 -1.669 1.00 88.12 354 GLY A C 1
ATOM 2753 O O . GLY A 1 354 ? -4.508 -16.459 -2.369 1.00 88.12 354 GLY A O 1
ATOM 2754 N N . ASN A 1 355 ? -3.398 -14.944 -1.157 1.00 86.50 355 ASN A N 1
ATOM 2755 C CA . ASN A 1 355 ? -4.347 -13.853 -1.397 1.00 86.50 355 ASN A CA 1
ATOM 2756 C C . ASN A 1 355 ? -3.862 -12.879 -2.502 1.00 86.50 355 ASN A C 1
ATOM 2758 O O . ASN A 1 355 ? -3.016 -12.019 -2.227 1.00 86.50 355 ASN A O 1
ATOM 2762 N N . PRO A 1 356 ? -4.438 -12.912 -3.723 1.00 85.44 356 PRO A N 1
ATOM 2763 C CA . PRO A 1 356 ? -4.046 -12.015 -4.815 1.00 85.44 356 PRO A CA 1
ATOM 2764 C C . PRO A 1 356 ? -4.298 -10.533 -4.527 1.00 85.44 356 PRO A C 1
ATOM 2766 O O . PRO A 1 356 ? -3.504 -9.700 -4.952 1.00 85.44 356 PRO A O 1
ATOM 2769 N N . ARG A 1 357 ? -5.335 -10.187 -3.753 1.00 88.81 357 ARG A N 1
ATOM 2770 C CA . ARG A 1 357 ? -5.636 -8.790 -3.377 1.00 88.81 357 ARG A CA 1
ATOM 2771 C C . ARG A 1 357 ? -4.549 -8.222 -2.458 1.00 88.81 357 ARG A C 1
ATOM 2773 O O . ARG A 1 357 ? -4.174 -7.056 -2.557 1.00 88.81 357 ARG A O 1
ATOM 2780 N N . LYS A 1 358 ? -3.988 -9.073 -1.589 1.00 84.88 358 LYS A N 1
ATOM 2781 C CA . LYS A 1 358 ? -2.847 -8.719 -0.734 1.00 84.88 358 LYS A CA 1
ATOM 2782 C C . LYS A 1 358 ? -1.565 -8.549 -1.556 1.00 84.88 358 LYS A C 1
ATOM 2784 O O . LYS A 1 358 ? -0.815 -7.611 -1.297 1.00 84.88 358 LYS A O 1
ATOM 2789 N N . LEU A 1 359 ? -1.347 -9.399 -2.566 1.00 90.12 359 LEU A N 1
ATOM 2790 C CA . LEU A 1 359 ? -0.229 -9.268 -3.508 1.00 90.12 359 LEU A CA 1
ATOM 2791 C C . LEU A 1 359 ? -0.319 -7.978 -4.341 1.00 90.12 359 LEU A C 1
ATOM 2793 O O . LEU A 1 359 ? 0.661 -7.247 -4.428 1.00 90.12 359 LEU A O 1
ATOM 2797 N N . GLU A 1 360 ? -1.489 -7.640 -4.884 1.00 85.06 360 GLU A N 1
ATOM 2798 C CA . GLU A 1 360 ? -1.715 -6.374 -5.604 1.00 85.06 360 GLU A CA 1
ATOM 2799 C C . GLU A 1 360 ? -1.335 -5.158 -4.761 1.00 85.06 360 GLU A C 1
ATOM 2801 O O . GLU A 1 360 ? -0.619 -4.272 -5.225 1.00 85.06 360 GLU A O 1
ATOM 2806 N N . ALA A 1 361 ? -1.724 -5.142 -3.487 1.00 81.94 361 ALA A N 1
ATOM 2807 C CA . ALA A 1 361 ? -1.395 -4.029 -2.612 1.00 81.94 361 ALA A CA 1
ATOM 2808 C C . ALA A 1 361 ? 0.098 -3.953 -2.224 1.00 81.94 361 ALA A C 1
ATOM 2810 O O . ALA A 1 361 ? 0.587 -2.857 -1.940 1.00 81.94 361 ALA A O 1
ATOM 2811 N N . LEU A 1 362 ? 0.833 -5.077 -2.208 1.00 86.31 362 LEU A N 1
ATOM 2812 C CA . LEU A 1 362 ? 2.303 -5.086 -2.069 1.00 86.31 362 LEU A CA 1
ATOM 2813 C C . LEU A 1 362 ? 2.979 -4.444 -3.292 1.00 86.31 362 LEU A C 1
ATOM 2815 O O . LEU A 1 362 ? 3.984 -3.741 -3.170 1.00 86.31 362 LEU A O 1
ATOM 2819 N N . LEU A 1 363 ? 2.388 -4.661 -4.465 1.00 88.25 363 LEU A N 1
ATOM 2820 C CA . LEU A 1 363 ? 2.868 -4.163 -5.751 1.00 88.25 363 LEU A CA 1
ATOM 2821 C C . LEU A 1 363 ? 2.421 -2.721 -6.045 1.00 88.25 363 LEU A C 1
ATOM 2823 O O . LEU A 1 363 ? 2.964 -2.101 -6.950 1.00 88.25 363 LEU A O 1
ATOM 2827 N N . GLY A 1 364 ? 1.470 -2.168 -5.284 1.00 78.06 364 GLY A N 1
ATOM 2828 C CA . GLY A 1 364 ? 0.875 -0.862 -5.591 1.00 78.06 364 GLY A CA 1
ATOM 2829 C C . GLY A 1 364 ? -0.007 -0.912 -6.842 1.00 78.06 364 GLY A C 1
ATOM 2830 O O . GLY A 1 364 ? 0.117 -0.062 -7.717 1.00 78.06 364 GLY A O 1
ATOM 2831 N N . LEU A 1 365 ? -0.843 -1.949 -6.945 1.00 81.81 365 LEU A N 1
ATOM 2832 C CA . LEU A 1 365 ? -1.823 -2.147 -8.013 1.00 81.81 365 LEU A CA 1
ATOM 2833 C C . LEU A 1 365 ? -3.254 -1.979 -7.485 1.00 81.81 365 LEU A C 1
ATOM 2835 O O . LEU A 1 365 ? -3.532 -2.233 -6.310 1.00 81.81 365 LEU A O 1
ATOM 2839 N N . ASP A 1 366 ? -4.173 -1.617 -8.381 1.00 77.19 366 ASP A N 1
ATOM 2840 C CA . ASP A 1 366 ? -5.610 -1.616 -8.098 1.00 77.19 366 ASP A CA 1
ATOM 2841 C C . ASP A 1 366 ? -6.146 -3.042 -7.883 1.00 77.19 366 ASP A C 1
ATOM 2843 O O . ASP A 1 366 ? -5.700 -4.004 -8.519 1.00 77.19 366 ASP A O 1
ATOM 2847 N N . GLU A 1 367 ? -7.152 -3.167 -7.015 1.00 81.38 367 GLU A N 1
ATOM 2848 C CA . GLU A 1 367 ? -7.777 -4.447 -6.672 1.00 81.38 367 GLU A CA 1
ATOM 2849 C C . GLU A 1 367 ? -8.401 -5.125 -7.909 1.00 81.38 367 GLU A C 1
ATOM 2851 O O . GLU A 1 367 ? -9.270 -4.564 -8.580 1.00 81.38 367 GLU A O 1
ATOM 2856 N N . GLY A 1 368 ? -7.966 -6.353 -8.207 1.00 80.06 368 GLY A N 1
ATOM 2857 C CA . GLY A 1 368 ? -8.416 -7.162 -9.346 1.00 80.06 368 GLY A CA 1
ATOM 2858 C C . GLY A 1 368 ? -7.481 -7.161 -10.566 1.00 80.06 368 GLY A C 1
ATOM 2859 O O . GLY A 1 368 ? -7.674 -7.988 -11.464 1.00 80.06 368 GLY A O 1
ATOM 2860 N N . SER A 1 369 ? -6.462 -6.295 -10.602 1.00 85.81 369 SER A N 1
ATOM 2861 C CA . SER A 1 369 ? -5.471 -6.185 -11.691 1.00 85.81 369 SER A CA 1
ATOM 2862 C C . SER A 1 369 ? -4.794 -7.513 -12.068 1.00 85.81 369 SER A C 1
ATOM 2864 O O . SER A 1 369 ? -4.605 -7.805 -13.250 1.00 85.81 369 SER A O 1
ATOM 2866 N N . LEU A 1 370 ? -4.459 -8.336 -11.073 1.00 92.06 370 LEU A N 1
ATOM 2867 C CA . LEU A 1 370 ? -3.790 -9.632 -11.205 1.00 92.06 370 LEU A CA 1
ATOM 2868 C C . LEU A 1 370 ? -4.752 -10.819 -11.376 1.00 92.06 370 LEU A C 1
ATOM 2870 O O . LEU A 1 370 ? -4.294 -11.943 -11.564 1.00 92.06 370 LEU A O 1
ATOM 2874 N N . GLY A 1 371 ? -6.073 -10.616 -11.327 1.00 91.25 371 GLY A N 1
ATOM 2875 C CA . GLY A 1 371 ? -7.027 -11.733 -11.292 1.00 91.25 371 GLY A CA 1
ATOM 2876 C C . GLY A 1 371 ? -6.839 -12.631 -10.060 1.00 91.25 371 GLY A C 1
ATOM 2877 O O . GLY A 1 371 ? -6.236 -12.211 -9.073 1.00 91.25 371 GLY A O 1
ATOM 2878 N N . ASP A 1 372 ? -7.415 -13.835 -10.073 1.00 91.31 372 ASP A N 1
ATOM 2879 C CA . ASP A 1 372 ? -7.421 -14.735 -8.902 1.00 91.31 372 ASP A CA 1
ATOM 2880 C C . ASP A 1 372 ? -6.262 -15.754 -8.887 1.00 91.31 372 ASP A C 1
ATOM 2882 O O . ASP A 1 372 ? -5.925 -16.300 -7.837 1.00 91.31 372 ASP A O 1
ATOM 2886 N N . THR A 1 373 ? -5.625 -15.984 -10.039 1.00 94.19 373 THR A N 1
ATOM 2887 C CA . THR A 1 373 ? -4.501 -16.923 -10.220 1.00 94.19 373 THR A CA 1
ATOM 2888 C C . THR A 1 373 ? -3.349 -16.293 -11.026 1.00 94.19 373 THR A C 1
ATOM 2890 O O . THR A 1 373 ? -3.029 -16.783 -12.114 1.00 94.19 373 THR A O 1
ATOM 2893 N N . PRO A 1 374 ? -2.753 -15.179 -10.556 1.00 97.06 374 PRO A N 1
ATOM 2894 C CA . PRO A 1 374 ? -1.560 -14.602 -11.164 1.00 97.06 374 PRO A CA 1
ATOM 2895 C C . PRO A 1 374 ? -0.392 -15.584 -11.250 1.00 97.06 374 PRO A C 1
ATOM 2897 O O . PRO A 1 374 ? -0.286 -16.542 -10.487 1.00 97.06 374 PRO A O 1
ATOM 2900 N N . LYS A 1 375 ? 0.535 -15.275 -12.155 1.00 98.06 375 LYS A N 1
ATOM 2901 C CA . LYS A 1 375 ? 1.800 -15.984 -12.356 1.00 98.06 375 LYS A CA 1
ATOM 2902 C C . LYS A 1 375 ? 2.970 -15.061 -12.037 1.00 98.06 375 LYS A C 1
ATOM 2904 O O . LYS A 1 375 ? 2.928 -13.865 -12.337 1.00 98.06 375 LYS A O 1
ATOM 2909 N N . MET A 1 376 ? 4.038 -15.621 -11.481 1.00 98.38 376 MET A N 1
ATOM 2910 C CA . MET A 1 376 ? 5.330 -14.942 -11.403 1.00 98.38 376 MET A CA 1
ATOM 2911 C C . MET A 1 376 ? 6.097 -15.153 -12.712 1.00 98.38 376 MET A C 1
ATOM 2913 O O . MET A 1 376 ? 6.192 -16.272 -13.217 1.00 98.38 376 MET A O 1
ATOM 2917 N N . VAL A 1 377 ? 6.661 -14.074 -13.244 1.00 98.44 377 VAL A N 1
ATOM 2918 C CA . VAL A 1 377 ? 7.565 -14.073 -14.397 1.00 98.44 377 VAL A CA 1
ATOM 2919 C C . VAL A 1 377 ? 8.998 -14.010 -13.888 1.00 98.44 377 VAL A C 1
ATOM 2921 O O . VAL A 1 377 ? 9.322 -13.152 -13.068 1.00 98.44 377 VAL A O 1
ATOM 2924 N N . LEU A 1 378 ? 9.860 -14.883 -14.400 1.00 98.31 378 LEU A N 1
ATOM 2925 C CA . LEU A 1 378 ? 11.302 -14.875 -14.163 1.00 98.31 378 LEU A CA 1
ATOM 2926 C C . LEU A 1 378 ? 12.032 -14.643 -15.496 1.00 98.31 378 LEU A C 1
ATOM 2928 O O . LEU A 1 378 ? 12.199 -15.593 -16.269 1.00 98.31 378 LEU A O 1
ATOM 2932 N N . PRO A 1 379 ? 12.446 -13.399 -15.795 1.00 97.69 379 PRO A N 1
ATOM 2933 C CA . PRO A 1 379 ? 13.365 -13.103 -16.890 1.00 97.69 379 PRO A CA 1
ATOM 2934 C C . PRO A 1 379 ? 14.701 -13.838 -16.748 1.00 97.69 379 PRO A C 1
ATOM 2936 O O . PRO A 1 379 ? 15.290 -13.863 -15.667 1.00 97.69 379 PRO A O 1
ATOM 2939 N N . GLN A 1 380 ? 15.191 -14.412 -17.846 1.00 95.38 380 GLN A N 1
ATOM 2940 C CA . GLN A 1 380 ? 16.496 -15.083 -17.912 1.00 95.38 380 GLN A CA 1
ATOM 2941 C C . GLN A 1 380 ? 17.620 -14.135 -18.358 1.00 95.38 380 GLN A C 1
ATOM 2943 O O . GLN A 1 380 ? 18.781 -14.354 -18.021 1.00 95.38 380 GLN A O 1
ATOM 2948 N N . GLU A 1 381 ? 17.276 -13.076 -19.094 1.00 92.88 381 GLU A N 1
ATOM 2949 C CA . GLU A 1 381 ? 18.198 -12.069 -19.625 1.00 92.88 381 GLU A CA 1
ATOM 2950 C C . GLU A 1 381 ? 17.741 -10.679 -19.162 1.00 92.88 381 GLU A C 1
ATOM 2952 O O . GLU A 1 381 ? 16.550 -10.366 -19.198 1.00 92.88 381 GLU A O 1
ATOM 2957 N N . ILE A 1 382 ? 18.685 -9.865 -18.674 1.00 94.62 382 ILE A N 1
ATOM 2958 C CA . ILE A 1 382 ? 18.428 -8.550 -18.074 1.00 94.62 382 ILE A CA 1
ATOM 2959 C C . ILE A 1 382 ? 19.226 -7.493 -18.830 1.00 94.62 382 ILE A C 1
ATOM 2961 O O . ILE A 1 382 ? 20.459 -7.507 -18.820 1.00 94.62 382 ILE A O 1
ATOM 2965 N N . HIS A 1 383 ? 18.524 -6.542 -19.441 1.00 96.06 383 HIS A N 1
ATOM 2966 C CA . HIS A 1 383 ? 19.124 -5.439 -20.184 1.00 96.06 383 HIS A CA 1
ATOM 2967 C C . HIS A 1 383 ? 18.581 -4.093 -19.698 1.00 96.06 383 HIS A C 1
ATOM 2969 O O . HIS A 1 383 ? 17.428 -3.996 -19.276 1.00 96.06 383 HIS A O 1
ATOM 2975 N N . ASN A 1 384 ? 19.449 -3.073 -19.732 1.00 95.94 384 ASN A N 1
ATOM 2976 C CA . ASN A 1 384 ? 19.116 -1.671 -19.454 1.00 95.94 384 ASN A CA 1
ATOM 2977 C C . ASN A 1 384 ? 18.337 -1.449 -18.141 1.00 95.94 384 ASN A C 1
ATOM 2979 O O . ASN A 1 384 ? 17.298 -0.783 -18.100 1.00 95.94 384 ASN A O 1
ATOM 2983 N N . TYR A 1 385 ? 18.859 -2.034 -17.059 1.00 96.25 385 TYR A N 1
ATOM 2984 C CA . TYR A 1 385 ? 18.371 -1.795 -15.705 1.00 96.25 385 TYR A CA 1
ATOM 2985 C C . TYR A 1 385 ? 18.319 -0.294 -15.396 1.00 96.25 385 TYR A C 1
ATOM 2987 O O . TYR A 1 385 ? 19.341 0.395 -15.469 1.00 96.25 385 TYR A O 1
ATOM 2995 N N . ARG A 1 386 ? 17.151 0.190 -14.971 1.00 96.75 386 ARG A N 1
ATOM 2996 C CA . ARG A 1 386 ? 16.933 1.578 -14.556 1.00 96.75 386 ARG A CA 1
ATOM 2997 C C . ARG A 1 386 ? 15.939 1.667 -13.399 1.00 96.75 386 ARG A C 1
ATOM 2999 O O . ARG A 1 386 ? 15.030 0.855 -13.269 1.00 96.75 386 ARG A O 1
ATOM 3006 N N . ILE A 1 387 ? 16.120 2.675 -12.551 1.00 97.31 387 ILE A N 1
ATOM 3007 C CA . ILE A 1 387 ? 15.090 3.097 -11.592 1.00 97.31 387 ILE A CA 1
ATOM 3008 C C . ILE A 1 387 ? 13.971 3.769 -12.399 1.00 97.31 387 ILE A C 1
ATOM 3010 O O . ILE A 1 387 ? 14.317 4.615 -13.224 1.00 97.31 387 ILE A O 1
ATOM 3014 N N . PRO A 1 388 ? 12.681 3.448 -12.181 1.00 95.25 388 PRO A N 1
ATOM 3015 C CA . PRO A 1 388 ? 11.605 4.108 -12.903 1.00 95.25 388 PRO A CA 1
ATOM 3016 C C . PRO A 1 388 ? 11.574 5.607 -12.621 1.00 95.25 388 PRO A C 1
ATOM 3018 O O . PRO A 1 388 ? 11.657 6.044 -11.466 1.00 95.25 388 PRO A O 1
ATOM 3021 N N . ASP A 1 389 ? 11.435 6.389 -13.684 1.00 94.62 389 ASP A N 1
ATOM 3022 C CA . ASP A 1 389 ? 11.436 7.855 -13.650 1.00 94.62 389 ASP A CA 1
ATOM 3023 C C . ASP A 1 389 ? 10.027 8.460 -13.783 1.00 94.62 389 ASP A C 1
ATOM 3025 O O . ASP A 1 389 ? 9.831 9.658 -13.557 1.00 94.62 389 ASP A O 1
ATOM 3029 N N . GLY A 1 390 ? 9.032 7.616 -14.070 1.00 92.38 390 GLY A N 1
ATOM 3030 C CA . GLY A 1 390 ? 7.644 8.018 -14.236 1.00 92.38 390 GLY A CA 1
ATOM 3031 C C . GLY A 1 390 ? 7.285 8.385 -15.675 1.00 92.38 390 GLY A C 1
ATOM 3032 O O . GLY A 1 390 ? 6.184 8.892 -15.889 1.00 92.38 390 GLY A O 1
ATOM 3033 N N . ASN A 1 391 ? 8.178 8.189 -16.645 1.00 94.19 391 ASN A N 1
ATOM 3034 C CA . ASN A 1 391 ? 7.928 8.439 -18.064 1.00 94.19 391 ASN A CA 1
ATOM 3035 C C . ASN A 1 391 ? 7.426 7.186 -18.803 1.00 94.19 391 ASN A C 1
ATOM 3037 O O . ASN A 1 391 ? 6.851 7.318 -19.889 1.00 94.19 391 ASN A O 1
ATOM 3041 N N . GLU A 1 392 ? 7.580 5.990 -18.227 1.00 92.62 392 GLU A N 1
ATOM 3042 C CA . GLU A 1 392 ? 7.103 4.723 -18.794 1.00 92.62 392 GLU A CA 1
ATOM 3043 C C . GLU A 1 392 ? 5.566 4.674 -18.873 1.00 92.62 392 GLU A C 1
ATOM 3045 O O . GLU A 1 392 ? 4.860 5.206 -18.019 1.00 92.62 392 GLU A O 1
ATOM 3050 N N . GLY A 1 393 ? 4.989 3.987 -19.856 1.00 85.31 393 GLY A N 1
ATOM 3051 C CA . GLY A 1 393 ? 3.534 3.915 -20.047 1.00 85.31 393 GLY A CA 1
ATOM 3052 C C . GLY A 1 393 ? 2.763 3.269 -18.887 1.00 85.31 393 GLY A C 1
ATOM 3053 O O . GLY A 1 393 ? 1.564 3.492 -18.760 1.00 85.31 393 GLY A O 1
ATOM 3054 N N . GLY A 1 394 ? 3.432 2.492 -18.025 1.00 77.62 394 GLY A N 1
ATOM 3055 C CA . GLY A 1 394 ? 2.849 1.950 -16.787 1.00 77.62 394 GLY A CA 1
ATOM 3056 C C . GLY A 1 394 ? 2.859 2.914 -15.588 1.00 77.62 394 GLY A C 1
ATOM 3057 O O . GLY A 1 394 ? 2.146 2.682 -14.612 1.00 77.62 394 GLY A O 1
ATOM 3058 N N . SER A 1 395 ? 3.649 3.991 -15.648 1.00 84.50 395 SER A N 1
ATOM 3059 C CA . SER A 1 395 ? 3.875 4.955 -14.557 1.00 84.50 395 SER A CA 1
ATOM 3060 C C . SER A 1 395 ? 3.394 6.375 -14.892 1.00 84.50 395 SER A C 1
ATOM 3062 O O . SER A 1 395 ? 2.961 7.102 -13.997 1.00 84.50 395 SER A O 1
ATOM 3064 N N . ARG A 1 396 ? 3.395 6.755 -16.177 1.00 84.00 396 ARG A N 1
ATOM 3065 C CA . ARG A 1 396 ? 3.026 8.079 -16.710 1.00 84.00 396 ARG A CA 1
ATOM 3066 C C . ARG A 1 396 ? 1.708 8.604 -16.149 1.00 84.00 396 ARG A C 1
ATOM 3068 O O . ARG A 1 396 ? 1.702 9.644 -15.484 1.00 84.00 396 ARG A O 1
ATOM 3075 N N . ASP A 1 397 ? 0.646 7.826 -16.354 1.00 74.00 397 ASP A N 1
ATOM 3076 C CA . ASP A 1 397 ? -0.732 8.132 -15.953 1.00 74.00 397 ASP A CA 1
ATOM 3077 C C . ASP A 1 397 ? -1.107 7.537 -14.581 1.00 74.00 397 ASP A C 1
ATOM 3079 O O . ASP A 1 397 ? -2.219 7.731 -14.083 1.00 74.00 397 ASP A O 1
ATOM 3083 N N . ASN A 1 398 ? -0.190 6.802 -13.940 1.00 71.75 398 ASN A N 1
ATOM 3084 C CA . ASN A 1 398 ? -0.462 6.123 -12.680 1.00 71.75 398 ASN A CA 1
ATOM 3085 C C . ASN A 1 398 ? -0.322 7.082 -11.485 1.00 71.75 398 ASN A C 1
ATOM 3087 O O . ASN A 1 398 ? 0.776 7.380 -11.015 1.00 71.75 398 ASN A O 1
ATOM 3091 N N . SER A 1 399 ? -1.459 7.493 -10.918 1.00 70.94 399 SER A N 1
ATOM 3092 C CA . SER A 1 399 ? -1.521 8.350 -9.721 1.00 70.94 399 SER A CA 1
ATOM 3093 C C . SER A 1 399 ? -0.849 7.770 -8.460 1.00 70.94 399 SER A C 1
ATOM 3095 O O . SER A 1 399 ? -0.599 8.511 -7.500 1.00 70.94 399 SER A O 1
ATOM 3097 N N . GLN A 1 400 ? -0.542 6.469 -8.437 1.00 70.75 400 GLN A N 1
ATOM 3098 C CA . GLN A 1 400 ? 0.166 5.797 -7.346 1.00 70.75 400 GLN A CA 1
ATOM 3099 C C . GLN A 1 400 ? 1.692 5.813 -7.518 1.00 70.75 400 GLN A C 1
ATOM 3101 O O . GLN A 1 400 ? 2.382 5.693 -6.510 1.00 70.75 400 GLN A O 1
ATOM 3106 N N . TRP A 1 401 ? 2.236 6.043 -8.722 1.00 84.81 401 TRP A N 1
ATOM 3107 C CA . TRP A 1 401 ? 3.690 6.093 -8.939 1.00 84.81 401 TRP A CA 1
ATOM 3108 C C . TRP A 1 401 ? 4.363 7.189 -8.095 1.00 84.81 401 TRP A C 1
ATOM 3110 O O . TRP A 1 401 ? 3.808 8.277 -7.899 1.00 84.81 401 TRP A O 1
ATOM 3120 N N . ARG A 1 402 ? 5.568 6.922 -7.579 1.00 85.44 402 ARG A N 1
ATOM 3121 C CA . ARG A 1 402 ? 6.364 7.877 -6.792 1.00 85.44 402 ARG A CA 1
ATOM 3122 C C . ARG A 1 402 ? 7.835 7.849 -7.228 1.00 85.44 402 ARG A C 1
ATOM 3124 O O . ARG A 1 402 ? 8.370 6.766 -7.454 1.00 85.44 402 ARG A O 1
ATOM 3131 N N . PRO A 1 403 ? 8.525 9.004 -7.262 1.00 88.19 403 PRO A N 1
ATOM 3132 C CA . PRO A 1 403 ? 9.961 9.041 -7.527 1.00 88.19 403 PRO A CA 1
ATOM 3133 C C . PRO A 1 403 ? 10.748 8.290 -6.442 1.00 88.19 403 PRO A C 1
ATOM 3135 O O . PRO A 1 403 ? 10.468 8.432 -5.249 1.00 88.19 403 PRO A O 1
ATOM 3138 N N . GLY A 1 404 ? 11.771 7.531 -6.852 1.00 88.31 404 GLY A N 1
ATOM 3139 C CA . GLY A 1 404 ? 12.686 6.826 -5.940 1.00 88.31 404 GLY A CA 1
ATOM 3140 C C . GLY A 1 404 ? 12.800 5.307 -6.117 1.00 88.31 404 GLY A C 1
ATOM 3141 O O . GLY A 1 404 ? 13.555 4.687 -5.362 1.00 88.31 404 GLY A O 1
ATOM 3142 N N . GLY A 1 405 ? 12.099 4.708 -7.086 1.00 92.12 405 GLY A N 1
ATOM 3143 C CA . GLY A 1 405 ? 12.210 3.276 -7.403 1.00 92.12 405 GLY A CA 1
ATOM 3144 C C . GLY A 1 405 ? 11.624 2.360 -6.332 1.00 92.12 405 GLY A C 1
ATOM 3145 O O . GLY A 1 405 ? 12.257 1.363 -5.966 1.00 92.12 405 GLY A O 1
ATOM 3146 N N . LYS A 1 406 ? 10.456 2.725 -5.785 1.00 90.12 406 LYS A N 1
ATOM 3147 C CA . LYS A 1 406 ? 9.707 1.894 -4.834 1.00 90.12 406 LYS A CA 1
ATOM 3148 C C . LYS A 1 406 ? 8.204 1.955 -5.078 1.00 90.12 406 LYS A C 1
ATOM 3150 O O . LYS A 1 406 ? 7.670 3.049 -5.257 1.00 90.12 406 LYS A O 1
ATOM 3155 N N . THR A 1 407 ? 7.525 0.815 -4.945 1.00 84.06 407 THR A N 1
ATOM 3156 C CA . THR A 1 407 ? 6.057 0.764 -5.027 1.00 84.06 407 THR A CA 1
ATOM 3157 C C . THR A 1 407 ? 5.417 1.607 -3.929 1.00 84.06 407 THR A C 1
ATOM 3159 O O . THR A 1 407 ? 5.952 1.762 -2.824 1.00 84.06 407 THR A O 1
ATOM 3162 N N . TYR A 1 408 ? 4.216 2.112 -4.192 1.00 70.12 408 TYR A N 1
ATOM 3163 C CA . TYR A 1 408 ? 3.422 2.845 -3.214 1.00 70.12 408 TYR A CA 1
ATOM 3164 C C . TYR A 1 408 ? 1.980 2.316 -3.216 1.00 70.12 408 TYR A C 1
ATOM 3166 O O . TYR A 1 408 ? 1.378 2.229 -4.281 1.00 70.12 408 TYR A O 1
ATOM 3174 N N . PRO A 1 409 ? 1.398 1.954 -2.054 1.00 62.28 409 PRO A N 1
ATOM 3175 C CA . PRO A 1 409 ? 1.941 2.079 -0.696 1.00 62.28 409 PRO A CA 1
ATOM 3176 C C . PRO A 1 409 ? 2.862 0.920 -0.257 1.00 62.28 409 PRO A C 1
ATOM 3178 O O . PRO A 1 409 ? 3.293 0.912 0.895 1.00 62.28 409 PRO A O 1
ATOM 3181 N N . GLY A 1 410 ? 3.136 -0.064 -1.123 1.00 67.00 410 GLY A N 1
ATOM 3182 C CA . GLY A 1 410 ? 3.815 -1.316 -0.755 1.00 67.00 410 GLY A CA 1
ATOM 3183 C C . GLY A 1 410 ? 5.257 -1.178 -0.248 1.00 67.00 410 GLY A C 1
ATOM 3184 O O . GLY A 1 410 ? 5.665 -1.925 0.642 1.00 67.00 410 GLY A O 1
ATOM 3185 N N . GLY A 1 411 ? 6.012 -0.200 -0.756 1.00 80.62 411 GLY A N 1
ATOM 3186 C CA . GLY A 1 411 ? 7.360 0.144 -0.302 1.00 80.62 411 GLY A CA 1
ATOM 3187 C C . GLY A 1 411 ? 8.480 -0.783 -0.788 1.00 80.62 411 GLY A C 1
ATOM 3188 O O . GLY A 1 411 ? 9.613 -0.628 -0.317 1.00 80.62 411 GLY A O 1
ATOM 3189 N N . VAL A 1 412 ? 8.203 -1.726 -1.699 1.00 91.12 412 VAL A N 1
ATOM 3190 C CA . VAL A 1 412 ? 9.235 -2.636 -2.233 1.00 91.12 412 VAL A CA 1
ATOM 3191 C C . VAL A 1 412 ? 10.083 -1.959 -3.305 1.00 91.12 412 VAL A C 1
ATOM 3193 O O . VAL A 1 412 ? 9.548 -1.137 -4.044 1.00 91.12 412 VAL A O 1
ATOM 3196 N N . PRO A 1 413 ? 11.382 -2.293 -3.425 1.00 93.94 413 PRO A N 1
ATOM 3197 C CA . PRO A 1 413 ? 12.218 -1.845 -4.533 1.00 93.94 413 PRO A CA 1
ATOM 3198 C C . PRO A 1 413 ? 11.653 -2.322 -5.873 1.00 93.94 413 PRO A C 1
ATOM 3200 O O . PRO A 1 413 ? 11.414 -3.515 -6.052 1.00 93.94 413 PRO A O 1
ATOM 32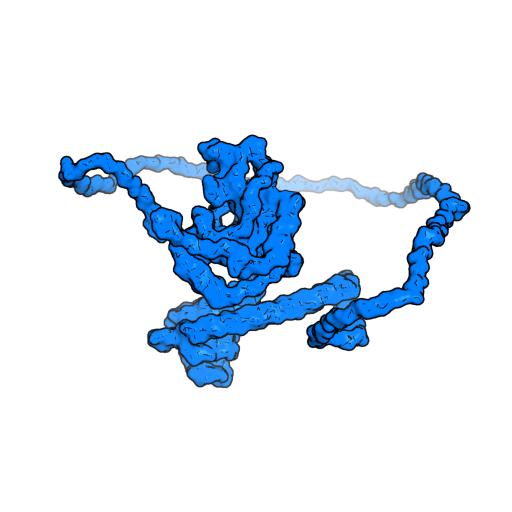03 N N . GLU A 1 414 ? 11.496 -1.397 -6.812 1.00 95.69 414 GLU A N 1
ATOM 3204 C CA . GLU A 1 414 ? 11.107 -1.661 -8.199 1.00 95.69 414 GLU A CA 1
ATOM 3205 C C . GLU A 1 414 ? 12.149 -1.079 -9.160 1.00 95.69 414 GLU A C 1
ATOM 3207 O O . GLU A 1 414 ? 12.816 -0.083 -8.860 1.00 95.69 414 GLU A O 1
ATOM 3212 N N . ALA A 1 415 ? 12.277 -1.715 -10.315 1.00 97.38 415 ALA A N 1
ATOM 3213 C CA . ALA A 1 415 ? 13.110 -1.285 -11.424 1.00 97.38 415 ALA A CA 1
ATOM 3214 C C . ALA A 1 415 ? 12.372 -1.513 -12.746 1.00 97.38 415 ALA A C 1
ATOM 3216 O O . ALA A 1 415 ? 11.390 -2.256 -12.806 1.00 97.38 415 ALA A O 1
ATOM 3217 N N . VAL A 1 416 ? 12.883 -0.910 -13.812 1.00 97.81 416 VAL A N 1
ATOM 3218 C CA . VAL A 1 416 ? 12.484 -1.202 -15.186 1.00 97.81 416 VAL A CA 1
ATOM 3219 C C . VAL A 1 416 ? 13.676 -1.818 -15.912 1.00 97.81 416 VAL A C 1
ATOM 3221 O O . VAL A 1 416 ? 14.826 -1.426 -15.702 1.00 97.81 416 VAL A O 1
ATOM 3224 N N . ILE A 1 417 ? 13.394 -2.811 -16.746 1.00 97.94 417 ILE A N 1
ATOM 3225 C CA . ILE A 1 417 ? 14.339 -3.434 -17.679 1.00 97.94 417 ILE A CA 1
ATOM 3226 C C . ILE A 1 417 ? 13.770 -3.334 -19.097 1.00 97.94 417 ILE A C 1
ATOM 3228 O O . ILE A 1 417 ? 12.596 -3.003 -19.272 1.00 97.94 417 ILE A O 1
ATOM 3232 N N . ASP A 1 418 ? 14.568 -3.618 -20.118 1.00 97.38 418 ASP A N 1
ATOM 3233 C CA . ASP A 1 418 ? 14.042 -3.744 -21.484 1.00 97.38 418 ASP A CA 1
ATOM 3234 C C . ASP A 1 418 ? 13.118 -4.975 -21.622 1.00 97.38 418 ASP A C 1
ATOM 3236 O O . ASP A 1 418 ? 13.256 -5.932 -20.851 1.00 97.38 418 ASP A O 1
ATOM 3240 N N . PRO A 1 419 ? 12.153 -4.971 -22.566 1.00 97.00 419 PRO A N 1
ATOM 3241 C CA . PRO A 1 419 ? 11.247 -6.100 -22.764 1.00 97.00 419 PRO A CA 1
ATOM 3242 C C . PRO A 1 419 ? 11.995 -7.389 -23.128 1.00 97.00 419 PRO A C 1
ATOM 3244 O O . PRO A 1 419 ? 12.935 -7.397 -23.922 1.00 97.00 419 PRO A O 1
ATOM 3247 N N . VAL A 1 420 ? 11.536 -8.502 -22.558 1.00 97.94 420 VAL A N 1
ATOM 3248 C CA . VAL A 1 420 ? 12.240 -9.792 -22.565 1.00 97.94 420 VAL A CA 1
ATOM 3249 C C . VAL A 1 420 ? 11.517 -10.767 -23.501 1.00 97.94 420 VAL A C 1
ATOM 3251 O O . VAL A 1 420 ? 10.323 -10.995 -23.297 1.00 97.94 420 VAL A O 1
ATOM 3254 N N . PRO A 1 421 ? 12.172 -11.364 -24.516 1.00 97.56 421 PRO A N 1
ATOM 3255 C CA . PRO A 1 421 ? 11.532 -12.312 -25.433 1.00 97.56 421 PRO A CA 1
ATOM 3256 C C . PRO A 1 421 ? 10.844 -13.481 -24.714 1.00 97.56 421 PRO A C 1
ATOM 3258 O O . PRO A 1 421 ? 11.296 -13.936 -23.662 1.00 97.56 421 PRO A O 1
ATOM 3261 N N . LYS A 1 422 ? 9.736 -13.993 -25.265 1.00 96.88 422 LYS A N 1
ATOM 3262 C CA . LYS A 1 422 ? 8.912 -15.005 -24.576 1.00 96.88 422 LYS A CA 1
ATOM 3263 C C . LYS A 1 422 ? 9.603 -16.357 -24.354 1.00 96.88 422 LYS A C 1
ATOM 3265 O O . LYS A 1 422 ? 9.191 -17.108 -23.480 1.00 96.88 422 LYS A O 1
ATOM 3270 N N . ASP A 1 423 ? 10.631 -16.675 -25.134 1.00 97.25 423 ASP A N 1
ATOM 3271 C CA . ASP A 1 423 ? 11.502 -17.845 -24.959 1.00 97.25 423 ASP A CA 1
ATOM 3272 C C . ASP A 1 423 ? 12.568 -17.638 -23.864 1.00 97.25 423 ASP A C 1
ATOM 3274 O O . ASP A 1 423 ? 13.208 -18.596 -23.433 1.00 97.25 423 ASP A O 1
ATOM 3278 N N . LYS A 1 424 ? 12.717 -16.399 -23.378 1.00 98.06 424 LYS A N 1
ATOM 3279 C CA . LYS A 1 424 ? 13.644 -15.961 -22.322 1.00 98.06 424 LYS A CA 1
ATOM 3280 C C . LYS A 1 424 ? 12.943 -15.630 -21.002 1.00 98.06 424 LYS A C 1
ATOM 3282 O O . LYS A 1 424 ? 13.558 -15.048 -20.108 1.00 98.06 424 LYS A O 1
ATOM 3287 N N . VAL A 1 425 ? 11.671 -16.006 -20.850 1.00 97.12 425 VAL A N 1
ATOM 3288 C CA . VAL A 1 425 ? 10.943 -15.910 -19.578 1.00 97.12 425 VAL A CA 1
ATOM 3289 C C . VAL A 1 425 ? 10.466 -17.275 -19.110 1.00 97.12 425 VAL A C 1
ATOM 3291 O O . VAL A 1 425 ? 9.929 -18.069 -19.878 1.00 97.12 425 VAL A O 1
ATOM 3294 N N . THR A 1 426 ? 10.617 -17.529 -17.815 1.00 97.94 426 THR A N 1
ATOM 3295 C CA . THR A 1 426 ? 9.990 -18.672 -17.148 1.00 97.94 426 THR A CA 1
ATOM 3296 C C . THR A 1 426 ? 8.760 -18.181 -16.395 1.00 97.94 426 THR A C 1
ATOM 3298 O O . THR A 1 426 ? 8.854 -17.245 -15.601 1.00 97.94 426 THR A O 1
ATOM 3301 N N . LEU A 1 427 ? 7.609 -18.811 -16.627 1.00 97.38 427 LEU A N 1
ATOM 3302 C CA . LEU A 1 427 ? 6.382 -18.555 -15.874 1.00 97.38 427 LEU A CA 1
ATOM 3303 C C . LEU A 1 427 ? 6.226 -19.584 -14.756 1.00 97.38 427 LEU A C 1
ATOM 3305 O O . LEU A 1 427 ? 6.447 -20.775 -14.970 1.00 97.38 427 LEU A O 1
ATOM 3309 N N . VAL A 1 428 ? 5.844 -19.112 -13.573 1.00 97.19 428 VAL A N 1
ATOM 3310 C CA . VAL A 1 428 ? 5.713 -19.918 -12.357 1.00 97.19 428 VAL A CA 1
ATOM 3311 C C . VAL A 1 428 ? 4.352 -19.643 -11.723 1.00 97.19 428 VAL A C 1
ATOM 3313 O O . VAL A 1 428 ? 4.010 -18.488 -11.467 1.00 97.19 428 VAL A O 1
ATOM 3316 N N . ASP A 1 429 ? 3.585 -20.701 -11.466 1.00 95.19 429 ASP A N 1
ATOM 3317 C CA . ASP A 1 429 ? 2.372 -20.639 -10.645 1.00 95.19 429 ASP A CA 1
ATOM 3318 C C . ASP A 1 429 ? 2.753 -20.462 -9.168 1.00 95.19 429 ASP A C 1
ATOM 3320 O O . ASP A 1 429 ? 3.707 -21.081 -8.693 1.00 95.19 429 ASP A O 1
ATOM 3324 N N . ILE A 1 430 ? 2.054 -19.571 -8.458 1.00 91.62 430 ILE A N 1
ATOM 3325 C CA . ILE A 1 430 ? 2.477 -19.086 -7.129 1.00 91.62 430 ILE A CA 1
ATOM 3326 C C . ILE A 1 430 ? 1.586 -19.525 -5.958 1.00 91.62 430 ILE A C 1
ATOM 3328 O O . ILE A 1 430 ? 1.931 -19.225 -4.813 1.00 91.62 430 ILE A O 1
ATOM 3332 N N . TRP A 1 431 ? 0.504 -20.262 -6.229 1.00 88.69 431 TRP A N 1
ATOM 3333 C CA . TRP A 1 431 ? -0.283 -21.047 -5.267 1.00 88.69 431 TRP A CA 1
ATOM 3334 C C . TRP A 1 431 ? -1.096 -22.141 -5.970 1.00 88.69 431 TRP A C 1
ATOM 3336 O O . TRP A 1 431 ? -1.408 -21.956 -7.168 1.00 88.69 431 TRP A O 1
#

Sequence (431 aa):
SKVIYSFATDQDPNAALQNLVLGQVMGLGMKSAGNYIGKKFGVPAVDVPSTKTSHLDIPLQGKQIPKLDPANVRLSSRPDLHLKASPADGTLAKLKTHPPVSVDLPKMKQIRADYNDYVAHKTSVGENPLSMSDWKLKVNNLKQNQTVGKEFKVAQTENFKQIASHVENRITIATTIDGQVKKVQVDAIGFDSNGKIRIQDYTASSNISSKRQAILDNIERNGGVIVGKGKGKFVGGVEIPKGTRIDVIKGGSQFSPEWQMYLNEFPKVQVDKNKVDEILKIQPNPDSGIFRPEPQEYLPKEYRQAHKELFDDGVAAFVKDDFFIQKFGNFGREDGAFVFPKDVAKAMIKEADGNPRKLEALLGLDEGSLGDTPKMVLPQEIHNYRIPDGNEGGSRDNSQWRPGGKTYPGGVPEAVIDPVPKDKVTLVDIW

Secondary structure (DSSP, 8-state):
----PPPP-----------------------------------------------------PPPPPPPPGGG-------------------------PPP----PPPHHHHHHHHHHHHHHHHHTTPPPPPHHHHHHHHHHHHHHHHHHHHHHHHHHHHHHHH-EEEEEEEEEEEEETTEEEEEEEEEEEE-TTS-EEEEEEESSS---HHHHHHHHHHHHH-EEE-SSEETTEETT-EE-TT--EEEEE-S-SS-HHHHHHTTTS------HHHHHHHTT---BGGGTB-PPPHHHHS-HHHHHHHHHTTTT-EEEEES-SHHHHHHSEESBTTBEEEEEHHHHHHHHHHHTT-HHHHHHHHT--TTTT-SS-EEEEESS--S-B---S-STTTTT-TT--TTTB-TTT--B-EEE--EEGGGEEEEE--

Radius of gyration: 33.62 Å; chains: 1; bounding box: 99×87×82 Å